Protein AF-0000000075442597 (afdb_homodimer)

Foldseek 3Di:
DEEEEEVLLDLLNVLLLVVCVVVPYAYEYEEADPVSHDPVSSVRHPYYQHDNDLLPLVSLLVRLAPHQEYEYQDDLDLCCLQRSQLSNQVSNVVNPHQAYAGNAQEFDCVVDDQPLALSCNSNVNNQVVNVVPDPQAYAHEHEFAEQCCQAPVVVVVVDDHCADPVQLAGEAEADQAFKAFYAYSNQVSQVVVVQRPDPVRSVVRYAYAGLDMDTSVVLQVLLCVLVVHHHHYHYPYYLVVLVVVLVVCCVPPPSVVCVVPRVSSVNNCRRVNRRDTPPHCCVVCVVRGNRDDPNRVCNVCVND/DEEEEEVLLDLLNVLLLVVCVVVPYAYEYEEADPVSHDPVSSVRHPYYQHDNDLLDLVSLLVRLAPHQEYEYQDDLDLCCLQRSQLSNQVSNVVNPHQAYAGRAQEFDCVVDDQPLALSCNSNVNNQVVNVVPDPQAYAHEHEFAEQCCQAFVVVVVVDDHCADPVQLAGEAEADQAFKAFYAYSNQVSQVVVVQRPDVVRSVVRYAYAGLDMDTSVVLQVLLCVLVVHHHHYHYPYYLVVLVVVLVVCCVPPPSVVCVVPRVSSVNNCRRVNRRDTPPHCCVVCVVRGNRDDPNRVCNVCVND

Nearest PDB structures (foldseek):
  2vut-assembly10_B  TM=6.798E-01  e=5.646E-10  Aspergillus nidulans FGSC A4
  1k6j-assembly1_A  TM=6.515E-01  e=2.112E-10  Aspergillus nidulans
  2vus-assembly1_A  TM=6.580E-01  e=3.555E-10  Aspergillus nidulans FGSC A4
  1ti7-assembly1_A  TM=6.755E-01  e=1.795E-09  Aspergillus nidulans
  1k6x-assembly1_A  TM=6.941E-01  e=3.201E-09  Aspergillus nidulans

Radius of gyration: 26.75 Å; Cα contacts (8 Å, |Δi|>4): 1254; chains: 2; bounding box: 45×82×64 Å

Solvent-accessible surface area (backbone atoms only — not comparable to full-atom values): 31755 Å² total; per-residue (Å²): 107,36,33,30,30,33,25,24,54,38,78,65,18,42,46,37,48,50,54,39,46,73,72,65,39,42,36,31,36,29,33,61,54,75,84,61,40,57,66,80,54,60,75,65,40,74,44,75,40,68,34,87,44,63,50,34,41,71,49,43,46,60,57,27,57,83,27,43,31,38,37,34,40,55,68,94,41,37,54,42,42,33,25,16,46,45,49,42,50,52,37,26,48,73,47,60,36,76,43,39,35,46,62,39,75,26,51,57,56,86,80,54,55,85,82,66,34,78,74,50,32,18,53,54,32,22,53,54,40,40,42,43,58,36,87,71,66,51,28,36,39,27,25,13,48,44,46,57,42,44,49,52,51,30,54,79,71,74,39,82,42,64,56,38,75,89,78,32,28,33,73,46,62,49,88,52,73,54,44,36,19,26,20,40,61,68,50,51,31,53,50,49,61,52,41,79,71,31,68,66,37,56,70,67,25,50,49,30,38,57,29,39,69,44,22,64,56,52,48,34,52,50,51,16,62,77,71,71,46,82,44,45,77,42,72,80,40,41,63,68,56,48,50,52,51,40,52,52,44,58,75,74,40,57,60,51,54,37,82,81,51,43,65,47,38,51,48,50,40,32,72,68,59,47,24,40,68,75,69,70,46,51,74,80,42,50,91,80,48,78,60,56,45,64,65,59,51,50,70,76,36,77,83,80,106,38,32,30,28,33,24,23,55,39,79,64,17,42,46,36,48,52,54,40,46,73,74,66,38,42,37,32,36,29,32,59,53,75,82,61,41,56,66,81,52,59,76,64,42,74,45,75,40,69,34,87,45,65,51,33,41,70,48,42,45,62,58,27,59,82,25,42,30,38,38,34,40,54,66,95,39,36,56,43,41,31,25,15,45,46,49,42,50,52,36,26,48,75,46,60,35,77,43,40,36,45,62,38,75,27,52,57,55,86,80,55,56,84,82,66,34,78,74,50,32,18,52,54,33,21,53,53,38,40,43,43,58,34,86,72,65,52,29,36,38,27,24,13,48,42,47,57,42,43,48,53,49,29,54,79,72,76,39,83,43,64,55,38,74,88,77,33,29,32,73,47,62,49,87,52,73,53,44,36,19,26,22,38,62,68,51,51,33,53,52,49,61,52,42,80,69,31,68,66,37,56,70,67,24,52,49,30,38,57,29,38,68,44,24,64,56,53,49,34,51,51,51,15,63,77,73,72,46,83,43,46,77,42,73,79,38,41,64,67,56,46,51,51,51,40,53,52,42,57,74,74,40,57,59,52,54,37,82,80,51,44,66,47,37,51,47,51,39,32,71,70,60,47,25,41,68,73,70,71,47,49,74,83,42,49,93,80,47,76,60,54,45,65,65,60,52,49,68,76,36,76,84,81

pLDDT: mean 96.58, std 3.1, range [77.56, 98.94]

Sequence (608 aa):
MLILIAGITGMVGQTLARYALEEGYQVRGLSRNPDKLNADIASKLESFVACPDFLDKSYLARAVKGVDVVIAALPPVPSIIGAGQLALLLEAKKAGVKVFHAASWNFDWTKLELGDHETYDAYIAFKRLAELSCSLKPIYGFTGAILDYSLIHIKDAGRPSLINTETRSVAYFGTGEEKMSFTTLDDLAKYTLAAINDQDIIKRGVYYVESSHCTMPELADIYGKVRGYEIKKQCFGGKAELQAMLQQARENIGAFEANKYIDLAYGMVFLNGKAVIDPIDNERWASKVTPTGLEQWLKEHPEAMLILIAGITGMVGQTLARYALEEGYQVRGLSRNPDKLNADIASKLESFVACPDFLDKSYLARAVKGVDVVIAALPPVPSIIGAGQLALLLEAKKAGVKVFHAASWNFDWTKLELGDHETYDAYIAFKRLAELSCSLKPIYGFTGAILDYSLIHIKDAGRPSLINTETRSVAYFGTGEEKMSFTTLDDLAKYTLAAINDQDIIKRGVYYVESSHCTMPELADIYGKVRGYEIKKQCFGGKAELQAMLQQARENIGAFEANKYIDLAYGMVFLNGKAVIDPIDNERWASKVTPTGLEQWLKEHPEA

Secondary structure (DSSP, 8-state):
-EEEEETTTSHHHHHHHHHHHHTT-EEEEEES-GGGS-HHHHTT-SEEEE-S-TTBHHHHHHHTTT-SEEEE---S-HHIIIIIHHHHHHHHHHTT--EEE-S--BS-GGGS-TTS-HHHHHHHHHHHHHHHH-SSPPBEEE--EEHHHHHTGGGGGT---SEETTTTEEEE-SSS--EEEEE-HHHHHHHHHHHTT-HHHHHH-EEE--SEEEEHHHHHHHHHHHHTSPPEEEE---HHHHHHHHHHHHHHS-GGGGGGTHHHHHHHHHHTT-SS--S--GGGGTTT--PPPHHHHHHH-TT-/-EEEEETTTSHHHHHHHHHHHHTT-EEEEEES-GGGS-HHHHTT-SEEEE-S-TTBHHHHHHHTTT-SEEEE---S-HHIIIIIHHHHHHHHHHTT--EEE-S--BS-GGGS-TTS-HHHHHHHHHHHHHHHH-SSPPBEEE--EEHHHHHTGGGGGT---SEETTTTEEEE-SSS--EEEEE-HHHHHHHHHHHTT-HHHHHH-EEE--SEEEEHHHHHHHHHHHHTSPPEEEE---HHHHHHHHHHHHHHS-GGGGGGTHHHHHHHHHHTT-SS--S--GGGGTTT--PPPHHHHHHH-TT-

InterPro domains:
  IPR008030 NmrA-like domain [PF05368] (2-283)
  IPR036291 NAD(P)-binding domain superfamily [SSF51735] (1-300)
  IPR051609 NmrA-type/Isoflavone reductase-like domain-containing protein [PTHR47706] (3-301)

Organism: Fusarium oxysporum f. sp. cubense (strain race 4) (NCBI:txid2502994)

Structure (mmCIF, N/CA/C/O backbone):
data_AF-0000000075442597-model_v1
#
loop_
_entity.id
_entity.type
_entity.pdbx_description
1 polymer 'Isoflavone reductase like protein'
#
loop_
_atom_site.group_PDB
_atom_site.id
_atom_site.type_symbol
_atom_site.label_atom_id
_atom_site.label_alt_id
_atom_site.label_comp_id
_atom_site.label_asym_id
_atom_site.label_entity_id
_atom_site.label_seq_id
_atom_site.pdbx_PDB_ins_code
_atom_site.Cartn_x
_atom_site.Cartn_y
_atom_site.Cartn_z
_atom_site.occupancy
_atom_site.B_iso_or_equiv
_atom_site.auth_seq_id
_atom_site.auth_comp_id
_atom_site.auth_asym_id
_atom_site.auth_atom_id
_atom_site.pdbx_PDB_model_num
ATOM 1 N N . MET A 1 1 ? -17.359 11.055 24.469 1 95.75 1 MET A N 1
ATOM 2 C CA . MET A 1 1 ? -16.766 10.453 23.281 1 95.75 1 MET A CA 1
ATOM 3 C C . MET A 1 1 ? -15.266 10.273 23.453 1 95.75 1 MET A C 1
ATOM 5 O O . MET A 1 1 ? -14.586 11.172 23.938 1 95.75 1 MET A O 1
ATOM 9 N N . LEU A 1 2 ? -14.742 9.055 23.297 1 98.69 2 LEU A N 1
ATOM 10 C CA . LEU A 1 2 ? -13.32 8.766 23.453 1 98.69 2 LEU A CA 1
ATOM 11 C C . LEU A 1 2 ? -12.617 8.766 22.094 1 98.69 2 LEU A C 1
ATOM 13 O O . LEU A 1 2 ? -13 8.008 21.203 1 98.69 2 LEU A O 1
ATOM 17 N N . ILE A 1 3 ? -11.609 9.609 21.969 1 98.88 3 ILE A N 1
ATOM 18 C CA . ILE A 1 3 ? -10.82 9.727 20.734 1 98.88 3 ILE A CA 1
ATOM 19 C C . ILE A 1 3 ? -9.438 9.125 20.953 1 98.88 3 ILE A C 1
ATOM 21 O O . ILE A 1 3 ? -8.75 9.469 21.938 1 98.88 3 ILE A O 1
ATOM 25 N N . LEU A 1 4 ? -9.062 8.188 20.156 1 98.94 4 LEU A N 1
ATOM 26 C CA . LEU A 1 4 ? -7.672 7.758 20.094 1 98.94 4 LEU A CA 1
ATOM 27 C C . LEU A 1 4 ? -6.879 8.617 19.109 1 98.94 4 LEU A C 1
ATOM 29 O O . LEU A 1 4 ? -7.258 8.758 17.953 1 98.94 4 LEU A O 1
ATOM 33 N N . ILE A 1 5 ? -5.855 9.234 19.562 1 98.94 5 ILE A N 1
ATOM 34 C CA . ILE A 1 5 ? -4.934 9.945 18.688 1 98.94 5 ILE A CA 1
ATOM 35 C C . ILE A 1 5 ? -3.639 9.148 18.547 1 98.94 5 ILE A C 1
ATOM 37 O O . ILE A 1 5 ? -2.832 9.094 19.484 1 98.94 5 ILE A O 1
ATOM 41 N N . ALA A 1 6 ? -3.471 8.453 17.422 1 98.88 6 ALA A N 1
ATOM 42 C CA . ALA A 1 6 ? -2.227 7.766 17.094 1 98.88 6 ALA A CA 1
ATOM 43 C C . ALA A 1 6 ? -1.165 8.742 16.594 1 98.88 6 ALA A C 1
ATOM 45 O O . ALA A 1 6 ? -1.405 9.508 15.664 1 98.88 6 ALA A O 1
ATOM 46 N N . GLY A 1 7 ? -0.011 8.695 17.156 1 98.44 7 GLY A N 1
ATOM 47 C CA . GLY A 1 7 ? 0.979 9.734 16.922 1 98.44 7 GLY A CA 1
ATOM 48 C C . GLY A 1 7 ? 0.772 10.969 17.781 1 98.44 7 GLY A C 1
ATOM 49 O O . GLY A 1 7 ? 1.05 12.086 17.344 1 98.44 7 GLY A O 1
ATOM 50 N N . ILE A 1 8 ? 0.344 10.773 18.984 1 98.69 8 ILE A N 1
ATOM 51 C CA . ILE A 1 8 ? -0.099 11.883 19.828 1 98.69 8 ILE A CA 1
ATOM 52 C C . ILE A 1 8 ? 1.103 12.734 20.234 1 98.69 8 ILE A C 1
ATOM 54 O O . ILE A 1 8 ? 0.951 13.906 20.594 1 98.69 8 ILE A O 1
ATOM 58 N N . THR A 1 9 ? 2.285 12.18 20.188 1 97.69 9 THR A N 1
ATOM 59 C CA . THR A 1 9 ? 3.445 12.906 20.703 1 97.69 9 THR A CA 1
ATOM 60 C C . THR A 1 9 ? 4.023 13.812 19.625 1 97.69 9 THR A C 1
ATOM 62 O O . THR A 1 9 ? 4.922 14.617 19.891 1 97.69 9 THR A O 1
ATOM 65 N N . GLY A 1 10 ? 3.525 13.727 18.375 1 96.19 10 GLY A N 1
ATOM 66 C CA . GLY A 1 10 ? 3.982 14.586 17.297 1 96.19 10 GLY A CA 1
ATOM 67 C C . GLY A 1 10 ? 3.352 15.969 17.328 1 96.19 10 GLY A C 1
ATOM 68 O O . GLY A 1 10 ? 2.432 16.219 18.109 1 96.19 10 GLY A O 1
ATOM 69 N N . MET A 1 11 ? 3.822 16.859 16.469 1 94.94 11 MET A N 1
ATOM 70 C CA . MET A 1 11 ? 3.371 18.25 16.422 1 94.94 11 MET A CA 1
ATOM 71 C C . MET A 1 11 ? 1.865 18.328 16.188 1 94.94 11 MET A C 1
ATOM 73 O O . MET A 1 11 ? 1.154 19.016 16.906 1 94.94 11 MET A O 1
ATOM 77 N N . VAL A 1 12 ? 1.384 17.5 15.195 1 98.06 12 VAL A N 1
ATOM 78 C CA . VAL A 1 12 ? -0.044 17.5 14.891 1 98.06 12 VAL A CA 1
ATOM 79 C C . VAL A 1 12 ? -0.808 16.797 16.016 1 98.06 12 VAL A C 1
ATOM 81 O O . VAL A 1 12 ? -1.835 17.297 16.484 1 98.06 12 VAL A O 1
ATOM 84 N N . GLY A 1 13 ? -0.305 15.672 16.516 1 98.56 13 GLY A N 1
ATOM 85 C CA . GLY A 1 13 ? -0.957 14.883 17.547 1 98.56 13 GLY A CA 1
ATOM 86 C C . GLY A 1 13 ? -1.174 15.656 18.844 1 98.56 13 GLY A C 1
ATOM 87 O O . GLY A 1 13 ? -2.268 15.625 19.406 1 98.56 13 GLY A O 1
ATOM 88 N N . GLN A 1 14 ? -0.177 16.359 19.281 1 98 14 GLN A N 1
ATOM 89 C CA . GLN A 1 14 ? -0.276 17.109 20.531 1 98 14 GLN A CA 1
ATOM 90 C C . GLN A 1 14 ? -1.269 18.266 20.422 1 98 14 GLN A C 1
ATOM 92 O O . GLN A 1 14 ? -2.012 18.547 21.359 1 98 14 GLN A O 1
ATOM 97 N N . THR A 1 15 ? -1.188 18.922 19.25 1 98.44 15 THR A N 1
ATOM 98 C CA . THR A 1 15 ? -2.107 20.031 19.031 1 98.44 15 THR A CA 1
ATOM 99 C C . THR A 1 15 ? -3.551 19.547 19 1 98.44 15 THR A C 1
ATOM 101 O O . THR A 1 15 ? -4.438 20.156 19.609 1 98.44 15 THR A O 1
ATOM 104 N N . LEU A 1 16 ? -3.803 18.391 18.328 1 98.81 16 LEU A N 1
ATOM 105 C CA . LEU A 1 16 ? -5.129 17.781 18.281 1 98.81 16 LEU A CA 1
ATOM 106 C C . LEU A 1 16 ? -5.602 17.422 19.688 1 98.81 16 LEU A C 1
ATOM 108 O O . LEU A 1 16 ? -6.758 17.656 20.031 1 98.81 16 LEU A O 1
ATOM 112 N N . ALA A 1 17 ? -4.711 16.844 20.469 1 98.81 17 ALA A N 1
ATOM 113 C CA . ALA A 1 17 ? -5.051 16.438 21.828 1 98.81 17 ALA A CA 1
ATOM 114 C C . ALA A 1 17 ? -5.473 17.641 22.672 1 98.81 17 ALA A C 1
ATOM 116 O O . ALA A 1 17 ? -6.457 17.578 23.406 1 98.81 17 ALA A O 1
ATOM 117 N N . ARG A 1 18 ? -4.719 18.734 22.578 1 98.38 18 ARG A N 1
ATOM 118 C CA . ARG A 1 18 ? -5.027 19.938 23.344 1 98.38 18 ARG A CA 1
ATOM 119 C C . ARG A 1 18 ? -6.438 20.438 23.031 1 98.38 18 ARG A C 1
ATOM 121 O O . ARG A 1 18 ? -7.242 20.641 23.953 1 98.38 18 ARG A O 1
ATOM 128 N N . TYR A 1 19 ? -6.738 20.594 21.75 1 98.56 19 TYR A N 1
ATOM 129 C CA . TYR A 1 19 ? -8.039 21.141 21.359 1 98.56 19 TYR A CA 1
ATOM 130 C C . TYR A 1 19 ? -9.156 20.156 21.688 1 98.56 19 TYR A C 1
ATOM 132 O O . TYR A 1 19 ? -10.25 20.562 22.078 1 98.56 19 TYR A O 1
ATOM 140 N N . ALA A 1 20 ? -8.922 18.828 21.5 1 98.81 20 ALA A N 1
ATOM 141 C CA . ALA A 1 20 ? -9.93 17.828 21.828 1 98.81 20 ALA A CA 1
ATOM 142 C C . ALA A 1 20 ? -10.289 17.859 23.312 1 98.81 20 ALA A C 1
ATOM 144 O O . ALA A 1 20 ? -11.469 17.859 23.672 1 98.81 20 ALA A O 1
ATOM 145 N N . LEU A 1 21 ? -9.258 17.922 24.172 1 98.62 21 LEU A N 1
ATOM 146 C CA . LEU A 1 21 ? -9.469 18 25.609 1 98.62 21 LEU A CA 1
ATOM 147 C C . LEU A 1 21 ? -10.234 19.266 25.984 1 98.62 21 LEU A C 1
ATOM 149 O O . LEU A 1 21 ? -11.141 19.219 26.828 1 98.62 21 LEU A O 1
ATOM 153 N N . GLU A 1 22 ? -9.844 20.375 25.359 1 97.81 22 GLU A N 1
ATOM 154 C CA . GLU A 1 22 ? -10.508 21.641 25.609 1 97.81 22 GLU A CA 1
ATOM 155 C C . GLU A 1 22 ? -11.984 21.578 25.234 1 97.81 22 GLU A C 1
ATOM 157 O O . GLU A 1 22 ? -12.82 22.234 25.875 1 97.81 22 GLU A O 1
ATOM 162 N N . GLU A 1 23 ? -12.297 20.828 24.234 1 97.56 23 GLU A N 1
ATOM 163 C CA . GLU A 1 23 ? -13.68 20.703 23.781 1 97.56 23 GLU A CA 1
ATOM 164 C C . GLU A 1 23 ? -14.445 19.672 24.594 1 97.56 23 GLU A C 1
ATOM 166 O O . GLU A 1 23 ? -15.633 19.438 24.344 1 97.56 23 GLU A O 1
ATOM 171 N N . GLY A 1 24 ? -13.781 18.953 25.484 1 97.56 24 GLY A N 1
ATOM 172 C CA . GLY A 1 24 ? -14.469 18.078 26.438 1 97.56 24 GLY A CA 1
ATOM 173 C C . GLY A 1 24 ? -14.398 16.609 26.031 1 97.56 24 GLY A C 1
ATOM 174 O O . GLY A 1 24 ? -15.031 15.766 26.672 1 97.56 24 GLY A O 1
ATOM 175 N N . TYR A 1 25 ? -13.641 16.297 25.047 1 98.56 25 TYR A N 1
ATOM 176 C CA . TYR A 1 25 ? -13.453 14.898 24.672 1 98.56 25 TYR A CA 1
ATOM 177 C C . TYR A 1 25 ? -12.547 14.188 25.672 1 98.56 25 TYR A C 1
ATOM 179 O O . TYR A 1 25 ? -11.688 14.82 26.297 1 98.56 25 TYR A O 1
ATOM 187 N N . GLN A 1 26 ? -12.773 12.906 25.828 1 98.75 26 GLN A N 1
ATOM 188 C CA . GLN A 1 26 ? -11.727 12.055 26.375 1 98.75 26 GLN A CA 1
ATOM 189 C C . GLN A 1 26 ? -10.711 11.68 25.297 1 98.75 26 GLN A C 1
ATOM 191 O O . GLN A 1 26 ? -11.078 11.453 24.141 1 98.75 26 GLN A O 1
ATOM 196 N N . VAL A 1 27 ? -9.453 11.672 25.719 1 98.88 27 VAL A N 1
ATOM 197 C CA . VAL A 1 27 ? -8.414 11.406 24.719 1 98.88 27 VAL A CA 1
ATOM 198 C C . VAL A 1 27 ? -7.512 10.273 25.219 1 98.88 27 VAL A C 1
ATOM 200 O O . VAL A 1 27 ? -7.07 10.273 26.359 1 98.88 27 VAL A O 1
ATOM 203 N N . ARG A 1 28 ? -7.293 9.281 24.453 1 98.81 28 ARG A N 1
ATOM 204 C CA . ARG A 1 28 ? -6.273 8.25 24.609 1 98.81 28 ARG A CA 1
ATOM 205 C C . ARG A 1 28 ? -5.145 8.445 23.594 1 98.81 28 ARG A C 1
ATOM 207 O O . ARG A 1 28 ? -5.395 8.734 22.422 1 98.81 28 ARG A O 1
ATOM 214 N N . GLY A 1 29 ? -3.914 8.312 24.078 1 98.81 29 GLY A N 1
ATOM 215 C CA . GLY A 1 29 ? -2.773 8.477 23.188 1 98.81 29 GLY A CA 1
ATOM 216 C C . GLY A 1 29 ? -2.145 7.152 22.781 1 98.81 29 GLY A C 1
ATOM 217 O O . GLY A 1 29 ? -2.125 6.199 23.562 1 98.81 29 GLY A O 1
ATOM 218 N N . LEU A 1 30 ? -1.625 7.102 21.578 1 98.69 30 LEU A N 1
ATOM 219 C CA . LEU A 1 30 ? -0.842 5.992 21.047 1 98.69 30 LEU A CA 1
ATOM 220 C C . LEU A 1 30 ? 0.433 6.496 20.375 1 98.69 30 LEU A C 1
ATOM 222 O O . LEU A 1 30 ? 0.374 7.281 19.438 1 98.69 30 LEU A O 1
ATOM 226 N N . SER A 1 31 ? 1.492 6.223 20.859 1 97.81 31 SER A N 1
ATOM 227 C CA . SER A 1 31 ? 2.791 6.582 20.312 1 97.81 31 SER A CA 1
ATOM 228 C C . SER A 1 31 ? 3.91 5.762 20.938 1 97.81 31 SER A C 1
ATOM 230 O O . SER A 1 31 ? 3.66 4.922 21.797 1 97.81 31 SER A O 1
ATOM 232 N N . ARG A 1 32 ? 5.172 5.965 20.547 1 95.12 32 ARG A N 1
ATOM 233 C CA . ARG A 1 32 ? 6.32 5.188 21 1 95.12 32 ARG A CA 1
ATOM 234 C C . ARG A 1 32 ? 6.719 5.594 22.422 1 95.12 32 ARG A C 1
ATOM 236 O O . ARG A 1 32 ? 6.992 4.734 23.266 1 95.12 32 ARG A O 1
ATOM 243 N N . ASN A 1 33 ? 6.707 6.891 22.625 1 94.06 33 ASN A N 1
ATOM 244 C CA . ASN A 1 33 ? 7.297 7.383 23.875 1 94.06 33 ASN A CA 1
ATOM 245 C C . ASN A 1 33 ? 6.402 8.422 24.547 1 94.06 33 ASN A C 1
ATOM 247 O O . ASN A 1 33 ? 6.375 9.578 24.141 1 94.06 33 ASN A O 1
ATOM 251 N N . PRO A 1 34 ? 5.84 8.086 25.625 1 93.5 34 PRO A N 1
ATOM 252 C CA . PRO A 1 34 ? 4.941 9.016 26.328 1 93.5 34 PRO A CA 1
ATOM 253 C C . PRO A 1 34 ? 5.668 10.227 26.891 1 93.5 34 PRO A C 1
ATOM 255 O O . PRO A 1 34 ? 5.051 11.273 27.109 1 93.5 34 PRO A O 1
ATOM 258 N N . ASP A 1 35 ? 6.984 10.125 27.062 1 94.69 35 ASP A N 1
ATOM 259 C CA . ASP A 1 35 ? 7.742 11.188 27.719 1 94.69 35 ASP A CA 1
ATOM 260 C C . ASP A 1 35 ? 7.816 12.43 26.828 1 94.69 35 ASP A C 1
ATOM 262 O O . ASP A 1 35 ? 8.156 13.516 27.312 1 94.69 35 ASP A O 1
ATOM 266 N N . LYS A 1 36 ? 7.457 12.305 25.625 1 94.94 36 LYS A N 1
ATOM 267 C CA . LYS A 1 36 ? 7.539 13.414 24.688 1 94.94 36 LYS A CA 1
ATOM 268 C C . LYS A 1 36 ? 6.262 14.25 24.703 1 94.94 36 LYS A C 1
ATOM 270 O O . LYS A 1 36 ? 6.184 15.289 24.047 1 94.94 36 LYS A O 1
ATOM 275 N N . LEU A 1 37 ? 5.324 13.859 25.5 1 96.12 37 LEU A N 1
ATOM 276 C CA . LEU A 1 37 ? 4.078 14.609 25.609 1 96.12 37 LEU A CA 1
ATOM 277 C C . LEU A 1 37 ? 4.234 15.781 26.562 1 96.12 37 LEU A C 1
ATOM 279 O O . LEU A 1 37 ? 4.859 15.648 27.625 1 96.12 37 LEU A O 1
ATOM 283 N N . ASN A 1 38 ? 3.674 16.875 26.141 1 95.62 38 ASN A N 1
ATOM 284 C CA . ASN A 1 38 ? 3.557 17.953 27.109 1 95.62 38 ASN A CA 1
ATOM 285 C C . ASN A 1 38 ? 2.854 17.5 28.375 1 95.62 38 ASN A C 1
ATOM 287 O O . ASN A 1 38 ? 1.842 16.797 28.328 1 95.62 38 ASN A O 1
ATOM 291 N N . ALA A 1 39 ? 3.287 17.953 29.531 1 95.88 39 ALA A N 1
ATOM 292 C CA . ALA A 1 39 ? 2.775 17.531 30.828 1 95.88 39 ALA A CA 1
ATOM 293 C C . ALA A 1 39 ? 1.303 17.906 30.984 1 95.88 39 ALA A C 1
ATOM 295 O O . ALA A 1 39 ? 0.531 17.156 31.594 1 95.88 39 ALA A O 1
ATOM 296 N N . ASP A 1 40 ? 0.96 19.031 30.484 1 95.88 40 ASP A N 1
ATOM 297 C CA . ASP A 1 40 ? -0.41 19.531 30.609 1 95.88 40 ASP A CA 1
ATOM 298 C C . ASP A 1 40 ? -1.384 18.625 29.844 1 95.88 40 ASP A C 1
ATOM 300 O O . ASP A 1 40 ? -2.549 18.5 30.234 1 95.88 40 ASP A O 1
ATOM 304 N N . ILE A 1 41 ? -0.908 18.016 28.797 1 97.56 41 ILE A N 1
ATOM 305 C CA . ILE A 1 41 ? -1.721 17.078 28.016 1 97.56 41 ILE A CA 1
ATOM 306 C C . ILE A 1 41 ? -1.717 15.711 28.688 1 97.56 41 ILE A C 1
ATOM 308 O O . ILE A 1 41 ? -2.771 15.109 28.891 1 97.56 41 ILE A O 1
ATOM 312 N N . ALA A 1 42 ? -0.552 15.289 29.078 1 97.38 42 ALA A N 1
ATOM 313 C CA . ALA A 1 42 ? -0.355 13.953 29.641 1 97.38 42 ALA A CA 1
ATOM 314 C C . ALA A 1 42 ? -1.242 13.742 30.875 1 97.38 42 ALA A C 1
ATOM 316 O O . ALA A 1 42 ? -1.815 12.664 31.047 1 97.38 42 ALA A O 1
ATOM 317 N N . SER A 1 43 ? -1.411 14.781 31.672 1 97 43 SER A N 1
ATOM 318 C CA . SER A 1 43 ? -2.133 14.672 32.938 1 97 43 SER A CA 1
ATOM 319 C C . SER A 1 43 ? -3.637 14.57 32.719 1 97 43 SER A C 1
ATOM 321 O O . SER A 1 43 ? -4.383 14.188 33.625 1 97 43 SER A O 1
ATOM 323 N N . LYS A 1 44 ? -4.074 14.867 31.516 1 98 44 LYS A N 1
ATOM 324 C CA . LYS A 1 44 ? -5.508 14.938 31.266 1 98 44 LYS A CA 1
ATOM 325 C C . LYS A 1 44 ? -5.969 13.766 30.391 1 98 44 LYS A C 1
ATOM 327 O O . LYS A 1 44 ? -7.168 13.609 30.141 1 98 44 LYS A O 1
ATOM 332 N N . LEU A 1 45 ? -5.07 12.961 29.938 1 98.38 45 LEU A N 1
ATOM 333 C CA . LEU A 1 45 ? -5.406 11.844 29.062 1 98.38 45 LEU A CA 1
ATOM 334 C C . LEU A 1 45 ? -6.219 10.789 29.812 1 98.38 45 LEU A C 1
ATOM 336 O O . LEU A 1 45 ? -6.016 10.578 31.016 1 98.38 45 LEU A O 1
ATOM 340 N N . GLU A 1 46 ? -7.125 10.164 29.078 1 98.5 46 GLU A N 1
ATOM 341 C CA . GLU A 1 46 ? -7.773 8.969 29.594 1 98.5 46 GLU A CA 1
ATOM 342 C C . GLU A 1 46 ? -6.762 7.852 29.844 1 98.5 46 GLU A C 1
ATOM 344 O O . GLU A 1 46 ? -6.805 7.18 30.875 1 98.5 46 GLU A O 1
ATOM 349 N N . SER A 1 47 ? -5.875 7.641 28.844 1 98.31 47 SER A N 1
ATOM 350 C CA . SER A 1 47 ? -4.781 6.68 28.953 1 98.31 47 SER A CA 1
ATOM 351 C C . SER A 1 47 ? -3.783 6.852 27.812 1 98.31 47 SER A C 1
ATOM 353 O O . SER A 1 47 ? -4.004 7.66 26.906 1 98.31 47 SER A O 1
ATOM 355 N N . PHE A 1 48 ? -2.668 6.25 27.984 1 98.25 48 PHE A N 1
ATOM 356 C CA . PHE A 1 48 ? -1.612 6.219 26.984 1 98.25 48 PHE A CA 1
ATOM 357 C C . PHE A 1 48 ? -1.174 4.785 26.703 1 98.25 48 PHE A C 1
ATOM 359 O O . PHE A 1 48 ? -0.905 4.023 27.641 1 98.25 48 PHE A O 1
ATOM 366 N N . VAL A 1 49 ? -1.183 4.426 25.438 1 98.31 49 VAL A N 1
ATOM 367 C CA . VAL A 1 49 ? -0.663 3.129 25.016 1 98.31 49 VAL A CA 1
ATOM 368 C C . VAL A 1 49 ? 0.67 3.316 24.297 1 98.31 49 VAL A C 1
ATOM 370 O O . VAL A 1 49 ? 0.726 3.936 23.234 1 98.31 49 VAL A O 1
ATOM 373 N N . ALA A 1 50 ? 1.694 2.832 24.875 1 97.44 50 ALA A N 1
ATOM 374 C CA . ALA A 1 50 ? 3.004 2.865 24.234 1 97.44 50 ALA A CA 1
ATOM 375 C C . ALA A 1 50 ? 3.109 1.794 23.156 1 97.44 50 ALA A C 1
ATOM 377 O O . ALA A 1 50 ? 2.801 0.625 23.391 1 97.44 50 ALA A O 1
ATOM 378 N N . CYS A 1 51 ? 3.477 2.209 21.938 1 96 51 CYS A N 1
ATOM 379 C CA . CYS A 1 51 ? 3.621 1.311 20.812 1 96 51 CYS A CA 1
ATOM 380 C C . CYS A 1 51 ? 4.973 1.507 20.125 1 96 51 CYS A C 1
ATOM 382 O O . CYS A 1 51 ? 5.141 2.428 19.328 1 96 51 CYS A O 1
ATOM 384 N N . PRO A 1 52 ? 5.938 0.649 20.391 1 93.12 52 PRO A N 1
ATOM 385 C CA . PRO A 1 52 ? 7.273 0.799 19.812 1 93.12 52 PRO A CA 1
ATOM 386 C C . PRO A 1 52 ? 7.273 0.647 18.297 1 93.12 52 PRO A C 1
ATOM 388 O O . PRO A 1 52 ? 8.164 1.175 17.625 1 93.12 52 PRO A O 1
ATOM 391 N N . ASP A 1 53 ? 6.344 -0.116 17.781 1 93.44 53 ASP A N 1
ATOM 392 C CA . ASP A 1 53 ? 6.277 -0.397 16.344 1 93.44 53 ASP A CA 1
ATOM 393 C C . ASP A 1 53 ? 4.832 -0.51 15.875 1 93.44 53 ASP A C 1
ATOM 395 O O . ASP A 1 53 ? 4.086 -1.377 16.344 1 93.44 53 ASP A O 1
ATOM 399 N N . PHE A 1 54 ? 4.477 0.329 14.93 1 93.38 54 PHE A N 1
ATOM 400 C CA . PHE A 1 54 ? 3.098 0.398 14.461 1 93.38 54 PHE A CA 1
ATOM 401 C C . PHE A 1 54 ? 2.742 -0.842 13.648 1 93.38 54 PHE A C 1
ATOM 403 O O . PHE A 1 54 ? 1.579 -1.041 13.289 1 93.38 54 PHE A O 1
ATOM 410 N N . LEU A 1 55 ? 3.707 -1.73 13.406 1 92.25 55 LEU A N 1
ATOM 411 C CA . LEU A 1 55 ? 3.432 -2.982 12.711 1 92.25 55 LEU A CA 1
ATOM 412 C C . LEU A 1 55 ? 3.164 -4.109 13.703 1 92.25 55 LEU A C 1
ATOM 414 O O . LEU A 1 55 ? 2.951 -5.254 13.305 1 92.25 55 LEU A O 1
ATOM 418 N N . ASP A 1 56 ? 3.193 -3.73 14.984 1 91.56 56 ASP A N 1
ATOM 419 C CA . ASP A 1 56 ? 2.818 -4.691 16.016 1 91.56 56 ASP A CA 1
ATOM 420 C C . ASP A 1 56 ? 1.335 -4.574 16.359 1 91.56 56 ASP A C 1
ATOM 422 O O . ASP A 1 56 ? 0.942 -3.725 17.156 1 91.56 56 ASP A O 1
ATOM 426 N N . LYS A 1 57 ? 0.604 -5.449 15.898 1 92.38 57 LYS A N 1
ATOM 427 C CA . LYS A 1 57 ? -0.854 -5.387 15.945 1 92.38 57 LYS A CA 1
ATOM 428 C C . LYS A 1 57 ? -1.36 -5.445 17.375 1 92.38 57 LYS A C 1
ATOM 430 O O . LYS A 1 57 ? -2.43 -4.914 17.688 1 92.38 57 LYS A O 1
ATOM 435 N N . SER A 1 58 ? -0.656 -6.094 18.266 1 93.5 58 SER A N 1
ATOM 436 C CA . SER A 1 58 ? -1.12 -6.27 19.641 1 93.5 58 SER A CA 1
ATOM 437 C C . SER A 1 58 ? -1.27 -4.926 20.344 1 93.5 58 SER A C 1
ATOM 439 O O . SER A 1 58 ? -2.217 -4.723 21.109 1 93.5 58 SER A O 1
ATOM 441 N N . TYR A 1 59 ? -0.375 -4.004 20.094 1 95.69 59 TYR A N 1
ATOM 442 C CA . TYR A 1 59 ? -0.454 -2.668 20.672 1 95.69 59 TYR A CA 1
ATOM 443 C C . TYR A 1 59 ? -1.622 -1.885 20.094 1 95.69 59 TYR A C 1
ATOM 445 O O . TYR A 1 59 ? -2.314 -1.159 20.812 1 95.69 59 TYR A O 1
ATOM 453 N N . LEU A 1 60 ? -1.834 -2.08 18.812 1 98.12 60 LEU A N 1
ATOM 454 C CA . LEU A 1 60 ? -2.91 -1.368 18.125 1 98.12 60 LEU A CA 1
ATOM 455 C C . LEU A 1 60 ? -4.273 -1.848 18.609 1 98.12 60 LEU A C 1
ATOM 457 O O . LEU A 1 60 ? -5.164 -1.037 18.875 1 98.12 60 LEU A O 1
ATOM 461 N N . ALA A 1 61 ? -4.387 -3.195 18.75 1 97.56 61 ALA A N 1
ATOM 462 C CA . ALA A 1 61 ? -5.633 -3.793 19.219 1 97.56 61 ALA A CA 1
ATOM 463 C C . ALA A 1 61 ? -5.988 -3.287 20.609 1 97.56 61 ALA A C 1
ATOM 465 O O . ALA A 1 61 ? -7.156 -3.033 20.906 1 97.56 61 ALA A O 1
ATOM 466 N N . ARG A 1 62 ? -5.008 -3.139 21.453 1 98 62 ARG A N 1
ATOM 467 C CA . ARG A 1 62 ? -5.219 -2.611 22.797 1 98 62 ARG A CA 1
ATOM 468 C C . ARG A 1 62 ? -5.641 -1.147 22.75 1 98 62 ARG A C 1
ATOM 470 O O . ARG A 1 62 ? -6.523 -0.728 23.5 1 98 62 ARG A O 1
ATOM 477 N N . ALA A 1 63 ? -5.062 -0.409 21.891 1 98.69 63 ALA A N 1
ATOM 478 C CA . ALA A 1 63 ? -5.262 1.037 21.844 1 98.69 63 ALA A CA 1
ATOM 479 C C . ALA A 1 63 ? -6.676 1.38 21.375 1 98.69 63 ALA A C 1
ATOM 481 O O . ALA A 1 63 ? -7.25 2.385 21.797 1 98.69 63 ALA A O 1
ATOM 482 N N . VAL A 1 64 ? -7.273 0.548 20.562 1 98.75 64 VAL A N 1
ATOM 483 C CA . VAL A 1 64 ? -8.523 0.929 19.906 1 98.75 64 VAL A CA 1
ATOM 484 C C . VAL A 1 64 ? -9.703 0.437 20.734 1 98.75 64 VAL A C 1
ATOM 486 O O . VAL A 1 64 ? -10.859 0.703 20.406 1 98.75 64 VAL A O 1
ATOM 489 N N . LYS A 1 65 ? -9.461 -0.346 21.781 1 98.56 65 LYS A N 1
ATOM 490 C CA . LYS A 1 65 ? -10.547 -0.899 22.578 1 98.56 65 LYS A CA 1
ATOM 491 C C . LYS A 1 65 ? -11.406 0.209 23.172 1 98.56 65 LYS A C 1
ATOM 493 O O . LYS A 1 65 ? -10.906 1.083 23.891 1 98.56 65 LYS A O 1
ATOM 498 N N . GLY A 1 66 ? -12.688 0.193 22.875 1 98.31 66 GLY A N 1
ATOM 499 C CA . GLY A 1 66 ? -13.633 1.115 23.469 1 98.31 66 GLY A CA 1
ATOM 500 C C . GLY A 1 66 ? -13.586 2.502 22.859 1 98.31 66 GLY A C 1
ATOM 501 O O . GLY A 1 66 ? -14.234 3.43 23.359 1 98.31 66 GLY A O 1
ATOM 502 N N . VAL A 1 67 ? -12.859 2.709 21.812 1 98.5 67 VAL A N 1
ATOM 503 C CA . VAL A 1 67 ? -12.641 4.004 21.188 1 98.5 67 VAL A CA 1
ATOM 504 C C . VAL A 1 67 ? -13.773 4.297 20.203 1 98.5 67 VAL A C 1
ATOM 506 O O . VAL A 1 67 ? -14.234 3.398 19.484 1 98.5 67 VAL A O 1
ATOM 509 N N . ASP A 1 68 ? -14.242 5.578 20.203 1 98.69 68 ASP A N 1
ATOM 510 C CA . ASP A 1 68 ? -15.289 5.984 19.266 1 98.69 68 ASP A CA 1
ATOM 511 C C . ASP A 1 68 ? -14.695 6.473 17.953 1 98.69 68 ASP A C 1
ATOM 513 O O . ASP A 1 68 ? -15.219 6.164 16.875 1 98.69 68 ASP A O 1
ATOM 517 N N . VAL A 1 69 ? -13.656 7.254 18.078 1 98.88 69 VAL A N 1
ATOM 518 C CA . VAL A 1 69 ? -13.031 7.902 16.922 1 98.88 69 VAL A CA 1
ATOM 519 C C . VAL A 1 69 ? -11.516 7.695 16.984 1 98.88 69 VAL A C 1
ATOM 521 O O . VAL A 1 69 ? -10.914 7.789 18.047 1 98.88 69 VAL A O 1
ATOM 524 N N . VAL A 1 70 ? -10.93 7.344 15.883 1 98.94 70 VAL A N 1
ATOM 525 C CA . VAL A 1 70 ? -9.477 7.301 15.758 1 98.94 70 VAL A CA 1
ATOM 526 C C . VAL A 1 70 ? -9.008 8.445 14.859 1 98.94 70 VAL A C 1
ATOM 528 O O . VAL A 1 70 ? -9.539 8.641 13.766 1 98.94 70 VAL A O 1
ATOM 531 N N . ILE A 1 71 ? -8.086 9.242 15.297 1 98.94 71 ILE A N 1
ATOM 532 C CA . ILE A 1 71 ? -7.363 10.211 14.477 1 98.94 71 ILE A CA 1
ATOM 533 C C . ILE A 1 71 ? -5.902 9.781 14.344 1 98.94 71 ILE A C 1
ATOM 535 O O . ILE A 1 71 ? -5.164 9.75 15.336 1 98.94 71 ILE A O 1
ATOM 539 N N . ALA A 1 72 ? -5.484 9.461 13.156 1 98.94 72 ALA A N 1
ATOM 540 C CA . ALA A 1 72 ? -4.125 9.008 12.891 1 98.94 72 ALA A CA 1
ATOM 541 C C . ALA A 1 72 ? -3.217 10.18 12.523 1 98.94 72 ALA A C 1
ATOM 543 O O . ALA A 1 72 ? -3.158 10.586 11.359 1 98.94 72 ALA A O 1
ATOM 544 N N . ALA A 1 73 ? -2.561 10.688 13.461 1 98.62 73 ALA A N 1
ATOM 545 C CA . ALA A 1 73 ? -1.549 11.719 13.234 1 98.62 73 ALA A CA 1
ATOM 546 C C . ALA A 1 73 ? -0.156 11.102 13.133 1 98.62 73 ALA A C 1
ATOM 548 O O . ALA A 1 73 ? 0.745 11.461 13.891 1 98.62 73 ALA A O 1
ATOM 549 N N . LEU A 1 74 ? 0.002 10.25 12.148 1 98.12 74 LEU A N 1
ATOM 550 C CA . LEU A 1 74 ? 1.193 9.422 11.977 1 98.12 74 LEU A CA 1
ATOM 551 C C . LEU A 1 74 ? 2.23 10.133 11.117 1 98.12 74 LEU A C 1
ATOM 553 O O . LEU A 1 74 ? 1.876 10.938 10.25 1 98.12 74 LEU A O 1
ATOM 557 N N . PRO A 1 75 ? 3.533 9.898 11.383 1 95.62 75 PRO A N 1
ATOM 558 C CA . PRO A 1 75 ? 4.578 10.516 10.562 1 95.62 75 PRO A CA 1
ATOM 559 C C . PRO A 1 75 ? 4.594 9.984 9.125 1 95.62 75 PRO A C 1
ATOM 561 O O . PRO A 1 75 ? 4.102 8.891 8.867 1 95.62 75 PRO A O 1
ATOM 564 N N . PRO A 1 76 ? 5.145 10.781 8.195 1 95.25 76 PRO A N 1
ATOM 565 C CA . PRO A 1 76 ? 5.168 10.391 6.785 1 95.25 76 PRO A CA 1
ATOM 566 C C . PRO A 1 76 ? 6.258 9.367 6.477 1 95.25 76 PRO A C 1
ATOM 568 O O . PRO A 1 76 ? 7.09 9.594 5.594 1 95.25 76 PRO A O 1
ATOM 571 N N . VAL A 1 77 ? 6.281 8.312 7.148 1 96.81 77 VAL A N 1
ATOM 572 C CA . VAL A 1 77 ? 7.125 7.141 6.922 1 96.81 77 VAL A CA 1
ATOM 573 C C . VAL A 1 77 ? 6.348 6.086 6.133 1 96.81 77 VAL A C 1
ATOM 575 O O . VAL A 1 77 ? 5.289 5.629 6.57 1 96.81 77 VAL A O 1
ATOM 578 N N . PRO A 1 78 ? 6.895 5.695 5.008 1 98.06 78 PRO A N 1
ATOM 579 C CA . PRO A 1 78 ? 6.109 4.863 4.094 1 98.06 78 PRO A CA 1
ATOM 580 C C . PRO A 1 78 ? 5.578 3.594 4.758 1 98.06 78 PRO A C 1
ATOM 582 O O . PRO A 1 78 ? 4.41 3.242 4.582 1 98.06 78 PRO A O 1
ATOM 585 N N . SER A 1 79 ? 6.395 2.879 5.559 1 97.62 79 SER A N 1
ATOM 586 C CA . SER A 1 79 ? 5.957 1.642 6.199 1 97.62 79 SER A CA 1
ATOM 587 C C . SER A 1 79 ? 4.879 1.91 7.242 1 97.62 79 SER A C 1
ATOM 589 O O . SER A 1 79 ? 3.99 1.079 7.453 1 97.62 79 SER A O 1
ATOM 591 N N . ILE A 1 80 ? 4.922 3.076 7.863 1 98.12 80 ILE A N 1
ATOM 592 C CA . ILE A 1 80 ? 3.918 3.434 8.859 1 98.12 80 ILE A CA 1
ATOM 593 C C . ILE A 1 80 ? 2.623 3.84 8.156 1 98.12 80 ILE A C 1
ATOM 595 O O . ILE A 1 80 ? 1.543 3.355 8.508 1 98.12 80 ILE A O 1
ATOM 599 N N . ILE A 1 81 ? 2.756 4.688 7.121 1 98.5 81 ILE A N 1
ATOM 600 C CA . ILE A 1 81 ? 1.588 5.18 6.398 1 98.5 81 ILE A CA 1
ATOM 601 C C . ILE A 1 81 ? 0.93 4.031 5.637 1 98.5 81 ILE A C 1
ATOM 603 O O . ILE A 1 81 ? -0.289 3.854 5.703 1 98.5 81 ILE A O 1
ATOM 607 N N . GLY A 1 82 ? 1.722 3.227 5.023 1 97.81 82 GLY A N 1
ATOM 608 C CA . GLY A 1 82 ? 1.19 2.178 4.168 1 97.81 82 GLY A CA 1
ATOM 609 C C . GLY A 1 82 ? 0.711 0.963 4.938 1 97.81 82 GLY A C 1
ATOM 610 O O . GLY A 1 82 ? -0.399 0.477 4.715 1 97.81 82 GLY A O 1
ATOM 611 N N . ALA A 1 83 ? 1.517 0.49 5.891 1 97.31 83 ALA A N 1
ATOM 612 C CA . ALA A 1 83 ? 1.214 -0.773 6.559 1 97.31 83 ALA A CA 1
ATOM 613 C C . ALA A 1 83 ? 0.747 -0.537 7.992 1 97.31 83 ALA A C 1
ATOM 615 O O . ALA A 1 83 ? -0.238 -1.131 8.438 1 97.31 83 ALA A O 1
ATOM 616 N N . GLY A 1 84 ? 1.444 0.288 8.742 1 97.94 84 GLY A N 1
ATOM 617 C CA . GLY A 1 84 ? 1.054 0.57 10.117 1 97.94 84 GLY A CA 1
ATOM 618 C C . GLY A 1 84 ? -0.339 1.161 10.227 1 97.94 84 GLY A C 1
ATOM 619 O O . GLY A 1 84 ? -1.139 0.724 11.062 1 97.94 84 GLY A O 1
ATOM 620 N N . GLN A 1 85 ? -0.614 2.158 9.398 1 98.56 85 GLN A N 1
ATOM 621 C CA . GLN A 1 85 ? -1.918 2.814 9.398 1 98.56 85 GLN A CA 1
ATOM 622 C C . GLN A 1 85 ? -3.021 1.845 8.984 1 98.56 85 GLN A C 1
ATOM 624 O O . GLN A 1 85 ? -4.129 1.891 9.523 1 98.56 85 GLN A O 1
ATOM 629 N N . LEU A 1 86 ? -2.734 0.983 7.965 1 98.62 86 LEU A N 1
ATOM 630 C CA . LEU A 1 86 ? -3.727 -0.012 7.57 1 98.62 86 LEU A CA 1
ATOM 631 C C . LEU A 1 86 ? -4.035 -0.958 8.727 1 98.62 86 LEU A C 1
ATOM 633 O O . LEU A 1 86 ? -5.199 -1.282 8.977 1 98.62 86 LEU A O 1
ATOM 637 N N . ALA A 1 87 ? -2.971 -1.412 9.445 1 98.19 87 ALA A N 1
ATOM 638 C CA . ALA A 1 87 ? -3.172 -2.27 10.609 1 98.19 87 ALA A CA 1
ATOM 639 C C . ALA A 1 87 ? -4.047 -1.578 11.656 1 98.19 87 ALA A C 1
ATOM 641 O O . ALA A 1 87 ? -4.953 -2.193 12.219 1 98.19 87 ALA A O 1
ATOM 642 N N . LEU A 1 88 ? -3.797 -0.313 11.891 1 98.69 88 LEU A N 1
ATOM 643 C CA . LEU A 1 88 ? -4.586 0.466 12.836 1 98.69 88 LEU A CA 1
ATOM 644 C C . LEU A 1 88 ? -6.043 0.54 12.406 1 98.69 88 LEU A C 1
ATOM 646 O O . LEU A 1 88 ? -6.949 0.366 13.219 1 98.69 88 LEU A O 1
ATOM 650 N N . LEU A 1 89 ? -6.266 0.801 11.117 1 98.81 89 LEU A N 1
ATOM 651 C CA . LEU A 1 89 ? -7.609 0.884 10.562 1 98.81 89 LEU A CA 1
ATOM 652 C C . LEU A 1 89 ? -8.359 -0.428 10.758 1 98.81 89 LEU A C 1
ATOM 654 O O . LEU A 1 89 ? -9.523 -0.427 11.172 1 98.81 89 LEU A O 1
ATOM 658 N N . LEU A 1 90 ? -7.691 -1.533 10.477 1 98.38 90 LEU A N 1
ATOM 659 C CA . LEU A 1 90 ? -8.32 -2.844 10.578 1 98.38 90 LEU A CA 1
ATOM 660 C C . LEU A 1 90 ? -8.68 -3.158 12.031 1 98.38 90 LEU A C 1
ATOM 662 O O . LEU A 1 90 ? -9.766 -3.664 12.312 1 98.38 90 LEU A O 1
ATOM 666 N N . GLU A 1 91 ? -7.738 -2.869 12.961 1 98.19 91 GLU A N 1
ATOM 667 C CA . GLU A 1 91 ? -8.031 -3.084 14.375 1 98.19 91 GLU A CA 1
ATOM 668 C C . GLU A 1 91 ? -9.148 -2.158 14.852 1 98.19 91 GLU A C 1
ATOM 670 O O . GLU A 1 91 ? -9.969 -2.547 15.688 1 98.19 91 GLU A O 1
ATOM 675 N N . ALA A 1 92 ? -9.164 -0.923 14.359 1 98.75 92 ALA A N 1
ATOM 676 C CA . ALA A 1 92 ? -10.227 0.021 14.688 1 98.75 92 ALA A CA 1
ATOM 677 C C . ALA A 1 92 ? -11.586 -0.515 14.258 1 98.75 92 ALA A C 1
ATOM 679 O O . ALA A 1 92 ? -12.547 -0.483 15.023 1 98.75 92 ALA A O 1
ATOM 680 N N . LYS A 1 93 ? -11.641 -0.976 13.008 1 98.56 93 LYS A N 1
ATOM 681 C CA . LYS A 1 93 ? -12.883 -1.543 12.5 1 98.56 93 LYS A CA 1
ATOM 682 C C . LYS A 1 93 ? -13.359 -2.697 13.375 1 98.56 93 LYS A C 1
ATOM 684 O O . LYS A 1 93 ? -14.539 -2.762 13.734 1 98.56 93 LYS A O 1
ATOM 689 N N . LYS A 1 94 ? -12.484 -3.58 13.727 1 97.88 94 LYS A N 1
ATOM 690 C CA . LYS A 1 94 ? -12.805 -4.734 14.555 1 97.88 94 LYS A CA 1
ATOM 691 C C . LYS A 1 94 ? -13.359 -4.301 15.914 1 97.88 94 LYS A C 1
ATOM 693 O O . LYS A 1 94 ? -14.242 -4.957 16.469 1 97.88 94 LYS A O 1
ATOM 698 N N . ALA A 1 95 ? -12.859 -3.201 16.406 1 98.38 95 ALA A N 1
ATOM 699 C CA . ALA A 1 95 ? -13.219 -2.721 17.734 1 98.38 95 ALA A CA 1
ATOM 700 C C . ALA A 1 95 ? -14.516 -1.918 17.703 1 98.38 95 ALA A C 1
ATOM 702 O O . ALA A 1 95 ? -15.023 -1.488 18.734 1 98.38 95 ALA A O 1
ATOM 703 N N . GLY A 1 96 ? -15.039 -1.664 16.5 1 98.38 96 GLY A N 1
ATOM 704 C CA . GLY A 1 96 ? -16.312 -0.973 16.375 1 98.38 96 GLY A CA 1
ATOM 705 C C . GLY A 1 96 ? -16.156 0.535 16.281 1 98.38 96 GLY A C 1
ATOM 706 O O . GLY A 1 96 ? -17.125 1.271 16.5 1 98.38 96 GLY A O 1
ATOM 707 N N . VAL A 1 97 ? -14.984 1.038 16.031 1 98.69 97 VAL A N 1
ATOM 708 C CA . VAL A 1 97 ? -14.75 2.463 15.82 1 98.69 97 VAL A CA 1
ATOM 709 C C . VAL A 1 97 ? -15.648 2.967 14.688 1 98.69 97 VAL A C 1
ATOM 711 O O . VAL A 1 97 ? -15.82 2.287 13.672 1 98.69 97 VAL A O 1
ATOM 714 N N . LYS A 1 98 ? -16.141 4.156 14.812 1 97.69 98 LYS A N 1
ATOM 715 C CA . LYS A 1 98 ? -17.125 4.664 13.867 1 97.69 98 LYS A CA 1
ATOM 716 C C . LYS A 1 98 ? -16.469 5.613 12.859 1 97.69 98 LYS A C 1
ATOM 718 O O . LYS A 1 98 ? -16.906 5.691 11.711 1 97.69 98 LYS A O 1
ATOM 723 N N . VAL A 1 99 ? -15.578 6.367 13.344 1 98.75 99 VAL A N 1
ATOM 724 C CA . VAL A 1 99 ? -14.922 7.367 12.5 1 98.75 99 VAL A CA 1
ATOM 725 C C . VAL A 1 99 ? -13.406 7.184 12.562 1 98.75 99 VAL A C 1
ATOM 727 O O . VAL A 1 99 ? -12.836 7.031 13.641 1 98.75 99 VAL A O 1
ATOM 730 N N . PHE A 1 100 ? -12.758 7.121 11.445 1 98.94 100 PHE A N 1
ATOM 731 C CA . PHE A 1 100 ? -11.305 7.008 11.305 1 98.94 100 PHE A CA 1
ATOM 732 C C . PHE A 1 100 ? -10.758 8.133 10.438 1 98.94 100 PHE A C 1
ATOM 734 O O . PHE A 1 100 ? -11.008 8.172 9.234 1 98.94 100 PHE A O 1
ATOM 741 N N . HIS A 1 101 ? -10.102 9.078 11.039 1 98.94 101 HIS A N 1
ATOM 742 C CA . HIS A 1 101 ? -9.391 10.117 10.297 1 98.94 101 HIS A CA 1
ATOM 743 C C . HIS A 1 101 ? -7.957 9.688 9.992 1 98.94 101 HIS A C 1
ATOM 745 O O . HIS A 1 101 ? -7.121 9.617 10.891 1 98.94 101 HIS A O 1
ATOM 751 N N . ALA A 1 102 ? -7.652 9.438 8.719 1 98.88 102 ALA A N 1
ATOM 752 C CA . ALA A 1 102 ? -6.332 8.969 8.312 1 98.88 102 ALA A CA 1
ATOM 753 C C . ALA A 1 102 ? -5.328 10.117 8.289 1 98.88 102 ALA A C 1
ATOM 755 O O . ALA A 1 102 ? -5.711 11.281 8.148 1 98.88 102 ALA A O 1
ATOM 756 N N . ALA A 1 103 ? -4.078 9.805 8.469 1 98.62 103 ALA A N 1
ATOM 757 C CA . ALA A 1 103 ? -3.01 10.789 8.297 1 98.62 103 ALA A CA 1
ATOM 758 C C . ALA A 1 103 ? -3.07 11.422 6.91 1 98.62 103 ALA A C 1
ATOM 760 O O . ALA A 1 103 ? -2.912 10.742 5.895 1 98.62 103 ALA A O 1
ATOM 761 N N . SER A 1 104 ? -3.336 12.758 6.855 1 98.25 104 SER A N 1
ATOM 762 C CA . SER A 1 104 ? -3.549 13.328 5.531 1 98.25 104 SER A CA 1
ATOM 763 C C . SER A 1 104 ? -3.525 14.852 5.582 1 98.25 104 SER A C 1
ATOM 765 O O . SER A 1 104 ? -4.133 15.516 4.738 1 98.25 104 SER A O 1
ATOM 767 N N . TRP A 1 105 ? -2.945 15.594 6.461 1 98.19 105 TRP A N 1
ATOM 768 C CA . TRP A 1 105 ? -2.838 17.047 6.484 1 98.19 105 TRP A CA 1
ATOM 769 C C . TRP A 1 105 ? -1.747 17.531 5.531 1 98.19 105 TRP A C 1
ATOM 771 O O . TRP A 1 105 ? -0.713 18.047 5.969 1 98.19 105 TRP A O 1
ATOM 781 N N . ASN A 1 106 ? -2.045 17.359 4.211 1 97.19 106 ASN A N 1
ATOM 782 C CA . ASN A 1 106 ? -1.117 17.531 3.098 1 97.19 106 ASN A CA 1
ATOM 783 C C . ASN A 1 106 ? -1.766 18.266 1.933 1 97.19 106 ASN A C 1
ATOM 785 O O . ASN A 1 106 ? -2.9 18.734 2.043 1 97.19 106 ASN A O 1
ATOM 789 N N . PHE A 1 107 ? -0.927 18.469 0.85 1 97.5 107 PHE A N 1
ATOM 790 C CA . PHE A 1 107 ? -1.54 18.766 -0.441 1 97.5 107 PHE A CA 1
ATOM 791 C C . PHE A 1 107 ? -2.41 17.594 -0.901 1 97.5 107 PHE A C 1
ATOM 793 O O . PHE A 1 107 ? -2.285 16.484 -0.393 1 97.5 107 PHE A O 1
ATOM 800 N N . ASP A 1 108 ? -3.355 17.875 -1.811 1 97.94 108 ASP A N 1
ATOM 801 C CA . ASP A 1 108 ? -4.332 16.906 -2.271 1 97.94 108 ASP A CA 1
ATOM 802 C C . ASP A 1 108 ? -3.676 15.844 -3.162 1 97.94 108 ASP A C 1
ATOM 804 O O . ASP A 1 108 ? -3.725 15.945 -4.391 1 97.94 108 ASP A O 1
ATOM 808 N N . TRP A 1 109 ? -3.172 14.781 -2.6 1 98 109 TRP A N 1
ATOM 809 C CA . TRP A 1 109 ? -2.449 13.75 -3.338 1 98 109 TRP A CA 1
ATOM 810 C C . TRP A 1 109 ? -3.406 12.898 -4.164 1 98 109 TRP A C 1
ATOM 812 O O . TRP A 1 109 ? -2.975 12.078 -4.973 1 98 109 TRP A O 1
ATOM 822 N N . THR A 1 110 ? -4.734 13.047 -3.992 1 96.12 110 THR A N 1
ATOM 823 C CA . THR A 1 110 ? -5.676 12.328 -4.844 1 96.12 110 THR A CA 1
ATOM 824 C C . THR A 1 110 ? -5.609 12.844 -6.277 1 96.12 110 THR A C 1
ATOM 826 O O . THR A 1 110 ? -6.125 12.203 -7.195 1 96.12 110 THR A O 1
ATOM 829 N N . LYS A 1 111 ? -4.953 13.953 -6.445 1 96.31 111 LYS A N 1
ATOM 830 C CA . LYS A 1 111 ? -4.785 14.531 -7.773 1 96.31 111 LYS A CA 1
ATOM 831 C C . LYS A 1 111 ? -3.494 14.047 -8.43 1 96.31 111 LYS A C 1
ATOM 833 O O . LYS A 1 111 ? -3.158 14.469 -9.539 1 96.31 111 LYS A O 1
ATOM 838 N N . LEU A 1 112 ? -2.779 13.25 -7.746 1 97.38 112 LEU A N 1
ATOM 839 C CA . LEU A 1 112 ? -1.52 12.703 -8.234 1 97.38 112 LEU A CA 1
ATOM 840 C C . LEU A 1 112 ? -1.671 11.227 -8.586 1 97.38 112 LEU A C 1
ATOM 842 O O . LEU A 1 112 ? -2.664 10.594 -8.211 1 97.38 112 LEU A O 1
ATOM 846 N N . GLU A 1 113 ? -0.723 10.727 -9.336 1 96.62 113 GLU A N 1
ATOM 847 C CA . GLU A 1 113 ? -0.613 9.305 -9.641 1 96.62 113 GLU A CA 1
ATOM 848 C C . GLU A 1 113 ? 0.58 8.68 -8.922 1 96.62 113 GLU A C 1
ATOM 850 O O . GLU A 1 113 ? 1.516 9.383 -8.531 1 96.62 113 GLU A O 1
ATOM 855 N N . LEU A 1 114 ? 0.452 7.375 -8.711 1 97.19 114 LEU A N 1
ATOM 856 C CA . LEU A 1 114 ? 1.604 6.656 -8.18 1 97.19 114 LEU A CA 1
ATOM 857 C C . LEU A 1 114 ? 2.848 6.926 -9.023 1 97.19 114 LEU A C 1
ATOM 859 O O . LEU A 1 114 ? 2.805 6.828 -10.25 1 97.19 114 LEU A O 1
ATOM 863 N N . GLY A 1 115 ? 3.961 7.324 -8.398 1 96.25 115 GLY A N 1
ATOM 864 C CA . GLY A 1 115 ? 5.188 7.637 -9.117 1 96.25 115 GLY A CA 1
ATOM 865 C C . GLY A 1 115 ? 5.453 9.125 -9.219 1 96.25 115 GLY A C 1
ATOM 866 O O . GLY A 1 115 ? 6.582 9.547 -9.484 1 96.25 115 GLY A O 1
ATOM 867 N N . ASP A 1 116 ? 4.43 9.977 -9.008 1 97.56 116 ASP A N 1
ATOM 868 C CA . ASP A 1 116 ? 4.594 11.422 -9.109 1 97.56 116 ASP A CA 1
ATOM 869 C C . ASP A 1 116 ? 5.422 11.969 -7.949 1 97.56 116 ASP A C 1
ATOM 871 O O . ASP A 1 116 ? 6.227 12.883 -8.133 1 97.56 116 ASP A O 1
ATOM 875 N N . HIS A 1 117 ? 5.207 11.484 -6.812 1 98.31 117 HIS A N 1
ATOM 876 C CA . HIS A 1 117 ? 5.816 12.008 -5.59 1 98.31 117 HIS A CA 1
ATOM 877 C C . HIS A 1 117 ? 5.977 10.906 -4.543 1 98.31 117 HIS A C 1
ATOM 879 O O . HIS A 1 117 ? 4.984 10.391 -4.023 1 98.31 117 HIS A O 1
ATOM 885 N N . GLU A 1 118 ? 7.191 10.609 -4.098 1 98.31 118 GLU A N 1
ATOM 886 C CA . GLU A 1 118 ? 7.523 9.438 -3.291 1 98.31 118 GLU A CA 1
ATOM 887 C C . GLU A 1 118 ? 6.812 9.477 -1.941 1 98.31 118 GLU A C 1
ATOM 889 O O . GLU A 1 118 ? 6.246 8.477 -1.504 1 98.31 118 GLU A O 1
ATOM 894 N N . THR A 1 119 ? 6.73 10.625 -1.284 1 97.44 119 THR A N 1
ATOM 895 C CA . THR A 1 119 ? 6.027 10.734 -0.012 1 97.44 119 THR A CA 1
ATOM 896 C C . THR A 1 119 ? 4.543 10.422 -0.186 1 97.44 119 THR A C 1
ATOM 898 O O . THR A 1 119 ? 3.979 9.625 0.571 1 97.44 119 THR A O 1
ATOM 901 N N . TYR A 1 120 ? 3.943 10.984 -1.163 1 98.44 120 TYR A N 1
ATOM 902 C CA . TYR A 1 120 ? 2.504 10.859 -1.37 1 98.44 120 TYR A CA 1
ATOM 903 C C . TYR A 1 120 ? 2.156 9.484 -1.928 1 98.44 120 TYR A C 1
ATOM 905 O O . TYR A 1 120 ? 1.017 9.023 -1.804 1 98.44 120 TYR A O 1
ATOM 913 N N . ASP A 1 121 ? 3.143 8.805 -2.562 1 98.69 121 ASP A N 1
ATOM 914 C CA . ASP A 1 121 ? 2.92 7.438 -3.02 1 98.69 121 ASP A CA 1
ATOM 915 C C . ASP A 1 121 ? 2.469 6.543 -1.869 1 98.69 121 ASP A C 1
ATOM 917 O O . ASP A 1 121 ? 1.635 5.652 -2.057 1 98.69 121 ASP A O 1
ATOM 921 N N . ALA A 1 122 ? 3.02 6.762 -0.688 1 98.69 122 ALA A N 1
ATOM 922 C CA . ALA A 1 122 ? 2.635 5.961 0.47 1 98.69 122 ALA A CA 1
ATOM 923 C C . ALA A 1 122 ? 1.175 6.199 0.843 1 98.69 122 ALA A C 1
ATOM 925 O O . ALA A 1 122 ? 0.455 5.258 1.188 1 98.69 122 ALA A O 1
ATOM 926 N N . TYR A 1 123 ? 0.719 7.426 0.738 1 98.81 123 TYR A N 1
ATOM 927 C CA . TYR A 1 123 ? -0.665 7.766 1.052 1 98.81 123 TYR A CA 1
ATOM 928 C C . TYR A 1 123 ? -1.616 7.188 0.009 1 98.81 123 TYR A C 1
ATOM 930 O O . TYR A 1 123 ? -2.682 6.668 0.351 1 98.81 123 TYR A O 1
ATOM 938 N N . ILE A 1 124 ? -1.179 7.328 -1.235 1 98.75 124 ILE A N 1
ATOM 939 C CA . ILE A 1 124 ? -1.982 6.789 -2.328 1 98.75 124 ILE A CA 1
ATOM 940 C C . ILE A 1 124 ? -2.117 5.273 -2.17 1 98.75 124 ILE A C 1
ATOM 942 O O . ILE A 1 124 ? -3.215 4.727 -2.299 1 98.75 124 ILE A O 1
ATOM 946 N N . ALA A 1 125 ? -1.023 4.594 -1.87 1 98.81 125 ALA A N 1
ATOM 947 C CA . ALA A 1 125 ? -1.041 3.152 -1.646 1 98.81 125 ALA A CA 1
ATOM 948 C C . ALA A 1 125 ? -1.946 2.791 -0.472 1 98.81 125 ALA A C 1
ATOM 950 O O . ALA A 1 125 ? -2.756 1.865 -0.566 1 98.81 125 ALA A O 1
ATOM 951 N N . PHE A 1 126 ? -1.831 3.502 0.653 1 98.81 126 PHE A N 1
ATOM 952 C CA . PHE A 1 126 ? -2.68 3.252 1.812 1 98.81 126 PHE A CA 1
ATOM 953 C C . PHE A 1 126 ? -4.152 3.375 1.442 1 98.81 126 PHE A C 1
ATOM 955 O O . PHE A 1 126 ? -4.961 2.512 1.791 1 98.81 126 PHE A O 1
ATOM 962 N N . LYS A 1 127 ? -4.504 4.441 0.79 1 98.75 127 LYS A N 1
ATOM 963 C CA . LYS A 1 127 ? -5.902 4.676 0.452 1 98.75 127 LYS A CA 1
ATOM 964 C C . LYS A 1 127 ? -6.492 3.488 -0.304 1 98.75 127 LYS A C 1
ATOM 966 O O . LYS A 1 127 ? -7.578 3.01 0.031 1 98.75 127 LYS A O 1
ATOM 971 N N . ARG A 1 128 ? -5.77 3.061 -1.302 1 98.69 128 ARG A N 1
ATOM 972 C CA . ARG A 1 128 ? -6.289 1.962 -2.109 1 98.69 128 ARG A CA 1
ATOM 973 C C . ARG A 1 128 ? -6.367 0.674 -1.298 1 98.69 128 ARG A C 1
ATOM 975 O O . ARG A 1 128 ? -7.371 -0.044 -1.358 1 98.69 128 ARG A O 1
ATOM 982 N N . LEU A 1 129 ? -5.324 0.367 -0.532 1 98.75 129 LEU A N 1
ATOM 983 C CA . LEU A 1 129 ? -5.336 -0.823 0.312 1 98.75 129 LEU A CA 1
ATOM 984 C C . LEU A 1 129 ? -6.488 -0.769 1.312 1 98.75 129 LEU A C 1
ATOM 986 O O . LEU A 1 129 ? -7.121 -1.789 1.591 1 98.75 129 LEU A O 1
ATOM 990 N N . ALA A 1 130 ? -6.719 0.405 1.883 1 98.81 130 ALA A N 1
ATOM 991 C CA . ALA A 1 130 ? -7.824 0.575 2.822 1 98.81 130 ALA A CA 1
ATOM 992 C C . ALA A 1 130 ? -9.164 0.266 2.156 1 98.81 130 ALA A C 1
ATOM 994 O O . ALA A 1 130 ? -9.992 -0.453 2.719 1 98.81 130 ALA A O 1
ATOM 995 N N . GLU A 1 131 ? -9.375 0.762 0.942 1 98.38 131 GLU A N 1
ATOM 996 C CA . GLU A 1 131 ? -10.609 0.541 0.198 1 98.38 131 GLU A CA 1
ATOM 997 C C . GLU A 1 131 ? -10.852 -0.947 -0.047 1 98.38 131 GLU A C 1
ATOM 999 O O . GLU A 1 131 ? -11.992 -1.406 -0.047 1 98.38 131 GLU A O 1
ATOM 1004 N N . LEU A 1 132 ? -9.766 -1.636 -0.217 1 98.56 132 LEU A N 1
ATOM 1005 C CA . LEU A 1 132 ? -9.844 -3.043 -0.594 1 98.56 132 LEU A CA 1
ATOM 1006 C C . LEU A 1 132 ? -9.961 -3.93 0.641 1 98.56 132 LEU A C 1
ATOM 1008 O O . LEU A 1 132 ? -10.336 -5.102 0.537 1 98.56 132 LEU A O 1
ATOM 1012 N N . SER A 1 133 ? -9.656 -3.41 1.837 1 98.44 133 SER A N 1
ATOM 1013 C CA . SER A 1 133 ? -9.438 -4.289 2.98 1 98.44 133 SER A CA 1
ATOM 1014 C C . SER A 1 133 ? -10.453 -4.02 4.09 1 98.44 133 SER A C 1
ATOM 1016 O O . SER A 1 133 ? -10.594 -4.82 5.016 1 98.44 133 SER A O 1
ATOM 1018 N N . CYS A 1 134 ? -11.133 -2.906 3.986 1 98 134 CYS A N 1
ATOM 1019 C CA . CYS A 1 134 ? -11.898 -2.49 5.156 1 98 134 CYS A CA 1
ATOM 1020 C C . CYS A 1 134 ? -13.188 -1.791 4.746 1 98 134 CYS A C 1
ATOM 1022 O O . CYS A 1 134 ? -13.195 -0.997 3.803 1 98 134 CYS A O 1
ATOM 1024 N N . SER A 1 135 ? -14.273 -2.066 5.41 1 97.25 135 SER A N 1
ATOM 1025 C CA . SER A 1 135 ? -15.547 -1.414 5.141 1 97.25 135 SER A CA 1
ATOM 1026 C C . SER A 1 135 ? -15.625 -0.044 5.809 1 97.25 135 SER A C 1
ATOM 1028 O O . SER A 1 135 ? -16.406 0.814 5.387 1 97.25 135 SER A O 1
ATOM 1030 N N . LEU A 1 136 ? -14.82 0.129 6.914 1 98 136 LEU A N 1
ATOM 1031 C CA . LEU A 1 136 ? -14.719 1.452 7.52 1 98 136 LEU A CA 1
ATOM 1032 C C . LEU A 1 136 ? -13.906 2.395 6.641 1 98 136 LEU A C 1
ATOM 1034 O O . LEU A 1 136 ? -12.688 2.246 6.527 1 98 136 LEU A O 1
ATOM 1038 N N . LYS A 1 137 ? -14.555 3.383 6.078 1 96.94 137 LYS A N 1
ATOM 1039 C CA . LYS A 1 137 ? -13.914 4.312 5.156 1 96.94 137 LYS A CA 1
ATOM 1040 C C . LYS A 1 137 ? -13.227 5.445 5.91 1 96.94 137 LYS A C 1
ATOM 1042 O O . LYS A 1 137 ? -13.852 6.129 6.727 1 96.94 137 LYS A O 1
ATOM 1047 N N . PRO A 1 138 ? -11.969 5.676 5.664 1 98.5 138 PRO A N 1
ATOM 1048 C CA . PRO A 1 138 ? -11.281 6.785 6.32 1 98.5 138 PRO A CA 1
ATOM 1049 C C . PRO A 1 138 ? -11.727 8.148 5.805 1 98.5 138 PRO A C 1
ATOM 1051 O O . PRO A 1 138 ? -12.234 8.25 4.68 1 98.5 138 PRO A O 1
ATOM 1054 N N . ILE A 1 139 ? -11.508 9.141 6.68 1 98.62 139 ILE A N 1
ATOM 1055 C CA . ILE A 1 139 ? -11.586 10.547 6.297 1 98.62 139 ILE A CA 1
ATOM 1056 C C . ILE A 1 139 ? -10.188 11.094 6.035 1 98.62 139 ILE A C 1
ATOM 1058 O O . ILE A 1 139 ? -9.25 10.797 6.781 1 98.62 139 ILE A O 1
ATOM 1062 N N . TYR A 1 140 ? -10.062 11.82 4.969 1 98.81 140 TYR A N 1
ATOM 1063 C CA . TYR A 1 140 ? -8.812 12.492 4.648 1 98.81 140 TYR A CA 1
ATOM 1064 C C . TYR A 1 140 ? -9 14.008 4.648 1 98.81 140 TYR A C 1
ATOM 1066 O O . TYR A 1 140 ? -9.992 14.523 4.133 1 98.81 140 TYR A O 1
ATOM 1074 N N . GLY A 1 141 ? -8.062 14.734 5.27 1 98.69 141 GLY A N 1
ATOM 1075 C CA . GLY A 1 141 ? -8.062 16.188 5.258 1 98.69 141 GLY A CA 1
ATOM 1076 C C . GLY A 1 141 ? -6.902 16.781 4.488 1 98.69 141 GLY A C 1
ATOM 1077 O O . GLY A 1 141 ? -5.742 16.531 4.816 1 98.69 141 GLY A O 1
ATOM 1078 N N . PHE A 1 142 ? -7.219 17.516 3.473 1 98.81 142 PHE A N 1
ATOM 1079 C CA . PHE A 1 142 ? -6.199 18.234 2.717 1 98.81 142 PHE A CA 1
ATOM 1080 C C . PHE A 1 142 ? -6.145 19.703 3.143 1 98.81 142 PHE A C 1
ATOM 1082 O O . PHE A 1 142 ? -7.137 20.422 3.023 1 98.81 142 PHE A O 1
ATOM 1089 N N . THR A 1 143 ? -4.934 20.125 3.646 1 98.44 143 THR A N 1
ATOM 1090 C CA . THR A 1 143 ? -4.852 21.375 4.391 1 98.44 143 THR A CA 1
ATOM 1091 C C . THR A 1 143 ? -3.75 22.266 3.828 1 98.44 143 THR A C 1
ATOM 1093 O O . THR A 1 143 ? -3.482 23.344 4.363 1 98.44 143 THR A O 1
ATOM 1096 N N . GLY A 1 144 ? -3.053 21.812 2.77 1 97.75 144 GLY A N 1
ATOM 1097 C CA . GLY A 1 144 ? -1.876 22.531 2.301 1 97.75 144 GLY A CA 1
ATOM 1098 C C . GLY A 1 144 ? -0.674 22.359 3.213 1 97.75 144 GLY A C 1
ATOM 1099 O O . GLY A 1 144 ? -0.624 21.422 4.016 1 97.75 144 GLY A O 1
ATOM 1100 N N . ALA A 1 145 ? 0.313 23.203 3.002 1 97.25 145 ALA A N 1
ATOM 1101 C CA . ALA A 1 145 ? 1.528 23.141 3.809 1 97.25 145 ALA A CA 1
ATOM 1102 C C . ALA A 1 145 ? 1.279 23.672 5.219 1 97.25 145 ALA A C 1
ATOM 1104 O O . ALA A 1 145 ? 0.588 24.672 5.398 1 97.25 145 ALA A O 1
ATOM 1105 N N . ILE A 1 146 ? 1.757 23 6.207 1 97.94 146 ILE A N 1
ATOM 1106 C CA . ILE A 1 146 ? 1.66 23.438 7.594 1 97.94 146 ILE A CA 1
ATOM 1107 C C . ILE A 1 146 ? 2.754 24.469 7.891 1 97.94 146 ILE A C 1
ATOM 1109 O O . ILE A 1 146 ? 3.941 24.125 7.883 1 97.94 146 ILE A O 1
ATOM 1113 N N . LEU A 1 147 ? 2.426 25.656 8.234 1 97.31 147 LEU A N 1
ATOM 1114 C CA . LEU A 1 147 ? 3.369 26.734 8.445 1 97.31 147 LEU A CA 1
ATOM 1115 C C . LEU A 1 147 ? 4.336 26.406 9.586 1 97.31 147 LEU A C 1
ATOM 1117 O O . LEU A 1 147 ? 5.543 26.609 9.453 1 97.31 147 LEU A O 1
ATOM 1121 N N . ASP A 1 148 ? 3.758 25.859 10.664 1 97.31 148 ASP A N 1
ATOM 1122 C CA . ASP A 1 148 ? 4.559 25.484 11.828 1 97.31 148 ASP A CA 1
ATOM 1123 C C . ASP A 1 148 ? 5.688 24.531 11.445 1 97.31 148 ASP A C 1
ATOM 1125 O O . ASP A 1 148 ? 6.809 24.656 11.945 1 97.31 148 ASP A O 1
ATOM 1129 N N . TYR A 1 149 ? 5.395 23.641 10.602 1 96 149 TYR A N 1
ATOM 1130 C CA . TYR A 1 149 ? 6.406 22.703 10.141 1 96 149 TYR A CA 1
ATOM 1131 C C . TYR A 1 149 ? 7.367 23.359 9.164 1 96 149 TYR A C 1
ATOM 1133 O O . TYR A 1 149 ? 8.586 23.312 9.344 1 96 149 TYR A O 1
ATOM 1141 N N . SER A 1 150 ? 6.883 24.062 8.18 1 94.88 150 SER A N 1
ATOM 1142 C CA . SER A 1 150 ? 7.637 24.562 7.031 1 94.88 150 SER A CA 1
ATOM 1143 C C . SER A 1 150 ? 8.594 25.672 7.438 1 94.88 150 SER A C 1
ATOM 1145 O O . SER A 1 150 ? 9.641 25.859 6.809 1 94.88 150 SER A O 1
ATOM 1147 N N . LEU A 1 151 ? 8.219 26.375 8.547 1 95 151 LEU A N 1
ATOM 1148 C CA . LEU A 1 151 ? 9.016 27.547 8.875 1 95 151 LEU A CA 1
ATOM 1149 C C . LEU A 1 151 ? 9.711 27.359 10.227 1 95 151 LEU A C 1
ATOM 1151 O O . LEU A 1 151 ? 10.609 28.125 10.57 1 95 151 LEU A O 1
ATOM 1155 N N . ILE A 1 152 ? 9.336 26.328 10.977 1 93.44 152 ILE A N 1
ATOM 1156 C CA . ILE A 1 152 ? 9.914 26.188 12.312 1 93.44 152 ILE A CA 1
ATOM 1157 C C . ILE A 1 152 ? 10.531 24.797 12.469 1 93.44 152 ILE A C 1
ATOM 1159 O O . ILE A 1 152 ? 11.75 24.672 12.648 1 93.44 152 ILE A O 1
ATOM 1163 N N . HIS A 1 153 ? 9.75 23.734 12.211 1 92.25 153 HIS A N 1
ATOM 1164 C CA . HIS A 1 153 ? 10.133 22.406 12.664 1 92.25 153 HIS A CA 1
ATOM 1165 C C . HIS A 1 153 ? 10.891 21.641 11.578 1 92.25 153 HIS A C 1
ATOM 1167 O O . HIS A 1 153 ? 11.516 20.625 11.852 1 92.25 153 HIS A O 1
ATOM 1173 N N . ILE A 1 154 ? 10.898 22.125 10.398 1 89.06 154 ILE A N 1
ATOM 1174 C CA . ILE A 1 154 ? 11.445 21.406 9.258 1 89.06 154 ILE A CA 1
ATOM 1175 C C . ILE A 1 154 ? 12.953 21.234 9.43 1 89.06 154 ILE A C 1
ATOM 1177 O O . ILE A 1 154 ? 13.539 20.281 8.922 1 89.06 154 ILE A O 1
ATOM 1181 N N . LYS A 1 155 ? 13.602 22.125 10.141 1 83.81 155 LYS A N 1
ATOM 1182 C CA . LYS A 1 155 ? 15.039 22.062 10.398 1 83.81 155 LYS A CA 1
ATOM 1183 C C . LYS A 1 155 ? 15.398 20.812 11.211 1 83.81 155 LYS A C 1
ATOM 1185 O O . LYS A 1 155 ? 16.5 20.266 11.07 1 83.81 155 LYS A O 1
ATOM 1190 N N . ASP A 1 156 ? 14.414 20.422 12 1 82.06 156 ASP A N 1
ATOM 1191 C CA . ASP A 1 156 ? 14.617 19.203 12.789 1 82.06 156 ASP A CA 1
ATOM 1192 C C . ASP A 1 156 ? 14.695 17.969 11.891 1 82.06 156 ASP A C 1
ATOM 1194 O O . ASP A 1 156 ? 15.25 16.938 12.281 1 82.06 156 ASP A O 1
ATOM 1198 N N . ALA A 1 157 ? 14.234 18.094 10.719 1 78.5 157 ALA A N 1
ATOM 1199 C CA . ALA A 1 157 ? 14.266 16.984 9.758 1 78.5 157 ALA A CA 1
ATOM 1200 C C . ALA A 1 157 ? 15.469 17.109 8.828 1 78.5 157 ALA A C 1
ATOM 1202 O O . ALA A 1 157 ? 15.602 16.359 7.863 1 78.5 157 ALA A O 1
ATOM 1203 N N . GLY A 1 158 ? 16.297 18.094 9.055 1 79.69 158 GLY A N 1
ATOM 1204 C CA . GLY A 1 158 ? 17.469 18.297 8.227 1 79.69 158 GLY A CA 1
ATOM 1205 C C . GLY A 1 158 ? 17.156 18.906 6.871 1 79.69 158 GLY A C 1
ATOM 1206 O O . GLY A 1 158 ? 17.938 18.781 5.93 1 79.69 158 GLY A O 1
ATOM 1207 N N . ARG A 1 159 ? 16.031 19.438 6.719 1 83.19 159 ARG A N 1
ATOM 1208 C CA . ARG A 1 159 ? 15.602 20.047 5.465 1 83.19 159 ARG A CA 1
ATOM 1209 C C . ARG A 1 159 ? 15.602 21.578 5.57 1 83.19 159 ARG A C 1
ATOM 1211 O O . ARG A 1 159 ? 15.445 22.125 6.66 1 83.19 159 ARG A O 1
ATOM 1218 N N . PRO A 1 160 ? 15.758 22.125 4.41 1 81.69 160 PRO A N 1
ATOM 1219 C CA . PRO A 1 160 ? 15.75 23.594 4.441 1 81.69 160 PRO A CA 1
ATOM 1220 C C . PRO A 1 160 ? 14.352 24.156 4.672 1 81.69 160 PRO A C 1
ATOM 1222 O O . PRO A 1 160 ? 13.367 23.625 4.164 1 81.69 160 PRO A O 1
ATOM 1225 N N . SER A 1 161 ? 14.336 25.266 5.422 1 86.88 161 SER A N 1
ATOM 1226 C CA . SER A 1 161 ? 13.094 26 5.605 1 86.88 161 SER A CA 1
ATOM 1227 C C . SER A 1 161 ? 12.648 26.656 4.305 1 86.88 161 SER A C 1
ATOM 1229 O O . SER A 1 161 ? 13.453 26.859 3.395 1 86.88 161 SER A O 1
ATOM 1231 N N . LEU A 1 162 ? 11.383 26.922 4.25 1 89.62 162 LEU A N 1
ATOM 1232 C CA . LEU A 1 162 ? 10.836 27.594 3.086 1 89.62 162 LEU A CA 1
ATOM 1233 C C . LEU A 1 162 ? 11.508 28.953 2.883 1 89.62 162 LEU A C 1
ATOM 1235 O O . LEU A 1 162 ? 11.703 29.391 1.746 1 89.62 162 LEU A O 1
ATOM 1239 N N . ILE A 1 163 ? 11.797 29.562 3.992 1 92.38 163 ILE A N 1
ATOM 1240 C CA . ILE A 1 163 ? 12.547 30.812 3.992 1 92.38 163 ILE A CA 1
ATOM 1241 C C . ILE A 1 163 ? 13.914 30.594 4.625 1 92.38 163 ILE A C 1
ATOM 1243 O O . ILE A 1 163 ? 14.016 30.062 5.734 1 92.38 163 ILE A O 1
ATOM 1247 N N . ASN A 1 164 ? 14.914 30.969 3.908 1 91.94 164 ASN A N 1
ATOM 1248 C CA . ASN A 1 164 ? 16.25 30.984 4.48 1 91.94 164 ASN A CA 1
ATOM 1249 C C . ASN A 1 164 ? 16.516 32.25 5.273 1 91.94 164 ASN A C 1
ATOM 1251 O O . ASN A 1 164 ? 16.734 33.312 4.688 1 91.94 164 ASN A O 1
ATOM 1255 N N . THR A 1 165 ? 16.547 32.125 6.531 1 90 165 THR A N 1
ATOM 1256 C CA . THR A 1 165 ? 16.688 33.312 7.379 1 90 165 THR A CA 1
ATOM 1257 C C . THR A 1 165 ? 18.141 33.781 7.414 1 90 165 THR A C 1
ATOM 1259 O O . THR A 1 165 ? 18.406 34.969 7.691 1 90 165 THR A O 1
ATOM 1262 N N . GLU A 1 166 ? 19.031 32.875 7.195 1 90.12 166 GLU A N 1
ATOM 1263 C CA . GLU A 1 166 ? 20.438 33.25 7.195 1 90.12 166 GLU A CA 1
ATOM 1264 C C . GLU A 1 166 ? 20.766 34.188 6.016 1 90.12 166 GLU A C 1
ATOM 1266 O O . GLU A 1 166 ? 21.406 35.219 6.191 1 90.12 166 GLU A O 1
ATOM 1271 N N . THR A 1 167 ? 20.297 33.844 4.91 1 92.5 167 THR A N 1
ATOM 1272 C CA . THR A 1 167 ? 20.578 34.625 3.713 1 92.5 167 THR A CA 1
ATOM 1273 C C . THR A 1 167 ? 19.438 35.594 3.408 1 92.5 167 THR A C 1
ATOM 1275 O O . THR A 1 167 ? 19.5 36.344 2.443 1 92.5 167 THR A O 1
ATOM 1278 N N . ARG A 1 168 ? 18.375 35.531 4.18 1 94.06 168 ARG A N 1
ATOM 1279 C CA . ARG A 1 168 ? 17.172 36.312 3.984 1 94.06 168 ARG A CA 1
ATOM 1280 C C . ARG A 1 168 ? 16.656 36.219 2.551 1 94.06 168 ARG A C 1
ATOM 1282 O O . ARG A 1 168 ? 16.516 37.219 1.854 1 94.06 168 ARG A O 1
ATOM 1289 N N . SER A 1 169 ? 16.375 34.938 2.219 1 95.06 169 SER A N 1
ATOM 1290 C CA . SER A 1 169 ? 15.984 34.688 0.834 1 95.06 169 SER A CA 1
ATOM 1291 C C . SER A 1 169 ? 14.961 33.562 0.74 1 95.06 169 SER A C 1
ATOM 1293 O O . SER A 1 169 ? 14.828 32.75 1.666 1 95.06 169 SER A O 1
ATOM 1295 N N . VAL A 1 170 ? 14.234 33.594 -0.272 1 94.12 170 VAL A N 1
ATOM 1296 C CA . VAL A 1 170 ? 13.352 32.469 -0.645 1 94.12 170 VAL A CA 1
ATOM 1297 C C . VAL A 1 170 ? 13.719 31.969 -2.035 1 94.12 170 VAL A C 1
ATOM 1299 O O . VAL A 1 170 ? 14.023 32.75 -2.932 1 94.12 170 VAL A O 1
ATOM 1302 N N . ALA A 1 171 ? 13.867 30.703 -2.146 1 89.38 171 ALA A N 1
ATOM 1303 C CA . ALA A 1 171 ? 14.125 30.062 -3.432 1 89.38 171 ALA A CA 1
ATOM 1304 C C . ALA A 1 171 ? 12.852 29.469 -4.008 1 89.38 171 ALA A C 1
ATOM 1306 O O . ALA A 1 171 ? 12.047 28.875 -3.277 1 89.38 171 ALA A O 1
ATOM 1307 N N . TYR A 1 172 ? 12.609 29.719 -5.27 1 90.75 172 TYR A N 1
ATOM 1308 C CA . TYR A 1 172 ? 11.461 29.078 -5.906 1 90.75 172 TYR A CA 1
ATOM 1309 C C . TYR A 1 172 ? 11.75 28.766 -7.367 1 90.75 172 TYR A C 1
ATOM 1311 O O . TYR A 1 172 ? 12.766 29.203 -7.914 1 90.75 172 TYR A O 1
ATOM 1319 N N . PHE A 1 173 ? 10.945 27.953 -7.938 1 91.56 173 PHE A N 1
ATOM 1320 C CA . PHE A 1 173 ? 10.945 27.625 -9.359 1 91.56 173 PHE A CA 1
ATOM 1321 C C . PHE A 1 173 ? 9.672 28.125 -10.031 1 91.56 173 PHE A C 1
ATOM 1323 O O . PHE A 1 173 ? 8.664 28.375 -9.352 1 91.56 173 PHE A O 1
ATOM 1330 N N . GLY A 1 174 ? 9.766 28.234 -11.367 1 94.5 174 GLY A N 1
ATOM 1331 C CA . GLY A 1 174 ? 8.586 28.609 -12.125 1 94.5 174 GLY A CA 1
ATOM 1332 C C . GLY A 1 174 ? 8.5 30.109 -12.383 1 94.5 174 GLY A C 1
ATOM 1333 O O . GLY A 1 174 ? 9.531 30.781 -12.547 1 94.5 174 GLY A O 1
ATOM 1334 N N . THR A 1 175 ? 7.285 30.672 -12.539 1 94.62 175 THR A N 1
ATOM 1335 C CA . THR A 1 175 ? 7.082 32.062 -12.922 1 94.62 175 THR A CA 1
ATOM 1336 C C . THR A 1 175 ? 6.914 32.938 -11.688 1 94.62 175 THR A C 1
ATOM 1338 O O . THR A 1 175 ? 6.996 34.188 -11.781 1 94.62 175 THR A O 1
ATOM 1341 N N . GLY A 1 176 ? 6.695 32.344 -10.602 1 93.94 176 GLY A N 1
ATOM 1342 C CA . GLY A 1 176 ? 6.398 33.094 -9.398 1 93.94 176 GLY A CA 1
ATOM 1343 C C . GLY A 1 176 ? 4.918 33.375 -9.227 1 93.94 176 GLY A C 1
ATOM 1344 O O . GLY A 1 176 ? 4.508 34 -8.234 1 93.94 176 GLY A O 1
ATOM 1345 N N . GLU A 1 177 ? 4.152 32.844 -10.102 1 95.25 177 GLU A N 1
ATOM 1346 C CA . GLU A 1 177 ? 2.713 33.094 -10.047 1 95.25 177 GLU A CA 1
ATOM 1347 C C . GLU A 1 177 ? 1.971 31.906 -9.445 1 95.25 177 GLU A C 1
ATOM 1349 O O . GLU A 1 177 ? 0.787 32 -9.117 1 95.25 177 GLU A O 1
ATOM 1354 N N . GLU A 1 178 ? 2.658 30.781 -9.297 1 95.56 178 GLU A N 1
ATOM 1355 C CA . GLU A 1 178 ? 2.039 29.594 -8.719 1 95.56 178 GLU A CA 1
ATOM 1356 C C . GLU A 1 178 ? 1.693 29.812 -7.25 1 95.56 178 GLU A C 1
ATOM 1358 O O . GLU A 1 178 ? 2.482 30.391 -6.5 1 95.56 178 GLU A O 1
ATOM 1363 N N . LYS A 1 179 ? 0.53 29.375 -6.863 1 96.69 179 LYS A N 1
ATOM 1364 C CA . LYS A 1 179 ? 0.071 29.562 -5.488 1 96.69 179 LYS A CA 1
ATOM 1365 C C . LYS A 1 179 ? 0.236 28.281 -4.676 1 96.69 179 LYS A C 1
ATOM 1367 O O . LYS A 1 179 ? 0.187 27.188 -5.227 1 96.69 179 LYS A O 1
ATOM 1372 N N . MET A 1 180 ? 0.424 28.469 -3.424 1 97 180 MET A N 1
ATOM 1373 C CA . MET A 1 180 ? 0.47 27.375 -2.451 1 97 180 MET A CA 1
ATOM 1374 C C . MET A 1 180 ? -0.435 27.672 -1.261 1 97 180 MET A C 1
ATOM 1376 O O . MET A 1 180 ? -0.488 28.812 -0.781 1 97 180 MET A O 1
ATOM 1380 N N . SER A 1 181 ? -1.206 26.688 -0.884 1 98.38 181 SER A N 1
ATOM 1381 C CA . SER A 1 181 ? -2.055 26.812 0.295 1 98.38 181 SER A CA 1
ATOM 1382 C C . SER A 1 181 ? -1.29 26.469 1.568 1 98.38 181 SER A C 1
ATOM 1384 O O . SER A 1 181 ? -0.461 25.562 1.572 1 98.38 181 SER A O 1
ATOM 1386 N N . PHE A 1 182 ? -1.611 27.203 2.641 1 98.31 182 PHE A N 1
ATOM 1387 C CA . PHE A 1 182 ? -0.997 27 3.947 1 98.31 182 PHE A CA 1
ATOM 1388 C C . PHE A 1 182 ? -2.059 26.812 5.023 1 98.31 182 PHE A C 1
ATOM 1390 O O . PHE A 1 182 ? -3.191 27.281 4.871 1 98.31 182 PHE A O 1
ATOM 1397 N N . THR A 1 183 ? -1.712 26.125 6.023 1 98.62 183 THR A N 1
ATOM 1398 C CA . THR A 1 183 ? -2.508 25.984 7.242 1 98.62 183 THR A CA 1
ATOM 1399 C C . THR A 1 183 ? -1.629 26.125 8.477 1 98.62 183 THR A C 1
ATOM 1401 O O . THR A 1 183 ? -0.406 26.234 8.367 1 98.62 183 THR A O 1
ATOM 1404 N N . THR A 1 184 ? -2.232 26.344 9.633 1 98.5 184 THR A N 1
ATOM 1405 C CA . THR A 1 184 ? -1.533 26.359 10.914 1 98.5 184 THR A CA 1
ATOM 1406 C C . THR A 1 184 ? -1.906 25.141 11.75 1 98.5 184 THR A C 1
ATOM 1408 O O . THR A 1 184 ? -2.945 24.516 11.516 1 98.5 184 THR A O 1
ATOM 1411 N N . LEU A 1 185 ? -1.098 24.766 12.68 1 98.25 185 LEU A N 1
ATOM 1412 C CA . LEU A 1 185 ? -1.403 23.656 13.57 1 98.25 185 LEU A CA 1
ATOM 1413 C C . LEU A 1 185 ? -2.736 23.875 14.273 1 98.25 185 LEU A C 1
ATOM 1415 O O . LEU A 1 185 ? -3.553 22.953 14.375 1 98.25 185 LEU A O 1
ATOM 1419 N N . ASP A 1 186 ? -2.943 25.094 14.727 1 98.25 186 ASP A N 1
ATOM 1420 C CA . ASP A 1 186 ? -4.172 25.422 15.453 1 98.25 186 ASP A CA 1
ATOM 1421 C C . ASP A 1 186 ? -5.395 25.266 14.547 1 98.25 186 ASP A C 1
ATOM 1423 O O . ASP A 1 186 ? -6.379 24.625 14.938 1 98.25 186 ASP A O 1
ATOM 1427 N N . ASP A 1 187 ? -5.285 25.859 13.375 1 98.69 187 ASP A N 1
ATOM 1428 C CA . ASP A 1 187 ? -6.422 25.812 12.461 1 98.69 187 ASP A CA 1
ATOM 1429 C C . ASP A 1 187 ? -6.699 24.375 12.023 1 98.69 187 ASP A C 1
ATOM 1431 O O . ASP A 1 187 ? -7.855 23.938 11.984 1 98.69 187 ASP A O 1
ATOM 1435 N N . LEU A 1 188 ? -5.637 23.641 11.641 1 98.56 188 LEU A N 1
ATOM 1436 C CA . LEU A 1 188 ? -5.855 22.281 11.156 1 98.56 188 LEU A CA 1
ATOM 1437 C C . LEU A 1 188 ? -6.492 21.422 12.242 1 98.56 188 LEU A C 1
ATOM 1439 O O . LEU A 1 188 ? -7.312 20.547 11.938 1 98.56 188 LEU A O 1
ATOM 1443 N N . ALA A 1 189 ? -6.113 21.609 13.516 1 98.75 189 ALA A N 1
ATOM 1444 C CA . ALA A 1 189 ? -6.707 20.844 14.609 1 98.75 189 ALA A CA 1
ATOM 1445 C C . ALA A 1 189 ? -8.195 21.141 14.742 1 98.75 189 ALA A C 1
ATOM 1447 O O . ALA A 1 189 ? -9.008 20.219 14.875 1 98.75 189 ALA A O 1
ATOM 1448 N N . LYS A 1 190 ? -8.539 22.438 14.703 1 98.75 190 LYS A N 1
ATOM 1449 C CA . LYS A 1 190 ? -9.938 22.844 14.797 1 98.75 190 LYS A CA 1
ATOM 1450 C C . LYS A 1 190 ? -10.758 22.25 13.648 1 98.75 190 LYS A C 1
ATOM 1452 O O . LYS A 1 190 ? -11.852 21.734 13.859 1 98.75 190 LYS A O 1
ATOM 1457 N N . TYR A 1 191 ? -10.219 22.344 12.445 1 98.81 191 TYR A N 1
ATOM 1458 C CA . TYR A 1 191 ? -10.914 21.797 11.289 1 98.81 191 TYR A CA 1
ATOM 1459 C C . TYR A 1 191 ? -11.07 20.281 11.406 1 98.81 191 TYR A C 1
ATOM 1461 O O . TYR A 1 191 ? -12.102 19.734 11.016 1 98.81 191 TYR A O 1
ATOM 1469 N N . THR A 1 192 ? -10.047 19.578 11.891 1 98.88 192 THR A N 1
ATOM 1470 C CA . THR A 1 192 ? -10.094 18.141 12.047 1 98.88 192 THR A CA 1
ATOM 1471 C C . THR A 1 192 ? -11.219 17.734 13.008 1 98.88 192 THR A C 1
ATOM 1473 O O . THR A 1 192 ? -12.008 16.844 12.703 1 98.88 192 THR A O 1
ATOM 1476 N N . LEU A 1 193 ? -11.305 18.422 14.148 1 98.69 193 LEU A N 1
ATOM 1477 C CA . LEU A 1 193 ? -12.328 18.109 15.133 1 98.69 193 LEU A CA 1
ATOM 1478 C C . LEU A 1 193 ? -13.719 18.422 14.586 1 98.69 193 LEU A C 1
ATOM 1480 O O . LEU A 1 193 ? -14.688 17.734 14.906 1 98.69 193 LEU A O 1
ATOM 1484 N N . ALA A 1 194 ? -13.805 19.516 13.781 1 98.69 194 ALA A N 1
ATOM 1485 C CA . ALA A 1 194 ? -15.078 19.812 13.125 1 98.69 194 ALA A CA 1
ATOM 1486 C C . ALA A 1 194 ? -15.453 18.719 12.133 1 98.69 194 ALA A C 1
ATOM 1488 O O . ALA A 1 194 ? -16.609 18.281 12.086 1 98.69 194 ALA A O 1
ATOM 1489 N N . ALA A 1 195 ? -14.516 18.219 11.367 1 98.69 195 ALA A N 1
ATOM 1490 C CA . ALA A 1 195 ? -14.734 17.25 10.297 1 98.69 195 ALA A CA 1
ATOM 1491 C C . ALA A 1 195 ? -15.195 15.898 10.859 1 98.69 195 ALA A C 1
ATOM 1493 O O . ALA A 1 195 ? -16.109 15.273 10.32 1 98.69 195 ALA A O 1
ATOM 1494 N N . ILE A 1 196 ? -14.648 15.445 11.984 1 98.44 196 ILE A N 1
ATOM 1495 C CA . ILE A 1 196 ? -14.945 14.109 12.5 1 98.44 196 ILE A CA 1
ATOM 1496 C C . ILE A 1 196 ? -16.328 14.094 13.133 1 98.44 196 ILE A C 1
ATOM 1498 O O . ILE A 1 196 ? -16.859 13.031 13.445 1 98.44 196 ILE A O 1
ATOM 1502 N N . ASN A 1 197 ? -16.953 15.266 13.281 1 97.75 197 ASN A N 1
ATOM 1503 C CA . ASN A 1 197 ? -18.297 15.359 13.812 1 97.75 197 ASN A CA 1
ATOM 1504 C C . ASN A 1 197 ? -19.312 15.734 12.727 1 97.75 197 ASN A C 1
ATOM 1506 O O . ASN A 1 197 ? -20.484 15.969 13.016 1 97.75 197 ASN A O 1
ATOM 1510 N N . ASP A 1 198 ? -18.906 15.883 11.508 1 98.31 198 ASP A N 1
ATOM 1511 C CA . ASP A 1 198 ? -19.734 16.281 10.391 1 98.31 198 ASP A CA 1
ATOM 1512 C C . ASP A 1 198 ? -20.141 15.078 9.547 1 98.31 198 ASP A C 1
ATOM 1514 O O . ASP A 1 198 ? -19.344 14.547 8.781 1 98.31 198 ASP A O 1
ATOM 1518 N N . GLN A 1 199 ? -21.422 14.695 9.594 1 98.12 199 GLN A N 1
ATOM 1519 C CA . GLN A 1 199 ? -21.906 13.477 8.969 1 98.12 199 GLN A CA 1
ATOM 1520 C C . GLN A 1 199 ? -21.734 13.531 7.453 1 98.12 199 GLN A C 1
ATOM 1522 O O . GLN A 1 199 ? -21.469 12.5 6.816 1 98.12 199 GLN A O 1
ATOM 1527 N N . ASP A 1 200 ? -21.828 14.719 6.922 1 98.25 200 ASP A N 1
ATOM 1528 C CA . ASP A 1 200 ? -21.641 14.859 5.48 1 98.25 200 ASP A CA 1
ATOM 1529 C C . ASP A 1 200 ? -20.188 14.586 5.09 1 98.25 200 ASP A C 1
ATOM 1531 O O . ASP A 1 200 ? -19.922 13.953 4.066 1 98.25 200 ASP A O 1
ATOM 1535 N N . ILE A 1 201 ? -19.266 15.078 5.887 1 98.38 201 ILE A N 1
ATOM 1536 C CA . ILE A 1 201 ? -17.844 14.859 5.633 1 98.38 201 ILE A CA 1
ATOM 1537 C C . ILE A 1 201 ? -17.5 13.383 5.852 1 98.38 201 ILE A C 1
ATOM 1539 O O . ILE A 1 201 ? -16.734 12.797 5.078 1 98.38 201 ILE A O 1
ATOM 1543 N N . ILE A 1 202 ? -18.047 12.789 6.934 1 98.19 202 ILE A N 1
ATOM 1544 C CA . ILE A 1 202 ? -17.812 11.383 7.227 1 98.19 202 ILE A CA 1
ATOM 1545 C C . ILE A 1 202 ? -18.281 10.523 6.055 1 98.19 202 ILE A C 1
ATOM 1547 O O . ILE A 1 202 ? -17.594 9.594 5.641 1 98.19 202 ILE A O 1
ATOM 1551 N N . LYS A 1 203 ? -19.391 10.898 5.43 1 97.06 203 LYS A N 1
ATOM 1552 C CA . LYS A 1 203 ? -19.922 10.172 4.277 1 97.06 203 LYS A CA 1
ATOM 1553 C C . LYS A 1 203 ? -19.078 10.43 3.033 1 97.06 203 LYS A C 1
ATOM 1555 O O . LYS A 1 203 ? -18.781 9.5 2.275 1 97.06 203 LYS A O 1
ATOM 1560 N N . ARG A 1 204 ? -18.688 11.68 2.863 1 97.25 204 ARG A N 1
ATOM 1561 C CA . ARG A 1 204 ? -17.906 12.078 1.695 1 97.25 204 ARG A CA 1
ATOM 1562 C C . ARG A 1 204 ? -16.5 11.477 1.74 1 97.25 204 ARG A C 1
ATOM 1564 O O . ARG A 1 204 ? -15.938 11.125 0.703 1 97.25 204 ARG A O 1
ATOM 1571 N N . GLY A 1 205 ? -15.867 11.453 2.93 1 98.19 205 GLY A N 1
ATOM 1572 C CA . GLY A 1 205 ? -14.57 10.828 3.146 1 98.19 205 GLY A CA 1
ATOM 1573 C C . GLY A 1 205 ? -13.406 11.781 2.975 1 98.19 205 GLY A C 1
ATOM 1574 O O . GLY A 1 205 ? -12.242 11.391 3.113 1 98.19 205 GLY A O 1
ATOM 1575 N N . VAL A 1 206 ? -13.68 13.055 2.633 1 98.56 206 VAL A N 1
ATOM 1576 C CA . VAL A 1 206 ? -12.602 14.008 2.406 1 98.56 206 VAL A CA 1
ATOM 1577 C C . VAL A 1 206 ? -13.078 15.422 2.74 1 98.56 206 VAL A C 1
ATOM 1579 O O . VAL A 1 206 ? -14.266 15.727 2.641 1 98.56 206 VAL A O 1
ATOM 1582 N N . TYR A 1 207 ? -12.195 16.234 3.211 1 98.75 207 TYR A N 1
ATOM 1583 C CA . TYR A 1 207 ? -12.445 17.672 3.344 1 98.75 207 TYR A CA 1
ATOM 1584 C C . TYR A 1 207 ? -11.219 18.484 2.939 1 98.75 207 TYR A C 1
ATOM 1586 O O . TYR A 1 207 ? -10.094 17.969 2.986 1 98.75 207 TYR A O 1
ATOM 1594 N N . TYR A 1 208 ? -11.461 19.688 2.494 1 98.75 208 TYR A N 1
ATOM 1595 C CA . TYR A 1 208 ? -10.453 20.609 1.965 1 98.75 208 TYR A CA 1
ATOM 1596 C C . TYR A 1 208 ? -10.477 21.938 2.711 1 98.75 208 TYR A C 1
ATOM 1598 O O . TYR A 1 208 ? -11.484 22.656 2.693 1 98.75 208 TYR A O 1
ATOM 1606 N N . VAL A 1 209 ? -9.328 22.266 3.34 1 98.75 209 VAL A N 1
ATOM 1607 C CA . VAL A 1 209 ? -9.312 23.516 4.09 1 98.75 209 VAL A CA 1
ATOM 1608 C C . VAL A 1 209 ? -7.941 24.172 3.965 1 98.75 209 VAL A C 1
ATOM 1610 O O . VAL A 1 209 ? -6.957 23.516 3.631 1 98.75 209 VAL A O 1
ATOM 1613 N N . GLU A 1 210 ? -7.844 25.438 4.176 1 98.62 210 GLU 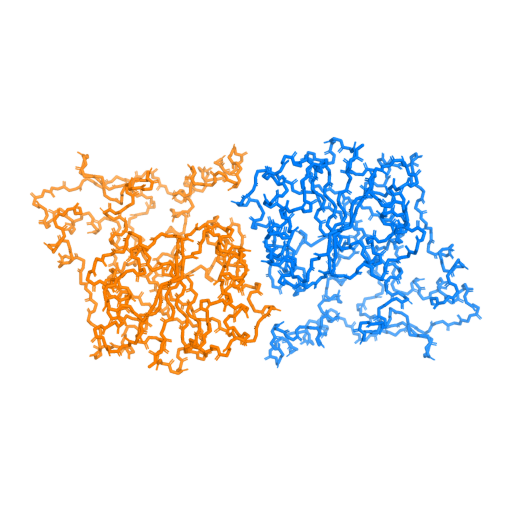A N 1
ATOM 1614 C CA . GLU A 1 210 ? -6.605 26.203 4.258 1 98.62 210 GLU A CA 1
ATOM 1615 C C . GLU A 1 210 ? -6.762 27.406 5.191 1 98.62 210 GLU A C 1
ATOM 1617 O O . GLU A 1 210 ? -7.883 27.812 5.488 1 98.62 210 GLU A O 1
ATOM 1622 N N . SER A 1 211 ? -5.68 27.906 5.715 1 98.5 211 SER A N 1
ATOM 1623 C CA . SER A 1 211 ? -5.676 29.141 6.48 1 98.5 211 SER A CA 1
ATOM 1624 C C . SER A 1 211 ? -5.418 30.344 5.582 1 98.5 211 SER A C 1
ATOM 1626 O O . SER A 1 211 ? -5.973 31.422 5.805 1 98.5 211 SER A O 1
ATOM 1628 N N . SER A 1 212 ? -4.527 30.141 4.652 1 97.5 212 SER A N 1
ATOM 1629 C CA . SER A 1 212 ? -4.141 31.172 3.697 1 97.5 212 SER A CA 1
ATOM 1630 C C . SER A 1 212 ? -3.498 30.562 2.453 1 97.5 212 SER A C 1
ATOM 1632 O O . SER A 1 212 ? -3.27 29.359 2.395 1 97.5 212 SER A O 1
ATOM 1634 N N . HIS A 1 213 ? -3.385 31.312 1.424 1 97.44 213 HIS A N 1
ATOM 1635 C CA . HIS A 1 213 ? -2.617 30.922 0.245 1 97.44 213 HIS A CA 1
ATOM 1636 C C . HIS A 1 213 ? -1.882 32.125 -0.35 1 97.44 213 HIS A C 1
ATOM 1638 O O . HIS A 1 213 ? -2.295 33.281 -0.158 1 97.44 213 HIS A O 1
ATOM 1644 N N . CYS A 1 214 ? -0.764 31.906 -0.935 1 96.94 214 CYS A N 1
ATOM 1645 C CA . CYS A 1 214 ? -0 32.969 -1.607 1 96.94 214 CYS A CA 1
ATOM 1646 C C . CYS A 1 214 ? 1.035 32.344 -2.549 1 96.94 214 CYS A C 1
ATOM 1648 O O . CYS A 1 214 ? 1.181 31.141 -2.619 1 96.94 214 CYS A O 1
ATOM 1650 N N . THR A 1 215 ? 1.635 33.188 -3.324 1 96.69 215 THR A N 1
ATOM 1651 C CA . THR A 1 215 ? 2.785 32.812 -4.129 1 96.69 215 THR A CA 1
ATOM 1652 C C . THR A 1 215 ? 4.07 32.875 -3.314 1 96.69 215 THR A C 1
ATOM 1654 O O . THR A 1 215 ? 4.09 33.5 -2.24 1 96.69 215 THR A O 1
ATOM 1657 N N . MET A 1 216 ? 5.113 32.312 -3.875 1 95.19 216 MET A N 1
ATOM 1658 C CA . MET A 1 216 ? 6.387 32.375 -3.158 1 95.19 216 MET A CA 1
ATOM 1659 C C . MET A 1 216 ? 6.895 33.812 -3.041 1 95.19 216 MET A C 1
ATOM 1661 O O . MET A 1 216 ? 7.348 34.219 -1.975 1 95.19 216 MET A O 1
ATOM 1665 N N . PRO A 1 217 ? 6.773 34.594 -4.117 1 96.06 217 PRO A N 1
ATOM 1666 C CA . PRO A 1 217 ? 7.156 36 -3.982 1 96.06 217 PRO A CA 1
ATOM 1667 C C . PRO A 1 217 ? 6.301 36.719 -2.961 1 96.06 217 PRO A C 1
ATOM 1669 O O . PRO A 1 217 ? 6.82 37.562 -2.199 1 96.06 217 PRO A O 1
ATOM 1672 N N . GLU A 1 218 ? 5.066 36.469 -2.939 1 97 218 GLU A N 1
ATOM 1673 C CA . GLU A 1 218 ? 4.191 37.094 -1.955 1 97 218 GLU A CA 1
ATOM 1674 C C . GLU A 1 218 ? 4.574 36.688 -0.535 1 97 218 GLU A C 1
ATOM 1676 O O . GLU A 1 218 ? 4.523 37.5 0.385 1 97 218 GLU A O 1
ATOM 1681 N N . LEU A 1 219 ? 4.891 35.438 -0.317 1 96.56 219 LEU A N 1
ATOM 1682 C CA . LEU A 1 219 ? 5.359 34.969 0.983 1 96.56 219 LEU A CA 1
ATOM 1683 C C . LEU A 1 219 ? 6.582 35.75 1.438 1 96.56 219 LEU A C 1
ATOM 1685 O O . LEU A 1 219 ? 6.668 36.156 2.602 1 96.56 219 LEU A O 1
ATOM 1689 N N . ALA A 1 220 ? 7.484 35.969 0.514 1 96.69 220 ALA A N 1
ATOM 1690 C CA . ALA A 1 220 ? 8.68 36.75 0.8 1 96.69 220 ALA A CA 1
ATOM 1691 C C . ALA A 1 220 ? 8.32 38.156 1.239 1 96.69 220 ALA A C 1
ATOM 1693 O O . ALA A 1 220 ? 8.891 38.688 2.199 1 96.69 220 ALA A O 1
ATOM 1694 N N . ASP A 1 221 ? 7.422 38.75 0.506 1 97.5 221 ASP A N 1
ATOM 1695 C CA . ASP A 1 221 ? 7.008 40.125 0.805 1 97.5 221 ASP A CA 1
ATOM 1696 C C . ASP A 1 221 ? 6.379 40.219 2.193 1 97.5 221 ASP A C 1
ATOM 1698 O O . ASP A 1 221 ? 6.707 41.125 2.971 1 97.5 221 ASP A O 1
ATOM 1702 N N . ILE A 1 222 ? 5.492 39.312 2.49 1 97.56 222 ILE A N 1
ATOM 1703 C CA . ILE A 1 222 ? 4.781 39.312 3.766 1 97.56 222 ILE A CA 1
ATOM 1704 C C . ILE A 1 222 ? 5.766 39.062 4.902 1 97.56 222 ILE A C 1
ATOM 1706 O O . ILE A 1 222 ? 5.727 39.719 5.934 1 97.56 222 ILE A O 1
ATOM 1710 N N . TYR A 1 223 ? 6.609 38.062 4.711 1 97.38 223 TYR A N 1
ATOM 1711 C CA . TYR A 1 223 ? 7.621 37.719 5.707 1 97.38 223 TYR A CA 1
ATOM 1712 C C . TYR A 1 223 ? 8.516 38.938 5.992 1 97.38 223 TYR A C 1
ATOM 1714 O O . TYR A 1 223 ? 8.766 39.25 7.156 1 97.38 223 TYR A O 1
ATOM 1722 N N . GLY A 1 224 ? 9.023 39.562 4.953 1 96.81 224 GLY A N 1
ATOM 1723 C CA . GLY A 1 224 ? 9.875 40.75 5.102 1 96.81 224 GLY A CA 1
ATOM 1724 C C . GLY A 1 224 ? 9.195 41.906 5.816 1 96.81 224 GLY A C 1
ATOM 1725 O O . GLY A 1 224 ? 9.805 42.562 6.664 1 96.81 224 GLY A O 1
ATOM 1726 N N . LYS A 1 225 ? 8.008 42.094 5.457 1 97.25 225 LYS A N 1
ATOM 1727 C CA . LYS A 1 225 ? 7.23 43.156 6.094 1 97.25 225 LYS A CA 1
ATOM 1728 C C . LYS A 1 225 ? 7.137 42.938 7.602 1 97.25 225 LYS A C 1
ATOM 1730 O O . LYS A 1 225 ? 7.352 43.875 8.383 1 97.25 225 LYS A O 1
ATOM 1735 N N . VAL A 1 226 ? 6.82 41.75 8.047 1 97.5 226 VAL A N 1
ATOM 1736 C CA . VAL A 1 226 ? 6.617 41.406 9.453 1 97.5 226 VAL A CA 1
ATOM 1737 C C . VAL A 1 226 ? 7.953 41.469 10.195 1 97.5 226 VAL A C 1
ATOM 1739 O O . VAL A 1 226 ? 8.008 41.906 11.359 1 97.5 226 VAL A O 1
ATOM 1742 N N . ARG A 1 227 ? 9.016 41.125 9.484 1 96.81 227 ARG A N 1
ATOM 1743 C CA . ARG A 1 227 ? 10.32 41.031 10.133 1 96.81 227 ARG A CA 1
ATOM 1744 C C . ARG A 1 227 ? 11.07 42.375 10.047 1 96.81 227 ARG A C 1
ATOM 1746 O O . ARG A 1 227 ? 12.047 42.594 10.766 1 96.81 227 ARG A O 1
ATOM 1753 N N . GLY A 1 228 ? 10.688 43.188 9.156 1 95.75 228 GLY A N 1
ATOM 1754 C CA . GLY A 1 228 ? 11.289 44.5 9.055 1 95.75 228 GLY A CA 1
ATOM 1755 C C . GLY A 1 228 ? 12.516 44.531 8.164 1 95.75 228 GLY A C 1
ATOM 1756 O O . GLY A 1 228 ? 13.398 45.375 8.344 1 95.75 228 GLY A O 1
ATOM 1757 N N . TYR A 1 229 ? 12.695 43.531 7.348 1 94.44 229 TYR A N 1
ATOM 1758 C CA . TYR A 1 229 ? 13.789 43.562 6.383 1 94.44 229 TYR A CA 1
ATOM 1759 C C . TYR A 1 229 ? 13.375 42.875 5.078 1 94.44 229 TYR A C 1
ATOM 1761 O O . TYR A 1 229 ? 12.391 42.156 5.035 1 94.44 229 TYR A O 1
ATOM 1769 N N . GLU A 1 230 ? 14.109 43.188 4.016 1 94.56 230 GLU A N 1
ATOM 1770 C CA . GLU A 1 230 ? 13.773 42.688 2.693 1 94.56 230 GLU A CA 1
ATOM 1771 C C . GLU A 1 230 ? 14.219 41.25 2.535 1 94.56 230 GLU A C 1
ATOM 1773 O O . GLU A 1 230 ? 15.297 40.875 3 1 94.56 230 GLU A O 1
ATOM 1778 N N . ILE A 1 231 ? 13.367 40.406 1.945 1 96.31 231 ILE A N 1
ATOM 1779 C CA . ILE A 1 231 ? 13.68 39 1.597 1 96.31 231 ILE A CA 1
ATOM 1780 C C . ILE A 1 231 ? 14.008 38.906 0.108 1 96.31 231 ILE A C 1
ATOM 1782 O O . ILE A 1 231 ? 13.203 39.312 -0.737 1 96.31 231 ILE A O 1
ATOM 1786 N N . LYS A 1 232 ? 15.141 38.375 -0.214 1 96.56 232 LYS A N 1
ATOM 1787 C CA . LYS A 1 232 ? 15.531 38.188 -1.61 1 96.56 232 LYS A CA 1
ATOM 1788 C C . LYS A 1 232 ? 14.75 37.031 -2.254 1 96.56 232 LYS A C 1
ATOM 1790 O O . LYS A 1 232 ? 14.602 35.969 -1.657 1 96.56 232 LYS A O 1
ATOM 1795 N N . LYS A 1 233 ? 14.211 37.281 -3.389 1 96.44 233 LYS A N 1
ATOM 1796 C CA . LYS A 1 233 ? 13.484 36.281 -4.16 1 96.44 233 LYS A CA 1
ATOM 1797 C C . LYS A 1 233 ? 14.367 35.688 -5.25 1 96.44 233 LYS A C 1
ATOM 1799 O O . LYS A 1 233 ? 14.82 36.406 -6.152 1 96.44 233 LYS A O 1
ATOM 1804 N N . GLN A 1 234 ? 14.609 34.469 -5.145 1 93.75 234 GLN A N 1
ATOM 1805 C CA . GLN A 1 234 ? 15.523 33.812 -6.078 1 93.75 234 GLN A CA 1
ATOM 1806 C C . GLN A 1 234 ? 14.797 32.75 -6.906 1 93.75 234 GLN A C 1
ATOM 1808 O O . GLN A 1 234 ? 14.336 31.75 -6.363 1 93.75 234 GLN A O 1
ATOM 1813 N N . CYS A 1 235 ? 14.773 32.969 -8.172 1 92.75 235 CYS A N 1
ATOM 1814 C CA . CYS A 1 235 ? 14.195 32 -9.078 1 92.75 235 CYS A CA 1
ATOM 1815 C C . CYS A 1 235 ? 15.266 31.062 -9.625 1 92.75 235 CYS A C 1
ATOM 1817 O O . CYS A 1 235 ? 16.234 31.516 -10.234 1 92.75 235 CYS A O 1
ATOM 1819 N N . PHE A 1 236 ? 15.148 29.781 -9.477 1 89 236 PHE A N 1
ATOM 1820 C CA . PHE A 1 236 ? 16.219 28.844 -9.828 1 89 236 PHE A CA 1
ATOM 1821 C C . PHE A 1 236 ? 15.906 28.141 -11.141 1 89 236 PHE A C 1
ATOM 1823 O O . PHE A 1 236 ? 16.641 27.234 -11.547 1 89 236 PHE A O 1
ATOM 1830 N N . GLY A 1 237 ? 14.867 28.484 -11.812 1 91.12 237 GLY A N 1
ATOM 1831 C CA . GLY A 1 237 ? 14.555 27.875 -13.086 1 91.12 237 GLY A CA 1
ATOM 1832 C C . GLY A 1 237 ? 13.07 27.594 -13.273 1 91.12 237 GLY A C 1
ATOM 1833 O O . GLY A 1 237 ? 12.258 27.938 -12.414 1 91.12 237 GLY A O 1
ATOM 1834 N N . GLY A 1 238 ? 12.773 27.016 -14.469 1 94.25 238 GLY A N 1
ATOM 1835 C CA . GLY A 1 238 ? 11.391 26.719 -14.789 1 94.25 238 GLY A CA 1
ATOM 1836 C C . GLY A 1 238 ? 11.031 25.25 -14.57 1 94.25 238 GLY A C 1
ATOM 1837 O O . GLY A 1 238 ? 11.797 24.5 -13.961 1 94.25 238 GLY A O 1
ATOM 1838 N N . LYS A 1 239 ? 9.852 24.984 -14.977 1 94.81 239 LYS A N 1
ATOM 1839 C CA . LYS A 1 239 ? 9.305 23.641 -14.805 1 94.81 239 LYS A CA 1
ATOM 1840 C C . LYS A 1 239 ? 10.18 22.594 -15.508 1 94.81 239 LYS A C 1
ATOM 1842 O O . LYS A 1 239 ? 10.414 21.516 -14.961 1 94.81 239 LYS A O 1
ATOM 1847 N N . ALA A 1 240 ? 10.617 22.891 -16.703 1 96.38 240 ALA A N 1
ATOM 1848 C CA . ALA A 1 240 ? 11.422 21.953 -17.484 1 96.38 240 ALA A CA 1
ATOM 1849 C C . ALA A 1 240 ? 12.734 21.641 -16.781 1 96.38 240 ALA A C 1
ATOM 1851 O O . ALA A 1 240 ? 13.164 20.484 -16.734 1 96.38 240 ALA A O 1
ATOM 1852 N N . GLU A 1 241 ? 13.375 22.688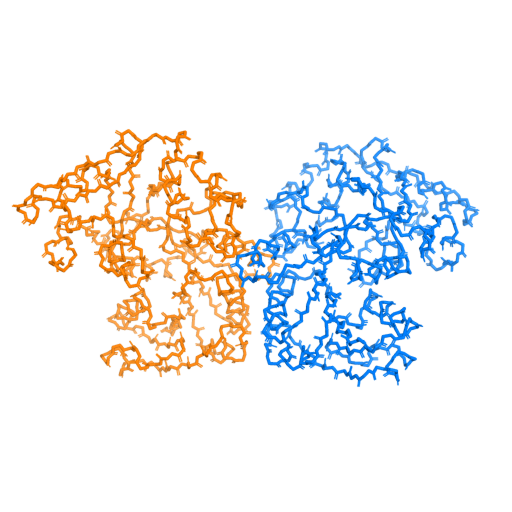 -16.297 1 96 241 GLU A N 1
ATOM 1853 C CA . GLU A 1 241 ? 14.625 22.5 -15.57 1 96 241 GLU A CA 1
ATOM 1854 C C . GLU A 1 241 ? 14.43 21.641 -14.32 1 96 241 GLU A C 1
ATOM 1856 O O . GLU A 1 241 ? 15.219 20.75 -14.047 1 96 241 GLU A O 1
ATOM 1861 N N . LEU A 1 242 ? 13.414 21.969 -13.594 1 96.94 242 LEU A N 1
ATOM 1862 C CA . LEU A 1 242 ? 13.117 21.234 -12.375 1 96.94 242 LEU A CA 1
ATOM 1863 C C . LEU A 1 242 ? 12.812 19.766 -12.695 1 96.94 242 LEU A C 1
ATOM 1865 O O . LEU A 1 242 ? 13.258 18.875 -11.977 1 96.94 242 LEU A O 1
ATOM 1869 N N . GLN A 1 243 ? 12.047 19.5 -13.734 1 97.44 243 GLN A N 1
ATOM 1870 C CA . GLN A 1 243 ? 11.711 18.156 -14.156 1 97.44 243 GLN A CA 1
ATOM 1871 C C . GLN A 1 243 ? 12.969 17.359 -14.508 1 97.44 243 GLN A C 1
ATOM 1873 O O . GLN A 1 243 ? 13.078 16.188 -14.172 1 97.44 243 GLN A O 1
ATOM 1878 N N . ALA A 1 244 ? 13.867 18 -15.188 1 97.56 244 ALA A N 1
ATOM 1879 C CA . ALA A 1 244 ? 15.117 17.344 -15.562 1 97.56 244 ALA A CA 1
ATOM 1880 C C . ALA A 1 244 ? 15.938 16.984 -14.336 1 97.56 244 ALA A C 1
ATOM 1882 O O . ALA A 1 244 ? 16.516 15.898 -14.266 1 97.56 244 ALA A O 1
ATOM 1883 N N . MET A 1 245 ? 15.984 17.922 -13.391 1 97.12 245 MET A N 1
ATOM 1884 C CA . MET A 1 245 ? 16.703 17.672 -12.148 1 97.12 245 MET A CA 1
ATOM 1885 C C . MET A 1 245 ? 16.109 16.5 -11.398 1 97.12 245 MET A C 1
ATOM 1887 O O . MET A 1 245 ? 16.828 15.641 -10.891 1 97.12 245 MET A O 1
ATOM 1891 N N . LEU A 1 246 ? 14.812 16.453 -11.305 1 98.12 246 LEU A N 1
ATOM 1892 C CA . LEU A 1 246 ? 14.125 15.375 -10.602 1 98.12 246 LEU A CA 1
ATOM 1893 C C . LEU A 1 246 ? 14.375 14.039 -11.289 1 98.12 246 LEU A C 1
ATOM 1895 O O . LEU A 1 246 ? 14.648 13.039 -10.625 1 98.12 246 LEU A O 1
ATOM 1899 N N . GLN A 1 247 ? 14.258 14.016 -12.617 1 98.19 247 GLN A N 1
ATOM 1900 C CA . GLN A 1 247 ? 14.484 12.789 -13.367 1 98.19 247 GLN A CA 1
ATOM 1901 C C . GLN A 1 247 ? 15.906 12.273 -13.156 1 98.19 247 GLN A C 1
ATOM 1903 O O . GLN A 1 247 ? 16.109 11.07 -12.984 1 98.19 247 GLN A O 1
ATOM 1908 N N . GLN A 1 248 ? 16.859 13.195 -13.195 1 98.31 248 GLN A N 1
ATOM 1909 C CA . GLN A 1 248 ? 18.25 12.812 -12.969 1 98.31 248 GLN A CA 1
ATOM 1910 C C . GLN A 1 248 ? 18.453 12.25 -11.57 1 98.31 248 GLN A C 1
ATOM 1912 O O . GLN A 1 248 ? 19.156 11.258 -11.383 1 98.31 248 GLN A O 1
ATOM 1917 N N . ALA A 1 249 ? 17.828 12.906 -10.594 1 98.25 249 ALA A N 1
ATOM 1918 C CA . ALA A 1 249 ? 17.922 12.43 -9.211 1 98.25 249 ALA A CA 1
ATOM 1919 C C . ALA A 1 249 ? 17.344 11.023 -9.078 1 98.25 249 ALA A C 1
ATOM 1921 O O . ALA A 1 249 ? 17.953 10.156 -8.453 1 98.25 249 ALA A O 1
ATOM 1922 N N . ARG A 1 250 ? 16.219 10.734 -9.719 1 98.06 250 ARG A N 1
ATOM 1923 C CA . ARG A 1 250 ? 15.531 9.445 -9.625 1 98.06 250 ARG A CA 1
ATOM 1924 C C . ARG A 1 250 ? 16.328 8.352 -10.336 1 98.06 250 ARG A C 1
ATOM 1926 O O . ARG A 1 250 ? 16.219 7.176 -9.984 1 98.06 250 ARG A O 1
ATOM 1933 N N . GLU A 1 251 ? 17.109 8.719 -11.328 1 97.19 251 GLU A N 1
ATOM 1934 C CA . GLU A 1 251 ? 17.953 7.77 -12.047 1 97.19 251 GLU A CA 1
ATOM 1935 C C . GLU A 1 251 ? 19.172 7.367 -11.203 1 97.19 251 GLU A C 1
ATOM 1937 O O . GLU A 1 251 ? 19.672 6.25 -11.328 1 97.19 251 GLU A O 1
ATOM 1942 N N . ASN A 1 252 ? 19.547 8.242 -10.289 1 97.44 252 ASN A N 1
ATOM 1943 C CA . ASN A 1 252 ? 20.812 8.047 -9.594 1 97.44 252 ASN A CA 1
ATOM 1944 C C . ASN A 1 252 ? 20.594 7.668 -8.133 1 97.44 252 ASN A C 1
ATOM 1946 O O . ASN A 1 252 ? 21.5 7.141 -7.477 1 97.44 252 ASN A O 1
ATOM 1950 N N . ILE A 1 253 ? 19.469 8.062 -7.648 1 97.5 253 ILE A N 1
ATOM 1951 C CA . ILE A 1 253 ? 19.156 7.809 -6.246 1 97.5 253 ILE A CA 1
ATOM 1952 C C . ILE A 1 253 ? 17.922 6.918 -6.141 1 97.5 253 ILE A C 1
ATOM 1954 O O . ILE A 1 253 ? 16.859 7.242 -6.688 1 97.5 253 ILE A O 1
ATOM 1958 N N . GLY A 1 254 ? 18.047 5.781 -5.48 1 95.94 254 GLY A N 1
ATOM 1959 C CA . GLY A 1 254 ? 16.938 4.859 -5.324 1 95.94 254 GLY A CA 1
ATOM 1960 C C . GLY A 1 254 ? 15.805 5.426 -4.484 1 95.94 254 GLY A C 1
ATOM 1961 O O . GLY A 1 254 ? 16.031 6.301 -3.645 1 95.94 254 GLY A O 1
ATOM 1962 N N . ALA A 1 255 ? 14.633 4.91 -4.684 1 96.81 255 ALA A N 1
ATOM 1963 C CA . ALA A 1 255 ? 13.422 5.406 -4.023 1 96.81 255 ALA A CA 1
ATOM 1964 C C . ALA A 1 255 ? 13.547 5.289 -2.506 1 96.81 255 ALA A C 1
ATOM 1966 O O . ALA A 1 255 ? 12.977 6.094 -1.769 1 96.81 255 ALA A O 1
ATOM 1967 N N . PHE A 1 256 ? 14.281 4.297 -2.062 1 96.94 256 PHE A N 1
ATOM 1968 C CA . PHE A 1 256 ? 14.484 4.105 -0.631 1 96.94 256 PHE A CA 1
ATOM 1969 C C . PHE A 1 256 ? 15.156 5.328 -0.013 1 96.94 256 PHE A C 1
ATOM 1971 O O . PHE A 1 256 ? 14.93 5.637 1.159 1 96.94 256 PHE A O 1
ATOM 1978 N N . GLU A 1 257 ? 15.922 6.102 -0.792 1 97.19 257 GLU A N 1
ATOM 1979 C CA . GLU A 1 257 ? 16.609 7.305 -0.341 1 97.19 257 GLU A CA 1
ATOM 1980 C C . GLU A 1 257 ? 15.969 8.562 -0.913 1 97.19 257 GLU A C 1
ATOM 1982 O O . GLU A 1 257 ? 16.656 9.547 -1.186 1 97.19 257 GLU A O 1
ATOM 1987 N N . ALA A 1 258 ? 14.711 8.5 -1.075 1 96.81 258 ALA A N 1
ATOM 1988 C CA . ALA A 1 258 ? 13.984 9.578 -1.743 1 96.81 258 ALA A CA 1
ATOM 1989 C C . ALA A 1 258 ? 14.102 10.891 -0.968 1 96.81 258 ALA A C 1
ATOM 1991 O O . ALA A 1 258 ? 13.969 11.969 -1.543 1 96.81 258 ALA A O 1
ATOM 1992 N N . ASN A 1 259 ? 14.367 10.836 0.327 1 93.75 259 ASN A N 1
ATOM 1993 C CA . ASN A 1 259 ? 14.508 12.039 1.138 1 93.75 259 ASN A CA 1
ATOM 1994 C C . ASN A 1 259 ? 15.602 12.953 0.593 1 93.75 259 ASN A C 1
ATOM 1996 O O . ASN A 1 259 ? 15.562 14.164 0.807 1 93.75 259 ASN A O 1
ATOM 2000 N N . LYS A 1 260 ? 16.531 12.398 -0.147 1 94.81 260 LYS A N 1
ATOM 2001 C CA . LYS A 1 260 ? 17.688 13.141 -0.664 1 94.81 260 LYS A CA 1
ATOM 2002 C C . LYS A 1 260 ? 17.266 14.047 -1.82 1 94.81 260 LYS A C 1
ATOM 2004 O O . LYS A 1 260 ? 18 14.969 -2.182 1 94.81 260 LYS A O 1
ATOM 2009 N N . TYR A 1 261 ? 16.094 13.773 -2.42 1 96.06 261 TYR A N 1
ATOM 2010 C CA . TYR A 1 261 ? 15.727 14.602 -3.566 1 96.06 261 TYR A CA 1
ATOM 2011 C C . TYR A 1 261 ? 14.25 15 -3.504 1 96.06 261 TYR A C 1
ATOM 2013 O O . TYR A 1 261 ? 13.711 15.562 -4.461 1 96.06 261 TYR A O 1
ATOM 2021 N N . ILE A 1 262 ? 13.602 14.766 -2.41 1 95.69 262 ILE A N 1
ATOM 2022 C CA . ILE A 1 262 ? 12.141 14.836 -2.32 1 95.69 262 ILE A CA 1
ATOM 2023 C C . ILE A 1 262 ? 11.688 16.281 -2.531 1 95.69 262 ILE A C 1
ATOM 2025 O O . ILE A 1 262 ? 10.57 16.516 -2.998 1 95.69 262 ILE A O 1
ATOM 2029 N N . ASP A 1 263 ? 12.492 17.25 -2.213 1 93.12 263 ASP A N 1
ATOM 2030 C CA . ASP A 1 263 ? 12.133 18.656 -2.387 1 93.12 263 ASP A CA 1
ATOM 2031 C C . ASP A 1 263 ? 11.914 18.984 -3.861 1 93.12 263 ASP A C 1
ATOM 2033 O O . ASP A 1 263 ? 11.094 19.828 -4.195 1 93.12 263 ASP A O 1
ATOM 2037 N N . LEU A 1 264 ? 12.695 18.312 -4.781 1 95.31 264 LEU A N 1
ATOM 2038 C CA . LEU A 1 264 ? 12.469 18.484 -6.211 1 95.31 264 LEU A CA 1
ATOM 2039 C C . LEU A 1 264 ? 11.062 18.031 -6.602 1 95.31 264 LEU A C 1
ATOM 2041 O O . LEU A 1 264 ? 10.391 18.688 -7.395 1 95.31 264 LEU A O 1
ATOM 2045 N N . ALA A 1 265 ? 10.648 16.938 -5.996 1 96.94 265 ALA A N 1
ATOM 2046 C CA . ALA A 1 265 ? 9.312 16.406 -6.281 1 96.94 265 ALA A CA 1
ATOM 2047 C C . ALA A 1 265 ? 8.234 17.359 -5.758 1 96.94 265 ALA A C 1
ATOM 2049 O O . ALA A 1 265 ? 7.207 17.562 -6.414 1 96.94 265 ALA A O 1
ATOM 2050 N N . TYR A 1 266 ? 8.414 17.938 -4.566 1 95.25 266 TYR A N 1
ATOM 2051 C CA . TYR A 1 266 ? 7.48 18.922 -4.051 1 95.25 266 TYR A CA 1
ATOM 2052 C C . TYR A 1 266 ? 7.41 20.141 -4.973 1 95.25 266 TYR A C 1
ATOM 2054 O O . TYR A 1 266 ? 6.336 20.703 -5.184 1 95.25 266 TYR A O 1
ATOM 2062 N N . GLY A 1 267 ? 8.594 20.516 -5.434 1 95.12 267 GLY A N 1
ATOM 2063 C CA . GLY A 1 267 ? 8.609 21.594 -6.406 1 95.12 267 GLY A CA 1
ATOM 2064 C C . GLY A 1 267 ? 7.746 21.312 -7.621 1 95.12 267 GLY A C 1
ATOM 2065 O O . GLY A 1 267 ? 7.027 22.188 -8.094 1 95.12 267 GLY A O 1
ATOM 2066 N N . MET A 1 268 ? 7.82 20.094 -8.133 1 96.81 268 MET A N 1
ATOM 2067 C 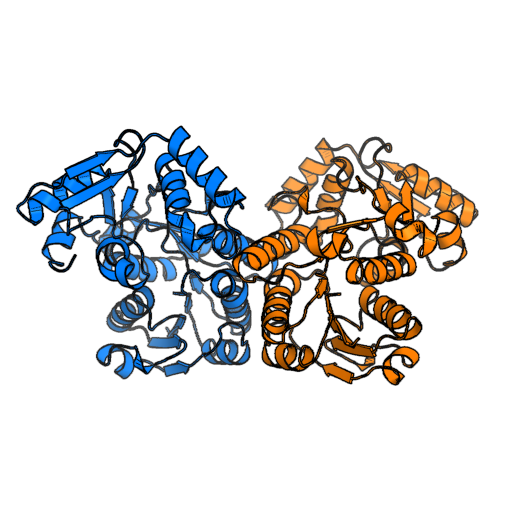CA . MET A 1 268 ? 7.027 19.719 -9.297 1 96.81 268 MET A CA 1
ATOM 2068 C C . MET A 1 268 ? 5.539 19.766 -8.984 1 96.81 268 MET A C 1
ATOM 2070 O O . MET A 1 268 ? 4.742 20.219 -9.812 1 96.81 268 MET A O 1
ATOM 2074 N N . VAL A 1 269 ? 5.188 19.344 -7.785 1 96.31 269 VAL A N 1
ATOM 2075 C CA . VAL A 1 269 ? 3.795 19.391 -7.348 1 96.31 269 VAL A CA 1
ATOM 2076 C C . VAL A 1 269 ? 3.314 20.844 -7.328 1 96.31 269 VAL A C 1
ATOM 2078 O O . VAL A 1 269 ? 2.209 21.141 -7.789 1 96.31 269 VAL A O 1
ATOM 2081 N N . PHE A 1 270 ? 4.152 21.641 -6.836 1 95 270 PHE A N 1
ATOM 2082 C CA . PHE A 1 270 ? 3.857 23.062 -6.754 1 95 270 PHE A CA 1
ATOM 2083 C C . PHE A 1 270 ? 3.682 23.656 -8.148 1 95 270 PHE A C 1
ATOM 2085 O O . PHE A 1 270 ? 2.658 24.281 -8.43 1 95 270 PHE A O 1
ATOM 2092 N N . LEU A 1 271 ? 4.586 23.375 -9.031 1 95.94 271 LEU A N 1
ATOM 2093 C CA . LEU A 1 271 ? 4.59 23.984 -10.359 1 95.94 271 LEU A CA 1
ATOM 2094 C C . LEU A 1 271 ? 3.459 23.422 -11.219 1 95.94 271 LEU A C 1
ATOM 2096 O O . LEU A 1 271 ? 2.99 24.078 -12.148 1 95.94 271 LEU A O 1
ATOM 2100 N N . ASN A 1 272 ? 2.994 22.234 -10.898 1 95.38 272 ASN A N 1
ATOM 2101 C CA . ASN A 1 272 ? 1.901 21.625 -11.648 1 95.38 272 ASN A CA 1
ATOM 2102 C C . ASN A 1 272 ? 0.541 22.062 -11.109 1 95.38 272 ASN A C 1
ATOM 2104 O O . ASN A 1 272 ? -0.492 21.531 -11.516 1 95.38 272 ASN A O 1
ATOM 2108 N N . GLY A 1 273 ? 0.545 22.984 -10.148 1 94 273 GLY A N 1
ATOM 2109 C CA . GLY A 1 273 ? -0.691 23.578 -9.656 1 94 273 GLY A CA 1
ATOM 2110 C C . GLY A 1 273 ? -1.421 22.688 -8.672 1 94 273 GLY A C 1
ATOM 2111 O O . GLY A 1 273 ? -2.629 22.828 -8.469 1 94 273 GLY A O 1
ATOM 2112 N N . LYS A 1 274 ? -0.692 21.781 -8.078 1 95 274 LYS A N 1
ATOM 2113 C CA . LYS A 1 274 ? -1.331 20.797 -7.203 1 95 274 LYS A CA 1
ATOM 2114 C C . LYS A 1 274 ? -1.09 21.141 -5.738 1 95 274 LYS A C 1
ATOM 2116 O O . LYS A 1 274 ? -1.422 20.344 -4.852 1 95 274 LYS A O 1
ATOM 2121 N N . ALA A 1 275 ? -0.468 22.328 -5.465 1 95.56 275 ALA A N 1
ATOM 2122 C CA . ALA A 1 275 ? -0.162 22.719 -4.094 1 95.56 275 ALA A CA 1
ATOM 2123 C C . ALA A 1 275 ? -1.216 23.688 -3.553 1 95.56 275 ALA A C 1
ATOM 2125 O O . ALA A 1 275 ? -1.157 24.094 -2.389 1 95.56 275 ALA A O 1
ATOM 2126 N N . VAL A 1 276 ? -2.125 24.047 -4.379 1 96 276 VAL A N 1
ATOM 2127 C CA . VAL A 1 276 ? -3.223 24.906 -3.938 1 96 276 VAL A CA 1
ATOM 2128 C C . VAL A 1 276 ? -4.461 24.047 -3.668 1 96 276 VAL A C 1
ATOM 2130 O O . VAL A 1 276 ? -4.766 23.125 -4.426 1 96 276 VAL A O 1
ATOM 2133 N N . ILE A 1 277 ? -5.062 24.391 -2.52 1 96.69 277 ILE A N 1
ATOM 2134 C CA . ILE A 1 277 ? -6.281 23.672 -2.154 1 96.69 277 ILE A CA 1
ATOM 2135 C C . ILE A 1 277 ? -7.465 24.25 -2.934 1 96.69 277 ILE A C 1
ATOM 2137 O O . ILE A 1 277 ? -7.793 25.422 -2.803 1 96.69 277 ILE A O 1
ATOM 2141 N N . ASP A 1 278 ? -7.953 23.5 -3.73 1 93.75 278 ASP A N 1
ATOM 2142 C CA . ASP A 1 278 ? -9.125 23.812 -4.535 1 93.75 278 ASP A CA 1
ATOM 2143 C C . ASP A 1 278 ? -9.914 22.562 -4.891 1 93.75 278 ASP A C 1
ATOM 2145 O O . ASP A 1 278 ? -9.398 21.672 -5.562 1 93.75 278 ASP A O 1
ATOM 2149 N N . PRO A 1 279 ? -11.164 22.438 -4.461 1 95.81 279 PRO A N 1
ATOM 2150 C CA . PRO A 1 279 ? -12.039 23.406 -3.791 1 95.81 279 PRO A CA 1
ATOM 2151 C C . PRO A 1 279 ? -11.672 23.609 -2.32 1 95.81 279 PRO A C 1
ATOM 2153 O O . PRO A 1 279 ? -10.711 23.016 -1.831 1 95.81 279 PRO A O 1
ATOM 2156 N N . ILE A 1 280 ? -12.391 24.562 -1.668 1 97.31 280 ILE A N 1
ATOM 2157 C CA . ILE A 1 280 ? -12.172 24.844 -0.253 1 97.31 280 ILE A CA 1
ATOM 2158 C C . ILE A 1 280 ? -13.492 24.703 0.506 1 97.31 280 ILE A C 1
ATOM 2160 O O . ILE A 1 280 ? -14.523 25.219 0.081 1 97.31 280 ILE A O 1
ATOM 2164 N N . ASP A 1 281 ? -13.406 24.016 1.697 1 98.12 281 ASP A N 1
ATOM 2165 C CA . ASP A 1 281 ? -14.586 23.75 2.514 1 98.12 281 ASP A CA 1
ATOM 2166 C C . ASP A 1 281 ? -14.625 24.656 3.74 1 98.12 281 ASP A C 1
ATOM 2168 O O . ASP A 1 281 ? -15.414 24.438 4.656 1 98.12 281 ASP A O 1
ATOM 2172 N N . ASN A 1 282 ? -13.859 25.688 3.832 1 98.38 282 ASN A N 1
ATOM 2173 C CA . ASN A 1 282 ? -13.719 26.531 5.02 1 98.38 282 ASN A CA 1
ATOM 2174 C C . ASN A 1 282 ? -15.07 27.047 5.5 1 98.38 282 ASN A C 1
ATOM 2176 O O . ASN A 1 282 ? -15.344 27.062 6.703 1 98.38 282 ASN A O 1
ATOM 2180 N N . GLU A 1 283 ? -15.836 27.469 4.566 1 97.94 283 GLU A N 1
ATOM 2181 C CA . GLU A 1 283 ? -17.094 28.125 4.898 1 97.94 283 GLU A CA 1
ATOM 2182 C C . GLU A 1 2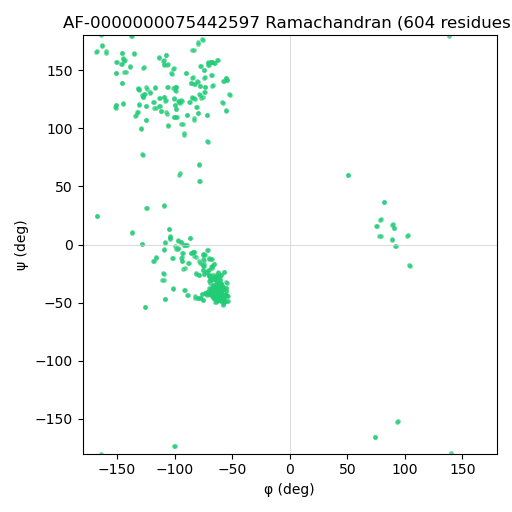83 ? -18.016 27.188 5.656 1 97.94 283 GLU A C 1
ATOM 2184 O O . GLU A 1 283 ? -18.875 27.625 6.422 1 97.94 283 GLU A O 1
ATOM 2189 N N . ARG A 1 284 ? -17.859 25.906 5.422 1 97.62 284 ARG A N 1
ATOM 2190 C CA . ARG A 1 284 ? -18.672 24.891 6.09 1 97.62 284 ARG A CA 1
ATOM 2191 C C . ARG A 1 284 ? -18.594 25.031 7.605 1 97.62 284 ARG A C 1
ATOM 2193 O O . ARG A 1 284 ? -19.562 24.734 8.312 1 97.62 284 ARG A O 1
ATOM 2200 N N . TRP A 1 285 ? -17.453 25.484 8.109 1 98.38 285 TRP A N 1
ATOM 2201 C CA . TRP A 1 285 ? -17.234 25.562 9.547 1 98.38 285 TRP A CA 1
ATOM 2202 C C . TRP A 1 285 ? -16.844 26.969 9.977 1 98.38 285 TRP A C 1
ATOM 2204 O O . TRP A 1 285 ? -16.062 27.156 10.914 1 98.38 285 TRP A O 1
ATOM 2214 N N . ALA A 1 286 ? -17.344 28 9.266 1 97.75 286 ALA A N 1
ATOM 2215 C CA . ALA A 1 286 ? -16.969 29.391 9.484 1 97.75 286 ALA A CA 1
ATOM 2216 C C . ALA A 1 286 ? -17.375 29.859 10.883 1 97.75 286 ALA A C 1
ATOM 2218 O O . ALA A 1 286 ? -16.766 30.781 11.438 1 97.75 286 ALA A O 1
ATOM 2219 N N . SER A 1 287 ? -18.406 29.234 11.469 1 97 287 SER A N 1
ATOM 2220 C CA . SER A 1 287 ? -18.859 29.609 12.805 1 97 287 SER A CA 1
ATOM 2221 C C . SER A 1 287 ? -17.922 29.062 13.875 1 97 287 SER A C 1
ATOM 2223 O O . SER A 1 287 ? -17.922 29.531 15.008 1 97 287 SER A O 1
ATOM 2225 N N . LYS A 1 288 ? -17.078 28.094 13.57 1 95.75 288 LYS A N 1
ATOM 2226 C CA . LYS A 1 288 ? -16.25 27.406 14.547 1 95.75 288 LYS A CA 1
ATOM 2227 C C . LYS A 1 288 ? -14.773 27.75 14.352 1 95.75 288 LYS A C 1
ATOM 2229 O O . LYS A 1 288 ? -13.992 27.734 15.312 1 95.75 288 LYS A O 1
ATOM 2234 N N . VAL A 1 289 ? -14.391 28.016 13.109 1 97.88 289 VAL A N 1
ATOM 2235 C CA . VAL A 1 289 ? -12.977 28.203 12.812 1 97.88 289 VAL A CA 1
ATOM 2236 C C . VAL A 1 289 ? -12.805 29.484 12 1 97.88 289 VAL A C 1
ATOM 2238 O O . VAL A 1 289 ? -13.406 29.641 10.938 1 97.88 289 VAL A O 1
ATOM 2241 N N . THR A 1 290 ? -12.07 30.406 12.5 1 97.88 290 THR A N 1
ATOM 2242 C CA . THR A 1 290 ? -11.57 31.547 11.742 1 97.88 290 THR A CA 1
ATOM 2243 C C . THR A 1 290 ? -10.133 31.297 11.281 1 97.88 290 THR A C 1
ATOM 2245 O O . THR A 1 290 ? -9.219 31.25 12.102 1 97.88 290 THR A O 1
ATOM 2248 N N . PRO A 1 291 ? -9.945 31.109 10 1 98.06 291 PRO A N 1
ATOM 2249 C CA . PRO A 1 291 ? -8.594 30.812 9.516 1 98.06 291 PRO A CA 1
ATOM 2250 C C . PRO A 1 291 ? -7.586 31.891 9.883 1 98.06 291 PRO A C 1
ATOM 2252 O O . PRO A 1 291 ? -7.91 33.094 9.836 1 98.06 291 PRO A O 1
ATOM 2255 N N . THR A 1 292 ? -6.43 31.484 10.234 1 98.25 292 THR A N 1
ATOM 2256 C CA . THR A 1 292 ? -5.367 32.406 10.633 1 98.25 292 THR A CA 1
ATOM 2257 C C . THR A 1 292 ? -4.648 32.969 9.406 1 98.25 292 THR A C 1
ATOM 2259 O O . THR A 1 292 ? -4.156 32.188 8.57 1 98.25 292 THR A O 1
ATOM 2262 N N . GLY A 1 293 ? -4.594 34.25 9.336 1 97.81 293 GLY A N 1
ATOM 2263 C CA . GLY A 1 293 ? -3.842 34.875 8.25 1 97.81 293 GLY A CA 1
ATOM 2264 C C . GLY A 1 293 ? -2.342 34.719 8.398 1 97.81 293 GLY A C 1
ATOM 2265 O O . GLY A 1 293 ? -1.829 34.625 9.516 1 97.81 293 GLY A O 1
ATOM 2266 N N . LEU A 1 294 ? -1.682 34.781 7.27 1 97.75 294 LEU A N 1
ATOM 2267 C CA . LEU A 1 294 ? -0.24 34.562 7.262 1 97.75 294 LEU A CA 1
ATOM 2268 C C . LEU A 1 294 ? 0.48 35.625 8.078 1 97.75 294 LEU A C 1
ATOM 2270 O O . LEU A 1 294 ? 1.349 35.312 8.891 1 97.75 294 LEU A O 1
ATOM 2274 N N . GLU A 1 295 ? 0.151 36.844 7.898 1 97.62 295 GLU A N 1
ATOM 2275 C CA . GLU A 1 295 ? 0.792 37.938 8.617 1 97.62 295 GLU A CA 1
ATOM 2276 C C . GLU A 1 295 ? 0.586 37.812 10.125 1 97.62 295 GLU A C 1
ATOM 2278 O O . GLU A 1 295 ? 1.525 38 10.898 1 97.62 295 GLU A O 1
ATOM 2283 N N . GLN A 1 296 ? -0.615 37.562 10.484 1 97.88 296 GLN A N 1
ATOM 2284 C CA . GLN A 1 296 ? -0.935 37.375 11.898 1 97.88 296 GLN A CA 1
ATOM 2285 C C . GLN A 1 296 ? -0.121 36.25 12.5 1 97.88 296 GLN A C 1
ATOM 2287 O O . GLN A 1 296 ? 0.432 36.375 13.594 1 97.88 296 GLN A O 1
ATOM 2292 N N . TRP A 1 297 ? -0.079 35.094 11.836 1 98.31 297 TRP A N 1
ATOM 2293 C CA . TRP A 1 297 ? 0.658 33.938 12.328 1 98.31 297 TRP A CA 1
ATOM 2294 C C . TRP A 1 297 ? 2.135 34.281 12.516 1 98.31 297 TRP A C 1
ATOM 2296 O O . TRP A 1 297 ? 2.738 33.906 13.523 1 98.31 297 TRP A O 1
ATOM 2306 N N . LEU A 1 298 ? 2.762 34.969 11.539 1 97.69 298 LEU A N 1
ATOM 2307 C CA . LEU A 1 298 ? 4.172 35.344 11.602 1 97.69 298 LEU A CA 1
ATOM 2308 C C . LEU A 1 298 ? 4.445 36.25 12.797 1 97.69 298 LEU A C 1
ATOM 2310 O O . LEU A 1 298 ? 5.484 36.125 13.445 1 97.69 298 LEU A O 1
ATOM 2314 N N . LYS A 1 299 ? 3.508 37.156 13.094 1 97.94 299 LYS A N 1
ATOM 2315 C CA . LYS A 1 299 ? 3.656 38.031 14.234 1 97.94 299 LYS A CA 1
ATOM 2316 C C . LYS A 1 299 ? 3.625 37.25 15.547 1 97.94 299 LYS A C 1
ATOM 2318 O O . LYS A 1 299 ? 4.34 37.594 16.5 1 97.94 299 LYS A O 1
ATOM 2323 N N . GLU A 1 300 ? 2.838 36.219 15.555 1 97.5 300 GLU A N 1
ATOM 2324 C CA . GLU A 1 300 ? 2.664 35.438 16.766 1 97.5 300 GLU A CA 1
ATOM 2325 C C . GLU A 1 300 ? 3.799 34.406 16.922 1 97.5 300 GLU A C 1
ATOM 2327 O O . GLU A 1 300 ? 3.947 33.812 17.984 1 97.5 300 GLU A O 1
ATOM 2332 N N . HIS A 1 301 ? 4.617 34.219 15.898 1 96.75 301 HIS A N 1
ATOM 2333 C CA . HIS A 1 301 ? 5.711 33.25 15.922 1 96.75 301 HIS A CA 1
ATOM 2334 C C . HIS A 1 301 ? 7.027 33.906 15.523 1 96.75 301 HIS A C 1
ATOM 2336 O O . HIS A 1 301 ? 7.57 33.625 14.453 1 96.75 301 HIS A O 1
ATOM 2342 N N . PRO A 1 302 ? 7.609 34.625 16.391 1 94.69 302 PRO A N 1
ATOM 2343 C CA . PRO A 1 302 ? 8.859 35.312 16.062 1 94.69 302 PRO A CA 1
ATOM 2344 C C . PRO A 1 302 ? 10.008 34.344 15.789 1 94.69 302 PRO A C 1
ATOM 2346 O O . PRO A 1 302 ? 11.008 34.75 15.18 1 94.69 302 PRO A O 1
ATOM 2349 N N . GLU A 1 303 ? 9.867 33.031 16.203 1 91.81 303 GLU A N 1
ATOM 2350 C CA . GLU A 1 303 ? 10.914 32.062 16.016 1 91.81 303 GLU A CA 1
ATOM 2351 C C . GLU A 1 303 ? 10.953 31.531 14.578 1 91.81 303 GLU A C 1
ATOM 2353 O O . GLU A 1 303 ? 11.906 30.875 14.172 1 91.81 303 GLU A O 1
ATOM 2358 N N . ALA A 1 304 ? 9.891 31.812 13.891 1 92.06 304 ALA A N 1
ATOM 2359 C CA . ALA A 1 304 ? 9.805 31.344 12.508 1 92.06 304 ALA A CA 1
ATOM 2360 C C . ALA A 1 304 ? 10.758 32.125 11.609 1 92.06 304 ALA A C 1
ATOM 2362 O O . ALA A 1 304 ? 11.016 33.312 11.844 1 92.06 304 ALA A O 1
ATOM 2363 N N . MET B 1 1 ? 21.5 -24.031 2.791 1 95.75 1 MET B N 1
ATOM 2364 C CA . MET B 1 1 ? 20.719 -22.812 2.637 1 95.75 1 MET B CA 1
ATOM 2365 C C . MET B 1 1 ? 19.328 -22.984 3.211 1 95.75 1 MET B C 1
ATOM 2367 O O . MET B 1 1 ? 18.672 -24 2.971 1 95.75 1 MET B O 1
ATOM 2371 N N . LEU B 1 2 ? 18.922 -22.141 4.156 1 98.69 2 LEU B N 1
ATOM 2372 C CA . LEU B 1 2 ? 17.594 -22.203 4.781 1 98.69 2 LEU B CA 1
ATOM 2373 C C . LEU B 1 2 ? 16.625 -21.25 4.102 1 98.69 2 LEU B C 1
ATOM 2375 O O . LEU B 1 2 ? 16.875 -20.047 4.043 1 98.69 2 LEU B O 1
ATOM 2379 N N . ILE B 1 3 ? 15.531 -21.812 3.594 1 98.88 3 ILE B N 1
ATOM 2380 C CA . ILE B 1 3 ? 14.484 -21.047 2.922 1 98.88 3 ILE B CA 1
ATOM 2381 C C . ILE B 1 3 ? 13.25 -20.969 3.816 1 98.88 3 ILE B C 1
ATOM 2383 O O . ILE B 1 3 ? 12.766 -21.984 4.316 1 98.88 3 ILE B O 1
ATOM 2387 N N . LEU B 1 4 ? 12.805 -19.766 4.102 1 98.94 4 LEU B N 1
ATOM 2388 C CA . LEU B 1 4 ? 11.484 -19.594 4.699 1 98.94 4 LEU B CA 1
ATOM 2389 C C . LEU B 1 4 ? 10.414 -19.5 3.619 1 98.94 4 LEU B C 1
ATOM 2391 O O . LEU B 1 4 ? 10.508 -18.656 2.715 1 98.94 4 LEU B O 1
ATOM 2395 N N . ILE B 1 5 ? 9.461 -20.344 3.664 1 98.94 5 ILE B N 1
ATOM 2396 C CA . ILE B 1 5 ? 8.297 -20.234 2.789 1 98.94 5 ILE B CA 1
ATOM 2397 C C . ILE B 1 5 ? 7.09 -19.75 3.59 1 98.94 5 ILE B C 1
ATOM 2399 O O . ILE B 1 5 ? 6.52 -20.5 4.383 1 98.94 5 ILE B O 1
ATOM 2403 N N . ALA B 1 6 ? 6.746 -18.469 3.447 1 98.88 6 ALA B N 1
ATOM 2404 C CA . ALA B 1 6 ? 5.539 -17.906 4.043 1 98.88 6 ALA B CA 1
ATOM 2405 C C . ALA B 1 6 ? 4.301 -18.266 3.23 1 98.88 6 ALA B C 1
ATOM 2407 O O . ALA B 1 6 ? 4.25 -18.031 2.021 1 98.88 6 ALA B O 1
ATOM 2408 N N . GLY B 1 7 ? 3.316 -18.766 3.867 1 98.38 7 GLY B N 1
ATOM 2409 C CA . GLY B 1 7 ? 2.195 -19.359 3.154 1 98.38 7 GLY B CA 1
ATOM 2410 C C . GLY B 1 7 ? 2.459 -20.781 2.705 1 98.38 7 GLY B C 1
ATOM 2411 O O . GLY B 1 7 ? 1.982 -21.203 1.648 1 98.38 7 GLY B O 1
ATOM 2412 N N . ILE B 1 8 ? 3.156 -21.547 3.504 1 98.69 8 ILE B N 1
ATOM 2413 C CA . ILE B 1 8 ? 3.658 -22.844 3.082 1 98.69 8 ILE B CA 1
ATOM 2414 C C . ILE B 1 8 ? 2.5 -23.828 2.959 1 98.69 8 ILE B C 1
ATOM 2416 O O . ILE B 1 8 ? 2.605 -24.844 2.256 1 98.69 8 ILE B O 1
ATOM 2420 N N . THR B 1 9 ? 1.4 -23.562 3.617 1 97.69 9 THR B N 1
ATOM 2421 C CA . THR B 1 9 ? 0.315 -24.531 3.631 1 97.69 9 THR B CA 1
ATOM 2422 C C . THR B 1 9 ? -0.58 -24.359 2.406 1 97.69 9 THR B C 1
ATOM 2424 O O . THR B 1 9 ? -1.47 -25.188 2.162 1 97.69 9 THR B O 1
ATOM 2427 N N . GLY B 1 10 ? -0.373 -23.312 1.601 1 96.06 10 GLY B N 1
ATOM 2428 C CA . GLY B 1 10 ? -1.146 -23.094 0.387 1 96.06 10 GLY B CA 1
ATOM 2429 C C . GLY B 1 10 ? -0.672 -23.953 -0.778 1 96.06 10 GLY B C 1
ATOM 2430 O O . GLY B 1 10 ? 0.369 -24.609 -0.693 1 96.06 10 GLY B O 1
ATOM 2431 N N . MET B 1 11 ? -1.399 -23.906 -1.879 1 94.75 11 MET B N 1
ATOM 2432 C CA . MET B 1 11 ? -1.12 -24.719 -3.062 1 94.75 11 MET B CA 1
ATOM 2433 C C . MET B 1 11 ? 0.283 -24.438 -3.592 1 94.75 11 MET B C 1
ATOM 2435 O O . MET B 1 11 ? 1.057 -25.359 -3.828 1 94.75 11 MET B O 1
ATOM 2439 N N . VAL B 1 12 ? 0.62 -23.109 -3.691 1 98 12 VAL B N 1
ATOM 2440 C CA . VAL B 1 12 ? 1.938 -22.734 -4.191 1 98 12 VAL B CA 1
ATOM 2441 C C . VAL B 1 12 ? 3 -23.062 -3.143 1 98 12 VAL B C 1
ATOM 2443 O O . VAL B 1 12 ? 4.047 -23.625 -3.467 1 98 12 VAL B O 1
ATOM 2446 N N . GLY B 1 13 ? 2.742 -22.766 -1.865 1 98.56 13 GLY B N 1
ATOM 2447 C CA . GLY B 1 13 ? 3.684 -22.969 -0.777 1 98.56 13 GLY B CA 1
ATOM 2448 C C . GLY B 1 13 ? 4.098 -24.422 -0.613 1 98.56 13 GLY B C 1
ATOM 2449 O O . GLY B 1 13 ? 5.285 -24.719 -0.481 1 98.56 13 GLY B O 1
ATOM 2450 N N . GLN B 1 14 ? 3.156 -25.312 -0.664 1 97.88 14 GLN B N 1
ATOM 2451 C CA . GLN B 1 14 ? 3.451 -26.734 -0.473 1 97.88 14 GLN B CA 1
ATOM 2452 C C . GLN B 1 14 ? 4.27 -27.297 -1.636 1 97.88 14 GLN B C 1
ATOM 2454 O O . GLN B 1 14 ? 5.172 -28.109 -1.434 1 97.88 14 GLN B O 1
ATOM 2459 N N . THR B 1 15 ? 3.871 -26.844 -2.832 1 98.38 15 THR B N 1
ATOM 2460 C CA . THR B 1 15 ? 4.602 -27.312 -4.008 1 98.38 15 THR B CA 1
ATOM 2461 C C . THR B 1 15 ? 6.043 -26.812 -3.979 1 98.38 15 THR B C 1
ATOM 2463 O O . THR B 1 15 ? 6.973 -27.578 -4.262 1 98.38 15 THR B O 1
ATOM 2466 N N . LEU B 1 16 ? 6.254 -25.547 -3.582 1 98.81 16 LEU B N 1
ATOM 2467 C CA . LEU B 1 16 ? 7.594 -24.984 -3.438 1 98.81 16 LEU B CA 1
ATOM 2468 C C . LEU B 1 16 ? 8.398 -25.75 -2.398 1 98.81 16 LEU B C 1
ATOM 2470 O O . LEU B 1 16 ? 9.57 -26.047 -2.617 1 98.81 16 LEU B O 1
ATOM 2474 N N . ALA B 1 17 ? 7.77 -26.062 -1.289 1 98.81 17 ALA B N 1
ATOM 2475 C CA . ALA B 1 17 ? 8.445 -26.797 -0.217 1 98.81 17 ALA B CA 1
ATOM 2476 C C . ALA B 1 17 ? 8.906 -28.172 -0.694 1 98.81 17 ALA B C 1
ATOM 2478 O O . ALA B 1 17 ? 10.039 -28.578 -0.409 1 98.81 17 ALA B O 1
ATOM 2479 N N . ARG B 1 18 ? 8.047 -28.875 -1.415 1 98.38 18 ARG B N 1
ATOM 2480 C CA . ARG B 1 18 ? 8.391 -30.203 -1.925 1 98.38 18 ARG B CA 1
ATOM 2481 C C . ARG B 1 18 ? 9.633 -30.141 -2.799 1 98.38 18 ARG B C 1
ATOM 2483 O O . ARG B 1 18 ? 10.594 -30.891 -2.564 1 98.38 18 ARG B O 1
ATOM 2490 N N . TYR B 1 19 ? 9.633 -29.25 -3.775 1 98.56 19 TYR B N 1
ATOM 2491 C CA . TYR B 1 19 ? 10.75 -29.172 -4.711 1 98.56 19 TYR B CA 1
ATOM 2492 C C . TYR B 1 19 ? 12.008 -28.656 -4.016 1 98.56 19 TYR B C 1
ATOM 2494 O O . TYR B 1 19 ? 13.117 -29.109 -4.32 1 98.56 19 TYR B O 1
ATOM 2502 N N . ALA B 1 20 ? 11.875 -27.703 -3.074 1 98.81 20 ALA B N 1
ATOM 2503 C CA . ALA B 1 20 ? 13.031 -27.188 -2.334 1 98.81 20 ALA B CA 1
ATOM 2504 C C . ALA B 1 20 ? 13.695 -28.297 -1.53 1 98.81 20 ALA B C 1
ATOM 2506 O O . ALA B 1 20 ? 14.922 -28.453 -1.561 1 98.81 20 ALA B O 1
ATOM 2507 N N . LEU B 1 21 ? 12.883 -29.094 -0.814 1 98.62 21 LEU B N 1
ATOM 2508 C CA . LEU B 1 21 ? 13.398 -30.203 -0.023 1 98.62 21 LEU B CA 1
ATOM 2509 C C . LEU B 1 21 ? 14.094 -31.234 -0.912 1 98.62 21 LEU B C 1
ATOM 2511 O O . LEU B 1 21 ? 15.164 -31.734 -0.563 1 98.62 21 LEU B O 1
ATOM 2515 N N . GLU B 1 22 ? 13.469 -31.516 -2.066 1 97.75 22 GLU B N 1
ATOM 2516 C CA . GLU B 1 22 ? 14.039 -32.469 -3.016 1 97.75 22 GLU B CA 1
ATOM 2517 C C . GLU B 1 22 ? 15.398 -31.984 -3.523 1 97.75 22 GLU B C 1
ATOM 2519 O O . GLU B 1 22 ? 16.281 -32.812 -3.809 1 97.75 22 GLU B O 1
ATOM 2524 N N . GLU B 1 23 ? 15.555 -30.703 -3.643 1 97.5 23 GLU B N 1
ATOM 2525 C CA . GLU B 1 23 ? 16.812 -30.141 -4.137 1 97.5 23 GLU B CA 1
ATOM 2526 C C . GLU B 1 23 ? 17.844 -30.016 -3.02 1 97.5 23 GLU B C 1
ATOM 2528 O O . GLU B 1 23 ? 18.953 -29.562 -3.25 1 97.5 23 GLU B O 1
ATOM 2533 N N . GLY B 1 24 ? 17.453 -30.297 -1.764 1 97.56 24 GLY B N 1
ATOM 2534 C CA . GLY B 1 24 ? 18.406 -30.359 -0.673 1 97.56 24 GLY B CA 1
ATOM 2535 C C . GLY B 1 24 ? 18.406 -29.125 0.206 1 97.56 24 GLY B C 1
ATOM 2536 O O . GLY B 1 24 ? 19.25 -29 1.102 1 97.56 24 GLY B O 1
ATOM 2537 N N . TYR B 1 25 ? 17.484 -28.25 -0.013 1 98.56 25 TYR B N 1
ATOM 2538 C CA . TYR B 1 25 ? 17.375 -27.094 0.859 1 98.56 25 TYR B CA 1
ATOM 2539 C C . TYR B 1 25 ? 16.781 -27.469 2.207 1 98.56 25 TYR B C 1
ATOM 2541 O O . TYR B 1 25 ? 16.016 -28.438 2.303 1 98.56 25 TYR B O 1
ATOM 2549 N N . GLN B 1 26 ? 17.172 -26.75 3.229 1 98.75 26 GLN B N 1
ATOM 2550 C CA . GLN B 1 26 ? 16.359 -26.719 4.441 1 98.75 26 GLN B CA 1
ATOM 2551 C C . GLN B 1 26 ? 15.18 -25.766 4.285 1 98.75 26 GLN B C 1
ATOM 2553 O O . GLN B 1 26 ? 15.305 -24.703 3.666 1 98.75 26 GLN B O 1
ATOM 2558 N N . VAL B 1 27 ? 14.047 -26.203 4.812 1 98.88 27 VAL B N 1
ATOM 2559 C CA . VAL B 1 27 ? 12.844 -25.375 4.637 1 98.88 27 VAL B CA 1
ATOM 2560 C C . VAL B 1 27 ? 12.195 -25.109 5.992 1 98.88 27 VAL B C 1
ATOM 2562 O O . VAL B 1 27 ? 12.016 -26.031 6.793 1 98.88 27 VAL B O 1
ATOM 2565 N N . ARG B 1 28 ? 11.922 -23.922 6.328 1 98.81 28 ARG B N 1
ATOM 2566 C CA . ARG B 1 28 ? 11.07 -23.469 7.422 1 98.81 28 ARG B CA 1
ATOM 2567 C C . ARG B 1 28 ? 9.734 -22.953 6.898 1 98.81 28 ARG B C 1
ATOM 2569 O O . ARG B 1 28 ? 9.688 -22.234 5.906 1 98.81 28 ARG B O 1
ATOM 2576 N N . GLY B 1 29 ? 8.664 -23.359 7.566 1 98.81 29 GLY B N 1
ATOM 2577 C CA . GLY B 1 29 ? 7.344 -22.922 7.148 1 98.81 29 GLY B CA 1
ATOM 2578 C C . GLY B 1 29 ? 6.777 -21.812 8.031 1 98.81 29 GLY B C 1
ATOM 2579 O O . GLY B 1 29 ? 7.027 -21.797 9.234 1 98.81 29 GLY B O 1
ATOM 2580 N N . LEU B 1 30 ? 6.016 -20.922 7.449 1 98.62 30 LEU B N 1
ATOM 2581 C CA . LEU B 1 30 ? 5.25 -19.891 8.133 1 98.62 30 LEU B CA 1
ATOM 2582 C C . LEU B 1 30 ? 3.816 -19.844 7.617 1 98.62 30 LEU B C 1
ATOM 2584 O O . LEU B 1 30 ? 3.584 -19.625 6.426 1 98.62 30 LEU B O 1
ATOM 2588 N N . SER B 1 31 ? 2.916 -20.141 8.352 1 97.75 31 SER B N 1
ATOM 2589 C CA . SER B 1 31 ? 1.496 -20.094 8.023 1 97.75 31 SER B CA 1
ATOM 2590 C C . SER B 1 31 ? 0.634 -20.156 9.281 1 97.75 31 SER B C 1
ATOM 2592 O O . SER B 1 31 ? 1.156 -20.25 10.398 1 97.75 31 SER B O 1
ATOM 2594 N N . ARG B 1 32 ? -0.689 -20.125 9.156 1 95.19 32 ARG B N 1
ATOM 2595 C CA . ARG B 1 32 ? -1.618 -20.094 10.281 1 95.19 32 ARG B CA 1
ATOM 2596 C C . ARG B 1 32 ? -1.732 -21.469 10.938 1 95.19 32 ARG B C 1
ATOM 2598 O O . ARG B 1 32 ? -1.713 -21.578 12.164 1 95.19 32 ARG B O 1
ATOM 2605 N N . ASN B 1 33 ? -1.806 -22.453 10.078 1 93.94 33 ASN B N 1
ATOM 2606 C CA . ASN B 1 33 ? -2.148 -23.781 10.602 1 93.94 33 ASN B CA 1
ATOM 2607 C C . ASN B 1 33 ? -1.236 -24.859 10.039 1 93.94 33 ASN B C 1
ATOM 2609 O O . ASN B 1 33 ? -1.414 -25.297 8.898 1 93.94 33 ASN B O 1
ATOM 2613 N N . PRO B 1 34 ? -0.426 -25.406 10.844 1 93.44 34 PRO B N 1
ATOM 2614 C CA . PRO B 1 34 ? 0.507 -26.438 10.367 1 93.44 34 PRO B CA 1
ATOM 2615 C C . PRO B 1 34 ? -0.196 -27.734 9.961 1 93.44 34 PRO B C 1
ATOM 2617 O O . PRO B 1 34 ? 0.344 -28.5 9.164 1 93.44 34 PRO B O 1
ATOM 2620 N N . ASP B 1 35 ? -1.418 -27.922 10.43 1 94.44 35 ASP B N 1
ATOM 2621 C CA . ASP B 1 35 ? -2.115 -29.188 10.195 1 94.44 35 ASP B CA 1
ATOM 2622 C C . ASP B 1 35 ? -2.51 -29.328 8.727 1 94.44 35 ASP B C 1
ATOM 2624 O O . ASP B 1 35 ? -2.846 -30.422 8.273 1 94.44 35 ASP B O 1
ATOM 2628 N N . LYS B 1 36 ? -2.414 -28.312 8 1 94.81 36 LYS B N 1
ATOM 2629 C CA . LYS B 1 36 ? -2.82 -28.328 6.598 1 94.81 36 LYS B CA 1
ATOM 2630 C C . LYS B 1 36 ? -1.662 -28.734 5.695 1 94.81 36 LYS B C 1
ATOM 2632 O O . LYS B 1 36 ? -1.841 -28.922 4.488 1 94.81 36 LYS B O 1
ATOM 2637 N N . LEU B 1 37 ? -0.543 -28.984 6.273 1 96 37 LEU B N 1
ATOM 2638 C CA . LEU B 1 37 ? 0.61 -29.422 5.496 1 96 37 LEU B CA 1
ATOM 2639 C C . LEU B 1 37 ? 0.554 -30.922 5.238 1 96 37 LEU B C 1
ATOM 2641 O O . LEU B 1 37 ? 0.194 -31.703 6.129 1 96 37 LEU B O 1
ATOM 2645 N N . ASN B 1 38 ? 0.894 -31.25 4.039 1 95.44 38 ASN B N 1
ATOM 2646 C CA . ASN B 1 38 ? 1.11 -32.656 3.793 1 95.44 38 ASN B CA 1
ATOM 2647 C C . ASN B 1 38 ? 2.121 -33.25 4.77 1 95.44 38 ASN B C 1
ATOM 2649 O O . ASN B 1 38 ? 3.158 -32.656 5.039 1 95.44 38 ASN B O 1
ATOM 2653 N N . ALA B 1 39 ? 1.906 -34.469 5.219 1 95.69 39 ALA B N 1
ATOM 2654 C CA . ALA B 1 39 ? 2.736 -35.125 6.227 1 95.69 39 ALA B CA 1
ATOM 2655 C C . ALA B 1 39 ? 4.16 -35.344 5.719 1 95.69 39 ALA B C 1
ATOM 2657 O O . ALA B 1 39 ? 5.121 -35.219 6.484 1 95.69 39 ALA B O 1
ATOM 2658 N N . ASP B 1 40 ? 4.262 -35.656 4.477 1 95.75 40 ASP B N 1
ATOM 2659 C CA . ASP B 1 40 ? 5.57 -35.906 3.879 1 95.75 40 ASP B CA 1
ATOM 2660 C C . ASP B 1 40 ? 6.438 -34.656 3.877 1 95.75 40 ASP B C 1
ATOM 2662 O O . ASP B 1 40 ? 7.664 -34.75 3.947 1 95.75 40 ASP B O 1
ATOM 2666 N N . ILE B 1 41 ? 5.797 -33.5 3.795 1 97.5 41 ILE B N 1
ATOM 2667 C CA . ILE B 1 41 ? 6.512 -32.25 3.848 1 97.5 41 ILE B CA 1
ATOM 2668 C C . ILE B 1 41 ? 6.797 -31.859 5.301 1 97.5 41 ILE B C 1
ATOM 2670 O O . ILE B 1 41 ? 7.926 -31.5 5.648 1 97.5 41 ILE B O 1
ATOM 2674 N N . ALA B 1 42 ? 5.809 -32 6.121 1 97.31 42 ALA B N 1
ATOM 2675 C CA . ALA B 1 42 ? 5.879 -31.594 7.52 1 97.31 42 ALA B CA 1
ATOM 2676 C C . ALA B 1 42 ? 7.031 -32.281 8.234 1 97.31 42 ALA B C 1
ATOM 2678 O O . ALA B 1 42 ? 7.738 -31.672 9.039 1 97.31 42 ALA B O 1
ATOM 2679 N N . SER B 1 43 ? 7.27 -33.562 7.91 1 96.94 43 SER B N 1
ATOM 2680 C CA . SER B 1 43 ? 8.258 -34.344 8.609 1 96.94 43 SER B CA 1
ATOM 2681 C C . SER B 1 43 ? 9.68 -33.969 8.211 1 96.94 43 SER B C 1
ATOM 2683 O O . SER B 1 43 ? 10.641 -34.312 8.891 1 96.94 43 SER B O 1
ATOM 2685 N N . LYS B 1 44 ? 9.797 -33.219 7.16 1 98 44 LYS B N 1
ATOM 2686 C CA . LYS B 1 44 ? 11.125 -32.906 6.633 1 98 44 LYS B CA 1
ATOM 2687 C C . LYS B 1 44 ? 11.492 -31.438 6.879 1 98 44 LYS B C 1
ATOM 2689 O O . LYS B 1 44 ? 12.617 -31.031 6.586 1 98 44 LYS B O 1
ATOM 2694 N N . LEU B 1 45 ? 10.602 -30.672 7.418 1 98.38 45 LEU B N 1
ATOM 2695 C CA . LEU B 1 45 ? 10.844 -29.25 7.645 1 98.38 45 LEU B CA 1
ATOM 2696 C C . LEU B 1 45 ? 11.906 -29.062 8.727 1 98.38 45 LEU B C 1
ATOM 2698 O O . LEU B 1 45 ? 11.992 -29.844 9.672 1 98.38 45 LEU B O 1
ATOM 2702 N N . GLU B 1 46 ? 12.688 -28 8.523 1 98.5 46 GLU B N 1
ATOM 2703 C CA . GLU B 1 46 ? 13.555 -27.547 9.609 1 98.5 46 GLU B CA 1
ATOM 2704 C C . GLU B 1 46 ? 12.734 -27.109 10.828 1 98.5 46 GLU B C 1
ATOM 2706 O O . GLU B 1 46 ? 13.07 -27.453 11.961 1 98.5 46 GLU B O 1
ATOM 2711 N N . SER B 1 47 ? 11.688 -26.312 10.57 1 98.31 47 SER B N 1
ATOM 2712 C CA . SER B 1 47 ? 10.75 -25.891 11.602 1 98.31 47 SER B CA 1
ATOM 2713 C C . SER B 1 47 ? 9.508 -25.25 10.992 1 98.31 47 SER B C 1
ATOM 2715 O O . SER B 1 47 ? 9.438 -25.062 9.773 1 98.31 47 SER B O 1
ATOM 2717 N N . PHE B 1 48 ? 8.523 -25.109 11.805 1 98.25 48 PHE B N 1
ATOM 2718 C CA . PHE B 1 48 ? 7.281 -24.438 11.438 1 98.25 48 PHE B CA 1
ATOM 2719 C C . PHE B 1 48 ? 6.938 -23.359 12.453 1 98.25 48 PHE B C 1
ATOM 2721 O O . PHE B 1 48 ? 6.957 -23.594 13.656 1 98.25 48 PHE B O 1
ATOM 2728 N N . VAL B 1 49 ? 6.711 -22.156 11.953 1 98.31 49 VAL B N 1
ATOM 2729 C CA . VAL B 1 49 ? 6.246 -21.047 12.781 1 98.31 49 VAL B CA 1
ATOM 2730 C C . VAL B 1 49 ? 4.773 -20.766 12.492 1 98.31 49 VAL B C 1
ATOM 2732 O O . VAL B 1 49 ? 4.422 -20.359 11.383 1 98.31 49 VAL B O 1
ATOM 2735 N N . ALA B 1 50 ? 3.955 -21.016 13.438 1 97.38 50 ALA B N 1
ATOM 2736 C CA . ALA B 1 50 ? 2.539 -20.672 13.297 1 97.38 50 ALA B CA 1
ATOM 2737 C C . ALA B 1 50 ? 2.309 -19.172 13.461 1 97.38 50 ALA B C 1
ATOM 2739 O O . ALA B 1 50 ? 2.783 -18.562 14.422 1 97.38 50 ALA B O 1
ATOM 2740 N N . CYS B 1 51 ? 1.642 -18.578 12.477 1 96.06 51 CYS B N 1
ATOM 2741 C CA . CYS B 1 51 ? 1.343 -17.156 12.477 1 96.06 51 CYS B CA 1
ATOM 2742 C C . CYS B 1 51 ? -0.136 -16.906 12.203 1 96.06 51 CYS B C 1
ATOM 2744 O O . CYS B 1 51 ? -0.569 -16.906 11.047 1 96.06 51 CYS B O 1
ATOM 2746 N N . PRO B 1 52 ? -0.929 -16.656 13.227 1 93.06 52 PRO B N 1
ATOM 2747 C CA . PRO B 1 52 ? -2.367 -16.438 13.047 1 93.06 52 PRO B CA 1
ATOM 2748 C C . PRO B 1 52 ? -2.682 -15.188 12.234 1 93.06 52 PRO B C 1
ATOM 2750 O O . PRO B 1 52 ? -3.746 -15.094 11.625 1 93.06 52 PRO B O 1
ATOM 2753 N N . ASP B 1 53 ? -1.804 -14.203 12.289 1 93.25 53 ASP B N 1
ATOM 2754 C CA . ASP B 1 53 ? -2.027 -12.93 11.617 1 93.25 53 ASP B CA 1
ATOM 2755 C C . ASP B 1 53 ? -0.72 -12.352 11.086 1 93.25 53 ASP B C 1
ATOM 2757 O O . ASP B 1 53 ? 0.19 -12.039 11.859 1 93.25 53 ASP B O 1
ATOM 2761 N N . PHE B 1 54 ? -0.677 -12.141 9.797 1 93.25 54 PHE B N 1
ATOM 2762 C CA . PHE B 1 54 ? 0.543 -11.688 9.141 1 93.25 54 PHE B CA 1
ATOM 2763 C C . PHE B 1 54 ? 0.836 -10.234 9.484 1 93.25 54 PHE B C 1
ATOM 2765 O O . PHE B 1 54 ? 1.905 -9.719 9.156 1 93.25 54 PHE B O 1
ATOM 2772 N N . LEU B 1 55 ? -0.068 -9.57 10.211 1 92.06 55 LEU B N 1
ATOM 2773 C CA . LEU B 1 55 ? 0.168 -8.195 10.648 1 92.06 55 LEU B CA 1
ATOM 2774 C C . LEU B 1 55 ? 0.768 -8.172 12.047 1 92.06 55 LEU B C 1
ATOM 2776 O O . LEU B 1 55 ? 1.006 -7.098 12.602 1 92.06 55 LEU B O 1
ATOM 2780 N N . ASP B 1 56 ? 0.995 -9.367 12.57 1 91.38 56 ASP B N 1
ATOM 2781 C CA . ASP B 1 56 ? 1.687 -9.461 13.852 1 91.38 56 ASP B CA 1
ATOM 2782 C C . ASP B 1 56 ? 3.186 -9.672 13.656 1 91.38 56 ASP B C 1
ATOM 2784 O O . ASP B 1 56 ? 3.639 -10.805 13.445 1 91.38 56 ASP B O 1
ATOM 2788 N N . LYS B 1 57 ? 3.908 -8.688 13.836 1 92.38 57 LYS B N 1
ATOM 2789 C CA . LYS B 1 57 ? 5.324 -8.656 13.484 1 92.38 57 LYS B CA 1
ATOM 2790 C C . LYS B 1 57 ? 6.125 -9.641 14.328 1 92.38 57 LYS B C 1
ATOM 2792 O O . LYS B 1 57 ? 7.18 -10.117 13.906 1 92.38 57 LYS B O 1
ATOM 2797 N N . SER B 1 58 ? 5.684 -9.938 15.531 1 93.62 58 SER B N 1
ATOM 2798 C CA . SER B 1 58 ? 6.441 -10.812 16.422 1 93.62 58 SER B CA 1
ATOM 2799 C C . SER B 1 58 ? 6.602 -12.211 15.828 1 93.62 58 SER B C 1
ATOM 2801 O O . SER B 1 58 ? 7.664 -12.82 15.945 1 93.62 58 SER B O 1
ATOM 2803 N N . TYR B 1 59 ? 5.582 -12.703 15.156 1 95.69 59 TYR B N 1
ATOM 2804 C CA . TYR B 1 59 ? 5.652 -14.008 14.5 1 95.69 59 TYR B CA 1
ATOM 2805 C C . TYR B 1 59 ? 6.586 -13.961 13.297 1 95.69 59 TYR B C 1
ATOM 2807 O O . TYR B 1 59 ? 7.344 -14.898 13.055 1 95.69 59 TYR B O 1
ATOM 2815 N N . LEU B 1 60 ? 6.543 -12.844 12.609 1 98.19 60 LEU B N 1
ATOM 2816 C CA . LEU B 1 60 ? 7.371 -12.688 11.414 1 98.19 60 LEU B CA 1
ATOM 2817 C C . LEU B 1 60 ? 8.844 -12.609 11.781 1 98.19 60 LEU B C 1
ATOM 2819 O O . LEU B 1 60 ? 9.688 -13.234 11.141 1 98.19 60 LEU B O 1
ATOM 2823 N N . ALA B 1 61 ? 9.117 -11.82 12.852 1 97.62 61 ALA B N 1
ATOM 2824 C CA . ALA B 1 61 ? 10.492 -11.664 13.328 1 97.62 61 ALA B CA 1
ATOM 2825 C C . ALA B 1 61 ? 11.086 -13.008 13.742 1 97.62 61 ALA B C 1
ATOM 2827 O O . ALA B 1 61 ? 12.266 -13.273 13.484 1 97.62 61 ALA B O 1
ATOM 2828 N N . ARG B 1 62 ? 10.305 -13.844 14.352 1 98 62 ARG B N 1
ATOM 2829 C CA . ARG B 1 62 ? 10.75 -15.172 14.742 1 98 62 ARG B CA 1
ATOM 2830 C C . ARG B 1 62 ? 11.008 -16.047 13.516 1 98 62 ARG B C 1
ATOM 2832 O O . ARG B 1 62 ? 11.984 -16.797 13.477 1 98 62 ARG B O 1
ATOM 2839 N N . ALA B 1 63 ? 10.188 -15.938 12.555 1 98.69 63 ALA B N 1
ATOM 2840 C CA . ALA B 1 63 ? 10.227 -16.812 11.391 1 98.69 63 ALA B CA 1
ATOM 2841 C C . ALA B 1 63 ? 11.461 -16.547 10.531 1 98.69 63 ALA B C 1
ATOM 2843 O O . ALA B 1 63 ? 12.008 -17.453 9.914 1 98.69 63 ALA B O 1
ATOM 2844 N N . VAL B 1 64 ? 11.938 -15.32 10.523 1 98.75 64 VAL B N 1
ATOM 2845 C CA . VAL B 1 64 ? 12.977 -14.953 9.562 1 98.75 64 VAL B CA 1
ATOM 2846 C C . VAL B 1 64 ? 14.352 -15.141 10.188 1 98.75 64 VAL B C 1
ATOM 2848 O O . VAL B 1 64 ? 15.375 -14.945 9.523 1 98.75 64 VAL B O 1
ATOM 2851 N N . LYS B 1 65 ? 14.422 -15.438 11.477 1 98.56 65 LYS B N 1
ATOM 2852 C CA . LYS B 1 65 ? 15.703 -15.578 12.156 1 98.56 65 LYS B CA 1
ATOM 2853 C C . LYS B 1 65 ? 16.562 -16.656 11.492 1 98.56 65 LYS B C 1
ATOM 2855 O O . LYS B 1 65 ? 16.141 -17.812 11.383 1 98.56 65 LYS B O 1
ATOM 2860 N N . GLY B 1 66 ? 17.734 -16.297 11.031 1 98.31 66 GLY B N 1
ATOM 2861 C CA . GLY B 1 66 ? 18.688 -17.25 10.5 1 98.31 66 GLY B CA 1
ATOM 2862 C C . GLY B 1 66 ? 18.375 -17.688 9.086 1 98.31 66 GLY B C 1
ATOM 2863 O O . GLY B 1 66 ? 19.016 -18.594 8.547 1 98.31 66 GLY B O 1
ATOM 2864 N N . VAL B 1 67 ? 17.422 -17.094 8.438 1 98.5 67 VAL B N 1
ATOM 2865 C CA . VAL B 1 67 ? 16.938 -17.484 7.113 1 98.5 67 VAL B CA 1
ATOM 2866 C C . VAL B 1 67 ? 17.797 -16.812 6.039 1 98.5 67 VAL B C 1
ATOM 2868 O O . VAL B 1 67 ? 18.172 -15.648 6.176 1 98.5 67 VAL B O 1
ATOM 2871 N N . ASP B 1 68 ? 18.109 -17.609 4.969 1 98.69 68 ASP B N 1
ATOM 2872 C CA . ASP B 1 68 ? 18.875 -17.062 3.855 1 98.69 68 ASP B CA 1
ATOM 2873 C C . ASP B 1 68 ? 17.969 -16.438 2.805 1 98.69 68 ASP B C 1
ATOM 2875 O O . ASP B 1 68 ? 18.266 -15.375 2.258 1 98.69 68 ASP B O 1
ATOM 2879 N N . VAL B 1 69 ? 16.906 -17.125 2.518 1 98.88 69 VAL B N 1
ATOM 2880 C CA . VAL B 1 69 ? 15.977 -16.75 1.46 1 98.88 69 VAL B CA 1
ATOM 2881 C C . VAL B 1 69 ? 14.539 -16.812 1.981 1 98.88 69 VAL B C 1
ATOM 2883 O O . VAL B 1 69 ? 14.18 -17.75 2.707 1 98.88 69 VAL B O 1
ATOM 2886 N N . VAL B 1 70 ? 13.766 -15.812 1.695 1 98.94 70 VAL B N 1
ATOM 2887 C CA . VAL B 1 70 ? 12.336 -15.844 1.969 1 98.94 70 VAL B CA 1
ATOM 2888 C C . VAL B 1 70 ? 11.555 -15.945 0.657 1 98.94 70 VAL B C 1
ATOM 2890 O O . VAL B 1 70 ? 11.812 -15.195 -0.286 1 98.94 70 VAL B O 1
ATOM 2893 N N . ILE B 1 71 ? 10.68 -16.891 0.538 1 98.94 71 ILE B N 1
ATOM 2894 C CA . ILE B 1 71 ? 9.695 -16.969 -0.54 1 98.94 71 ILE B CA 1
ATOM 2895 C C . ILE B 1 71 ? 8.297 -16.75 0.019 1 98.94 71 ILE B C 1
ATOM 2897 O O . ILE B 1 71 ? 7.805 -17.547 0.818 1 98.94 71 ILE B O 1
ATOM 2901 N N . ALA B 1 72 ? 7.668 -15.688 -0.383 1 98.94 72 ALA B N 1
ATOM 2902 C CA . ALA B 1 72 ? 6.332 -15.336 0.091 1 98.94 72 ALA B CA 1
ATOM 2903 C C . ALA B 1 72 ? 5.258 -15.914 -0.824 1 98.94 72 ALA B C 1
ATOM 2905 O O . ALA B 1 72 ? 4.918 -15.312 -1.85 1 98.94 72 ALA B O 1
ATOM 2906 N N . ALA B 1 73 ? 4.762 -17 -0.478 1 98.62 73 ALA B N 1
ATOM 2907 C CA . ALA B 1 73 ? 3.629 -17.609 -1.177 1 98.62 73 ALA B CA 1
ATOM 2908 C C . ALA B 1 73 ? 2.314 -17.266 -0.474 1 98.62 73 ALA B C 1
ATOM 2910 O O . ALA B 1 73 ? 1.566 -18.172 -0.089 1 98.62 73 ALA B O 1
ATOM 2911 N N . LEU B 1 74 ? 2.035 -16 -0.391 1 98.06 74 LEU B N 1
ATOM 2912 C CA . LEU B 1 74 ? 0.925 -15.461 0.391 1 98.06 74 LEU B CA 1
ATOM 2913 C C . LEU B 1 74 ? -0.343 -15.375 -0.452 1 98.06 74 LEU B C 1
ATOM 2915 O O . LEU B 1 74 ? -0.273 -15.219 -1.673 1 98.06 74 LEU B O 1
ATOM 2919 N N . PRO B 1 75 ? -1.526 -15.555 0.176 1 95.5 75 PRO B N 1
ATOM 2920 C CA . PRO B 1 75 ? -2.783 -15.445 -0.568 1 95.5 75 PRO B CA 1
ATOM 2921 C C . PRO B 1 75 ? -3.057 -14.023 -1.051 1 95.5 75 PRO B C 1
ATOM 2923 O O . PRO B 1 75 ? -2.518 -13.062 -0.493 1 95.5 75 PRO B O 1
ATOM 2926 N N . PRO B 1 76 ? -3.881 -13.891 -2.1 1 95.19 76 PRO B N 1
ATOM 2927 C CA . PRO B 1 76 ? -4.168 -12.57 -2.67 1 95.19 76 PRO B CA 1
ATOM 2928 C C . PRO B 1 76 ? -5.191 -11.781 -1.853 1 95.19 76 PRO B C 1
ATOM 2930 O O . PRO B 1 76 ? -6.211 -11.344 -2.391 1 95.19 76 PRO B O 1
ATOM 2933 N N . VAL B 1 77 ? -4.957 -11.609 -0.633 1 96.75 77 VAL B N 1
ATOM 2934 C CA . VAL B 1 77 ? -5.703 -10.766 0.295 1 96.75 77 VAL B CA 1
ATOM 2935 C C . VAL B 1 77 ? -5.016 -9.406 0.429 1 96.75 77 VAL B C 1
ATOM 2937 O O . VAL B 1 77 ? -3.846 -9.336 0.81 1 96.75 77 VAL B O 1
ATOM 2940 N N . PRO B 1 78 ? -5.75 -8.359 0.147 1 98.06 78 PRO B N 1
ATOM 2941 C CA . PRO B 1 78 ? -5.102 -7.051 0.037 1 98.06 78 PRO B CA 1
ATOM 2942 C C . PRO B 1 78 ? -4.312 -6.676 1.291 1 98.06 78 PRO B C 1
ATOM 2944 O O . PRO B 1 78 ? -3.182 -6.199 1.192 1 98.06 78 PRO B O 1
ATOM 2947 N N . SER B 1 79 ? -4.859 -6.902 2.502 1 97.56 79 SER B N 1
ATOM 2948 C CA . SER B 1 79 ? -4.168 -6.535 3.734 1 97.56 79 SER B CA 1
ATOM 2949 C C . SER B 1 79 ? -2.92 -7.391 3.941 1 97.56 79 SER B C 1
ATOM 2951 O O . SER B 1 79 ? -1.932 -6.926 4.512 1 97.56 79 SER B O 1
ATOM 2953 N N . ILE B 1 80 ? -2.945 -8.617 3.443 1 98.06 80 ILE B N 1
ATOM 2954 C CA . ILE B 1 80 ? -1.79 -9.492 3.568 1 98.06 80 ILE B CA 1
ATOM 2955 C C . ILE B 1 80 ? -0.728 -9.102 2.545 1 98.06 80 ILE B C 1
ATOM 2957 O O . ILE B 1 80 ? 0.445 -8.938 2.889 1 98.06 80 ILE B O 1
ATOM 2961 N N . ILE B 1 81 ? -1.168 -8.891 1.298 1 98.44 81 ILE B N 1
ATOM 2962 C CA . ILE B 1 81 ? -0.244 -8.539 0.223 1 98.44 81 ILE B CA 1
ATOM 2963 C C . ILE B 1 81 ? 0.345 -7.156 0.473 1 98.44 81 ILE B C 1
ATOM 2965 O O . ILE B 1 81 ? 1.559 -6.965 0.374 1 98.44 81 ILE B O 1
ATOM 2969 N N . GLY B 1 82 ? -0.478 -6.25 0.868 1 97.75 82 GLY B N 1
ATOM 2970 C CA . GLY B 1 82 ? -0.046 -4.867 1.014 1 97.75 82 GLY B CA 1
ATOM 2971 C C . GLY B 1 82 ? 0.713 -4.613 2.303 1 97.75 82 GLY B C 1
ATOM 2972 O O . GLY B 1 82 ? 1.784 -4 2.289 1 97.75 82 GLY B O 1
ATOM 29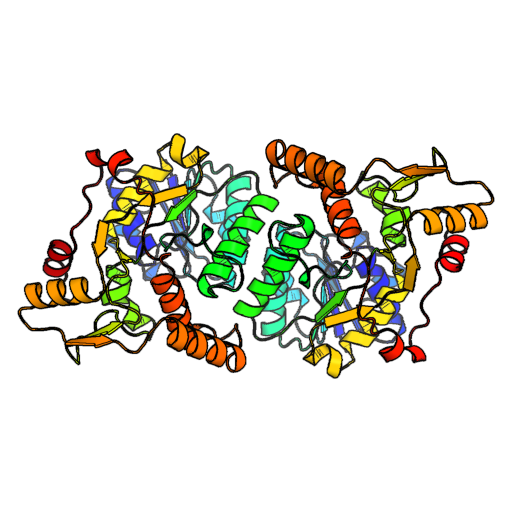73 N N . ALA B 1 83 ? 0.193 -5.117 3.424 1 97.31 83 ALA B N 1
ATOM 2974 C CA . ALA B 1 83 ? 0.761 -4.77 4.723 1 97.31 83 ALA B CA 1
ATOM 2975 C C . ALA B 1 83 ? 1.502 -5.957 5.336 1 97.31 83 ALA B C 1
ATOM 2977 O O . ALA B 1 83 ? 2.613 -5.805 5.844 1 97.31 83 ALA B O 1
ATOM 2978 N N . GLY B 1 84 ? 0.91 -7.133 5.324 1 97.94 84 GLY B N 1
ATOM 2979 C CA . GLY B 1 84 ? 1.562 -8.312 5.879 1 97.94 84 GLY B CA 1
ATOM 2980 C C . GLY B 1 84 ? 2.877 -8.641 5.199 1 97.94 84 GLY B C 1
ATOM 2981 O O . GLY B 1 84 ? 3.879 -8.898 5.867 1 97.94 84 GLY B O 1
ATOM 2982 N N . GLN B 1 85 ? 2.865 -8.625 3.875 1 98.56 85 GLN B N 1
ATOM 2983 C CA . GLN B 1 85 ? 4.062 -8.914 3.094 1 98.56 85 GLN B CA 1
ATOM 2984 C C . GLN B 1 85 ? 5.141 -7.863 3.326 1 98.56 85 GLN B C 1
ATOM 2986 O O . GLN B 1 85 ? 6.332 -8.18 3.377 1 98.56 85 GLN B O 1
ATOM 2991 N N . LEU B 1 86 ? 4.727 -6.562 3.416 1 98.62 86 LEU B N 1
ATOM 2992 C CA . LEU B 1 86 ? 5.703 -5.52 3.711 1 98.62 86 LEU B CA 1
ATOM 2993 C C . LEU B 1 86 ? 6.352 -5.746 5.07 1 98.62 86 LEU B C 1
ATOM 2995 O O . LEU B 1 86 ? 7.57 -5.605 5.215 1 98.62 86 LEU B O 1
ATOM 2999 N N . ALA B 1 87 ? 5.527 -6.109 6.09 1 98.25 87 ALA B N 1
ATOM 3000 C CA . ALA B 1 87 ? 6.066 -6.414 7.414 1 98.25 87 ALA B CA 1
ATOM 3001 C C . ALA B 1 87 ? 7.07 -7.562 7.344 1 98.25 87 ALA B C 1
ATOM 3003 O O . ALA B 1 87 ? 8.141 -7.496 7.961 1 98.25 87 ALA B O 1
ATOM 3004 N N . LEU B 1 88 ? 6.75 -8.586 6.586 1 98.69 88 LEU B N 1
ATOM 3005 C CA . LEU B 1 88 ? 7.645 -9.719 6.406 1 98.69 88 LEU B CA 1
ATOM 3006 C C . LEU B 1 88 ? 8.953 -9.289 5.762 1 98.69 88 LEU B C 1
ATOM 3008 O O . LEU B 1 88 ? 10.031 -9.703 6.199 1 98.69 88 LEU B O 1
ATOM 3012 N N . LEU B 1 89 ? 8.867 -8.461 4.727 1 98.81 89 LEU B N 1
ATOM 3013 C CA . LEU B 1 89 ? 10.039 -7.953 4.027 1 98.81 89 LEU B CA 1
ATOM 3014 C C . LEU B 1 89 ? 10.945 -7.176 4.973 1 98.81 89 LEU B C 1
ATOM 3016 O O . LEU B 1 89 ? 12.164 -7.367 4.973 1 98.81 89 LEU B O 1
ATOM 3020 N N . LEU B 1 90 ? 10.344 -6.312 5.785 1 98.44 90 LEU B N 1
ATOM 3021 C CA . LEU B 1 90 ? 11.117 -5.48 6.703 1 98.44 90 LEU B CA 1
ATOM 3022 C C . LEU B 1 90 ? 11.812 -6.336 7.758 1 98.44 90 LEU B C 1
ATOM 3024 O O . LEU B 1 90 ? 12.977 -6.109 8.07 1 98.44 90 LEU B O 1
ATOM 3028 N N . GLU B 1 91 ? 11.07 -7.328 8.312 1 98.25 91 GLU B N 1
ATOM 3029 C CA . GLU B 1 91 ? 11.695 -8.227 9.281 1 98.25 91 GLU B CA 1
ATOM 3030 C C . GLU B 1 91 ? 12.781 -9.07 8.633 1 98.25 91 GLU B C 1
ATOM 3032 O O . GLU B 1 91 ? 13.805 -9.367 9.258 1 98.25 91 GLU B O 1
ATOM 3037 N N . ALA B 1 92 ? 12.57 -9.492 7.387 1 98.75 92 ALA B N 1
ATOM 3038 C CA . ALA B 1 92 ? 13.578 -10.242 6.641 1 98.75 92 ALA B CA 1
ATOM 3039 C C . ALA B 1 92 ? 14.859 -9.43 6.48 1 98.75 92 ALA B C 1
ATOM 3041 O O . ALA B 1 92 ? 15.953 -9.938 6.719 1 98.75 92 ALA B O 1
ATOM 3042 N N . LYS B 1 93 ? 14.68 -8.188 6.059 1 98.56 93 LYS B N 1
ATOM 3043 C CA . LYS B 1 93 ? 15.828 -7.309 5.898 1 98.56 93 LYS B CA 1
ATOM 3044 C C . LYS B 1 93 ? 16.609 -7.176 7.207 1 98.56 93 LYS B C 1
ATOM 3046 O O . LYS B 1 93 ? 17.828 -7.285 7.219 1 98.56 93 LYS B O 1
ATOM 3051 N N . LYS B 1 94 ? 15.922 -6.961 8.281 1 97.88 94 LYS B N 1
ATOM 3052 C CA . LYS B 1 94 ? 16.531 -6.812 9.602 1 97.88 94 LYS B CA 1
ATOM 3053 C C . LYS B 1 94 ? 17.328 -8.055 9.984 1 97.88 94 LYS B C 1
ATOM 3055 O O . LYS B 1 94 ? 18.375 -7.965 10.625 1 97.88 94 LYS B O 1
ATOM 3060 N N . ALA B 1 95 ? 16.828 -9.195 9.555 1 98.38 95 ALA B N 1
ATOM 3061 C CA . ALA B 1 95 ? 17.422 -10.477 9.938 1 98.38 95 ALA B CA 1
ATOM 3062 C C . ALA B 1 95 ? 18.594 -10.836 9.023 1 98.38 95 ALA B C 1
ATOM 3064 O O . ALA B 1 95 ? 19.266 -11.852 9.227 1 98.38 95 ALA B O 1
ATOM 3065 N N . GLY B 1 96 ? 18.812 -10.031 7.973 1 98.38 96 GLY B N 1
ATOM 3066 C CA . GLY B 1 96 ? 19.953 -10.258 7.098 1 98.38 96 GLY B CA 1
ATOM 3067 C C . GLY B 1 96 ? 19.641 -11.18 5.934 1 98.38 96 GLY B C 1
ATOM 3068 O O . GLY B 1 96 ? 20.547 -11.727 5.305 1 98.38 96 GLY B O 1
ATOM 3069 N N . VAL B 1 97 ? 18.391 -11.438 5.66 1 98.69 97 VAL B N 1
ATOM 3070 C CA . VAL B 1 97 ? 17.969 -12.219 4.5 1 98.69 97 VAL B CA 1
ATOM 3071 C C . VAL B 1 97 ? 18.531 -11.594 3.225 1 98.69 97 VAL B C 1
ATOM 3073 O O . VAL B 1 97 ? 18.547 -10.375 3.076 1 98.69 97 VAL B O 1
ATOM 3076 N N . LYS B 1 98 ? 18.906 -12.414 2.295 1 97.75 98 LYS B N 1
ATOM 3077 C CA . LYS B 1 98 ? 19.594 -11.922 1.109 1 97.75 98 LYS B CA 1
ATOM 3078 C C . LYS B 1 98 ? 18.656 -11.836 -0.087 1 97.75 98 LYS B C 1
ATOM 3080 O O . LYS B 1 98 ? 18.812 -10.977 -0.952 1 97.75 98 LYS B O 1
ATOM 3085 N N . VAL B 1 99 ? 17.812 -12.781 -0.153 1 98.75 99 VAL B N 1
ATOM 3086 C CA . VAL B 1 99 ? 16.891 -12.859 -1.282 1 98.75 99 VAL B CA 1
ATOM 3087 C C . VAL B 1 99 ? 15.453 -12.945 -0.774 1 98.75 99 VAL B C 1
ATOM 3089 O O . VAL B 1 99 ? 15.156 -13.719 0.137 1 98.75 99 VAL B O 1
ATOM 3092 N N . PHE B 1 100 ? 14.578 -12.125 -1.281 1 98.94 100 PHE B N 1
ATOM 3093 C CA . PHE B 1 100 ? 13.156 -12.102 -0.962 1 98.94 100 PHE B CA 1
ATOM 3094 C C . PHE B 1 100 ? 12.32 -12.227 -2.227 1 98.94 100 PHE B C 1
ATOM 3096 O O . PHE B 1 100 ? 12.289 -11.32 -3.057 1 98.94 100 PHE B O 1
ATOM 3103 N N . HIS B 1 101 ? 11.719 -13.367 -2.418 1 98.94 101 HIS B N 1
ATOM 3104 C CA . HIS B 1 101 ? 10.758 -13.547 -3.504 1 98.94 101 HIS B CA 1
ATOM 3105 C C . HIS B 1 101 ? 9.344 -13.188 -3.055 1 98.94 101 HIS B C 1
ATOM 3107 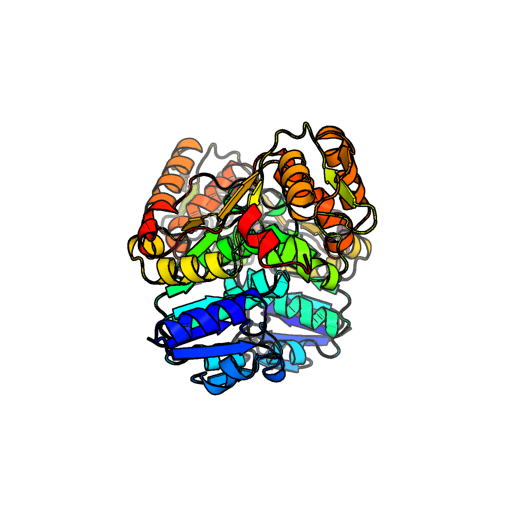O O . HIS B 1 101 ? 8.742 -13.914 -2.264 1 98.94 101 HIS B O 1
ATOM 3113 N N . ALA B 1 102 ? 8.789 -12.094 -3.578 1 98.88 102 ALA B N 1
ATOM 3114 C CA . ALA B 1 102 ? 7.465 -11.625 -3.188 1 98.88 102 ALA B CA 1
ATOM 3115 C C . ALA B 1 102 ? 6.371 -12.461 -3.848 1 98.88 102 ALA B C 1
ATOM 3117 O O . ALA B 1 102 ? 6.594 -13.07 -4.895 1 98.88 102 ALA B O 1
ATOM 3118 N N . ALA B 1 103 ? 5.23 -12.516 -3.225 1 98.62 103 ALA B N 1
ATOM 3119 C CA . ALA B 1 103 ? 4.059 -13.133 -3.838 1 98.62 103 ALA B CA 1
ATOM 3120 C C . ALA B 1 103 ? 3.742 -12.5 -5.188 1 98.62 103 ALA B C 1
ATOM 3122 O O . ALA B 1 103 ? 3.418 -11.312 -5.258 1 98.62 103 ALA B O 1
ATOM 3123 N N . SER B 1 104 ? 3.861 -13.289 -6.297 1 98.19 104 SER B N 1
ATOM 3124 C CA . SER B 1 104 ? 3.711 -12.641 -7.598 1 98.19 104 SER B CA 1
ATOM 3125 C C . SER B 1 104 ? 3.549 -13.672 -8.711 1 98.19 104 SER B C 1
ATOM 3127 O O . SER B 1 104 ? 3.889 -13.398 -9.867 1 98.19 104 SER B O 1
ATOM 3129 N N . TRP B 1 105 ? 3.105 -14.875 -8.602 1 98.19 105 TRP B N 1
ATOM 3130 C CA . TRP B 1 105 ? 2.861 -15.836 -9.664 1 98.19 105 TRP B CA 1
ATOM 3131 C C . TRP B 1 105 ? 1.546 -15.539 -10.383 1 98.19 105 TRP B C 1
ATOM 3133 O O . TRP B 1 105 ? 0.592 -16.312 -10.281 1 98.19 105 TRP B O 1
ATOM 3143 N N . ASN B 1 106 ? 1.565 -14.391 -11.117 1 97.19 106 ASN B N 1
ATOM 3144 C CA . ASN B 1 106 ? 0.403 -13.75 -11.719 1 97.19 106 ASN B CA 1
ATOM 3145 C C . ASN B 1 106 ? 0.696 -13.281 -13.141 1 97.19 106 ASN B C 1
ATOM 3147 O O . ASN B 1 106 ? 1.775 -13.547 -13.68 1 97.19 106 ASN B O 1
ATOM 3151 N N . PHE B 1 107 ? -0.374 -12.672 -13.773 1 97.56 107 PHE B N 1
ATOM 3152 C CA . PHE B 1 107 ? -0.095 -11.82 -14.93 1 97.56 107 PHE B CA 1
ATOM 3153 C C . PHE B 1 107 ? 0.76 -10.625 -14.523 1 97.56 107 PHE B C 1
ATOM 3155 O O . PHE B 1 107 ? 0.867 -10.305 -13.336 1 97.56 107 PHE B O 1
ATOM 3162 N N . ASP B 1 108 ? 1.444 -10.016 -15.508 1 97.88 108 ASP B N 1
ATOM 3163 C CA . ASP B 1 108 ? 2.387 -8.93 -15.258 1 97.88 108 ASP B CA 1
ATOM 3164 C C . ASP B 1 108 ? 1.655 -7.648 -14.867 1 97.88 108 ASP B C 1
ATOM 3166 O O . ASP B 1 108 ? 1.411 -6.781 -15.711 1 97.88 108 ASP B O 1
ATOM 3170 N N . TRP B 1 109 ? 1.404 -7.445 -13.602 1 98 109 TRP B N 1
ATOM 3171 C CA . TRP B 1 109 ? 0.642 -6.297 -13.117 1 98 109 TRP B CA 1
ATOM 3172 C C . TRP B 1 109 ? 1.471 -5.02 -13.188 1 98 109 TRP B C 1
ATOM 3174 O O . TRP B 1 109 ? 0.951 -3.922 -12.984 1 98 109 TRP B O 1
ATOM 3184 N N . THR B 1 110 ? 2.781 -5.105 -13.492 1 96.19 110 THR B N 1
ATOM 3185 C CA . THR B 1 110 ? 3.578 -3.9 -13.672 1 96.19 110 THR B CA 1
ATOM 3186 C C . THR B 1 110 ? 3.145 -3.148 -14.93 1 96.19 110 THR B C 1
ATOM 3188 O O . THR B 1 110 ? 3.508 -1.987 -15.125 1 96.19 110 THR B O 1
ATOM 3191 N N . LYS B 1 111 ? 2.363 -3.814 -15.727 1 96.25 111 LYS B N 1
ATOM 3192 C CA . LYS B 1 111 ? 1.847 -3.201 -16.953 1 96.25 111 LYS B CA 1
ATOM 3193 C C . LYS B 1 111 ? 0.5 -2.529 -16.703 1 96.25 111 LYS B C 1
ATOM 3195 O O . LYS B 1 111 ? -0.117 -1.999 -17.625 1 96.25 111 LYS B O 1
ATOM 3200 N N . LEU B 1 112 ? 0.036 -2.598 -15.508 1 97.31 112 LEU B N 1
ATOM 3201 C CA . LEU B 1 112 ? -1.238 -2.006 -15.117 1 97.31 112 LEU B CA 1
ATOM 3202 C C . LEU B 1 112 ? -1.019 -0.771 -14.25 1 97.31 112 LEU B C 1
ATOM 3204 O O . LEU B 1 112 ? 0.089 -0.538 -13.766 1 97.31 112 LEU B O 1
ATOM 3208 N N . GLU B 1 113 ? -2.051 0.023 -14.133 1 96.56 113 GLU B N 1
ATOM 3209 C CA . GLU B 1 113 ? -2.082 1.162 -13.219 1 96.56 113 GLU B CA 1
ATOM 3210 C C . GLU B 1 113 ? -3.025 0.903 -12.047 1 96.56 113 GLU B C 1
ATOM 3212 O O . GLU B 1 113 ? -3.92 0.059 -12.141 1 96.56 113 GLU B O 1
ATOM 3217 N N . LEU B 1 114 ? -2.742 1.602 -10.969 1 97.12 114 LEU B N 1
ATOM 3218 C CA . LEU B 1 114 ? -3.682 1.543 -9.852 1 97.12 114 LEU B CA 1
ATOM 3219 C C . LEU B 1 114 ? -5.098 1.864 -10.312 1 97.12 114 LEU B C 1
ATOM 3221 O O . LEU B 1 114 ? -5.316 2.852 -11.023 1 97.12 114 LEU B O 1
ATOM 3225 N N . GLY B 1 115 ? -6.062 1.022 -9.977 1 96.31 115 GLY B N 1
ATOM 3226 C CA . GLY B 1 115 ? -7.441 1.228 -10.391 1 96.31 115 GLY B CA 1
ATOM 3227 C C . GLY B 1 115 ? -7.867 0.316 -11.531 1 96.31 115 GLY B C 1
ATOM 3228 O O . GLY B 1 115 ? -9.062 0.12 -11.766 1 96.31 115 GLY B O 1
ATOM 3229 N N . ASP B 1 116 ? -6.914 -0.284 -12.258 1 97.56 116 ASP B N 1
ATOM 3230 C CA . ASP B 1 116 ? -7.238 -1.16 -13.383 1 97.56 116 ASP B CA 1
ATOM 3231 C C . ASP B 1 116 ? -7.832 -2.479 -12.891 1 97.56 116 ASP B C 1
ATOM 3233 O O . ASP B 1 116 ? -8.75 -3.021 -13.516 1 97.56 116 ASP B O 1
ATOM 3237 N N . HIS B 1 117 ? -7.316 -3.004 -11.875 1 98.31 117 HIS B N 1
ATOM 3238 C CA . HIS B 1 117 ? -7.684 -4.324 -11.375 1 98.31 117 HIS B CA 1
ATOM 3239 C C . HIS B 1 117 ? -7.492 -4.418 -9.867 1 98.31 117 HIS B C 1
ATOM 3241 O O . HIS B 1 117 ? -6.359 -4.375 -9.375 1 98.31 117 HIS B O 1
ATOM 3247 N N . GLU B 1 118 ? -8.539 -4.684 -9.094 1 98.31 118 GLU B N 1
ATOM 3248 C CA . GLU B 1 118 ? -8.562 -4.57 -7.637 1 98.31 118 GLU B CA 1
ATOM 3249 C C . GLU B 1 118 ? -7.574 -5.539 -6.992 1 98.31 118 GLU B C 1
ATOM 3251 O O . GLU B 1 118 ? -6.812 -5.156 -6.102 1 98.31 118 GLU B O 1
ATOM 3256 N N . THR B 1 119 ? -7.48 -6.77 -7.469 1 97.44 119 THR B N 1
ATOM 3257 C CA . THR B 1 119 ? -6.527 -7.727 -6.922 1 97.44 119 THR B CA 1
ATOM 3258 C C . THR B 1 119 ? -5.094 -7.242 -7.125 1 97.44 119 THR B C 1
ATOM 3260 O O . THR B 1 119 ? -4.297 -7.242 -6.188 1 97.44 119 THR B O 1
ATOM 3263 N N . TYR B 1 120 ? -4.785 -6.816 -8.289 1 98.44 120 TYR B N 1
ATOM 3264 C CA . TYR B 1 120 ? -3.424 -6.43 -8.641 1 98.44 120 TYR B CA 1
ATOM 3265 C C . TYR B 1 120 ? -3.066 -5.078 -8.031 1 98.44 120 TYR B C 1
ATOM 3267 O O . TYR B 1 120 ? -1.888 -4.758 -7.867 1 98.44 120 TYR B O 1
ATOM 3275 N N . ASP B 1 121 ? -4.102 -4.262 -7.691 1 98.69 121 ASP B N 1
ATOM 3276 C CA . ASP B 1 121 ? -3.846 -3.01 -6.984 1 98.69 121 ASP B CA 1
ATOM 3277 C C . ASP B 1 121 ? -3.062 -3.254 -5.699 1 98.69 121 ASP B C 1
ATOM 3279 O O . ASP B 1 121 ? -2.205 -2.451 -5.328 1 98.69 121 ASP B O 1
ATOM 3283 N N . ALA B 1 122 ? -3.355 -4.348 -5.02 1 98.69 122 ALA B N 1
ATOM 3284 C CA . ALA B 1 122 ? -2.646 -4.664 -3.781 1 98.69 122 ALA B CA 1
ATOM 3285 C C . ALA B 1 122 ? -1.173 -4.953 -4.055 1 98.69 122 ALA B C 1
ATOM 3287 O O . ALA B 1 122 ? -0.3 -4.531 -3.291 1 98.69 122 ALA B O 1
ATOM 3288 N N . TYR B 1 123 ? -0.882 -5.617 -5.141 1 98.81 123 TYR B N 1
ATOM 3289 C CA . TYR B 1 123 ? 0.494 -5.93 -5.508 1 98.81 123 TYR B CA 1
ATOM 3290 C C . TYR B 1 123 ? 1.248 -4.672 -5.922 1 98.81 123 TYR B C 1
ATOM 3292 O O . TYR B 1 123 ? 2.41 -4.488 -5.555 1 98.81 123 TYR B O 1
ATOM 3300 N N . ILE B 1 124 ? 0.544 -3.869 -6.695 1 98.75 124 ILE B N 1
ATOM 3301 C CA . ILE B 1 124 ? 1.139 -2.611 -7.133 1 98.75 124 ILE B CA 1
ATOM 3302 C C . ILE B 1 124 ? 1.46 -1.739 -5.922 1 98.75 124 ILE B C 1
ATOM 3304 O O . ILE B 1 124 ? 2.553 -1.174 -5.828 1 98.75 124 ILE B O 1
ATOM 3308 N N . ALA B 1 125 ? 0.528 -1.636 -4.988 1 98.81 125 ALA B N 1
ATOM 3309 C CA . ALA B 1 125 ? 0.742 -0.873 -3.762 1 98.81 125 ALA B CA 1
ATOM 3310 C C . ALA B 1 125 ? 1.915 -1.434 -2.963 1 98.81 125 ALA B C 1
ATOM 3312 O O . ALA B 1 125 ? 2.773 -0.681 -2.498 1 98.81 125 ALA B O 1
ATOM 3313 N N . PHE B 1 126 ? 1.978 -2.752 -2.787 1 98.81 126 PHE B N 1
ATOM 3314 C CA . PHE B 1 126 ? 3.082 -3.383 -2.072 1 98.81 126 PHE B CA 1
ATOM 3315 C C . PHE B 1 126 ? 4.418 -3.029 -2.719 1 98.81 126 PHE B C 1
ATOM 3317 O O . PHE B 1 126 ? 5.363 -2.65 -2.029 1 98.81 126 PHE B O 1
ATOM 3324 N N . LYS B 1 127 ? 4.512 -3.189 -4.004 1 98.75 127 LYS B N 1
ATOM 3325 C CA . LYS B 1 127 ? 5.77 -2.939 -4.699 1 98.75 127 LYS B CA 1
ATOM 3326 C C . LYS B 1 127 ? 6.297 -1.541 -4.395 1 98.75 127 LYS B C 1
ATOM 3328 O O . LYS B 1 127 ? 7.473 -1.372 -4.062 1 98.75 127 LYS B O 1
ATOM 3333 N N . ARG B 1 128 ? 5.422 -0.587 -4.527 1 98.69 128 ARG B N 1
ATOM 3334 C CA . ARG B 1 128 ? 5.859 0.788 -4.309 1 98.69 128 ARG B CA 1
ATOM 3335 C C . ARG B 1 128 ? 6.246 1.017 -2.854 1 98.69 128 ARG B C 1
ATOM 3337 O O . ARG B 1 128 ? 7.277 1.63 -2.566 1 98.69 128 ARG B O 1
ATOM 3344 N N . LEU B 1 129 ? 5.434 0.522 -1.922 1 98.75 129 LEU B N 1
ATOM 3345 C CA . LEU B 1 129 ? 5.75 0.656 -0.504 1 98.75 129 LEU B CA 1
ATOM 3346 C C . LEU B 1 129 ? 7.082 -0.017 -0.18 1 98.75 129 LEU B C 1
ATOM 3348 O O . LEU B 1 129 ? 7.859 0.496 0.626 1 98.75 129 LEU B O 1
ATOM 3352 N N . ALA B 1 130 ? 7.309 -1.173 -0.767 1 98.81 130 ALA B N 1
ATOM 3353 C CA . ALA B 1 130 ? 8.57 -1.88 -0.56 1 98.81 130 ALA B CA 1
ATOM 3354 C C . ALA B 1 130 ? 9.758 -1.04 -1.032 1 98.81 130 ALA B C 1
ATOM 3356 O O . ALA B 1 130 ? 10.758 -0.914 -0.324 1 98.81 130 ALA B O 1
ATOM 3357 N N . GLU B 1 131 ? 9.648 -0.425 -2.205 1 98.38 131 GLU B N 1
ATOM 3358 C CA . GLU B 1 131 ? 10.703 0.408 -2.77 1 98.38 131 GLU B CA 1
ATOM 3359 C C . GLU B 1 131 ? 11.031 1.58 -1.85 1 98.38 131 GLU B C 1
ATOM 3361 O O . GLU B 1 131 ? 12.188 1.993 -1.752 1 98.38 131 GLU B O 1
ATOM 3366 N N . LEU B 1 132 ? 10.016 2.037 -1.189 1 98.62 132 LEU B N 1
ATOM 3367 C CA . LEU B 1 132 ? 10.156 3.24 -0.376 1 98.62 132 LEU B CA 1
ATOM 3368 C C . LEU B 1 132 ? 10.625 2.893 1.032 1 98.62 132 LEU B C 1
ATOM 3370 O O . LEU B 1 132 ? 11.078 3.768 1.772 1 98.62 132 LEU B O 1
ATOM 3374 N N . SER B 1 133 ? 10.539 1.631 1.439 1 98.44 133 SER B N 1
ATOM 3375 C CA . SER B 1 133 ? 10.672 1.312 2.857 1 98.44 133 SER B CA 1
ATOM 3376 C C . SER B 1 133 ? 11.875 0.41 3.115 1 98.44 133 SER B C 1
ATOM 3378 O O . SER B 1 133 ? 12.289 0.24 4.262 1 98.44 133 SER B O 1
ATOM 3380 N N . CYS B 1 134 ? 12.398 -0.167 2.051 1 98 134 CYS B N 1
ATOM 3381 C CA . CYS B 1 134 ? 13.359 -1.241 2.295 1 98 134 CYS B CA 1
ATOM 3382 C C . CYS B 1 134 ? 14.445 -1.253 1.23 1 98 134 CYS B C 1
ATOM 3384 O O . CYS B 1 134 ? 14.164 -1.056 0.047 1 98 134 CYS B O 1
ATOM 3386 N N . SER B 1 135 ? 15.672 -1.474 1.618 1 97.31 135 SER B N 1
ATOM 3387 C CA . SER B 1 135 ? 16.781 -1.564 0.68 1 97.31 135 SER B CA 1
ATOM 3388 C C . SER B 1 135 ? 16.859 -2.949 0.044 1 97.31 135 SER B C 1
ATOM 3390 O O . SER B 1 135 ? 17.438 -3.111 -1.034 1 97.31 135 SER B O 1
ATOM 3392 N N . LEU B 1 136 ? 16.312 -3.984 0.772 1 98 136 LEU B N 1
ATOM 3393 C CA . LEU B 1 136 ? 16.203 -5.309 0.168 1 98 136 LEU B CA 1
ATOM 3394 C C . LEU B 1 136 ? 15.117 -5.332 -0.904 1 98 136 LEU B C 1
ATOM 3396 O O . LEU B 1 136 ? 13.93 -5.273 -0.59 1 98 136 LEU B O 1
ATOM 3400 N N . LYS B 1 137 ? 15.523 -5.48 -2.143 1 96.88 137 LYS B N 1
ATOM 3401 C CA . LYS B 1 137 ? 14.602 -5.449 -3.27 1 96.88 137 LYS B CA 1
ATOM 3402 C C . LYS B 1 137 ? 13.984 -6.82 -3.516 1 96.88 137 LYS B C 1
ATOM 3404 O O . LYS B 1 137 ? 14.703 -7.812 -3.676 1 96.88 137 LYS B O 1
ATOM 3409 N N . PRO B 1 138 ? 12.688 -6.91 -3.568 1 98.56 138 PRO B N 1
ATOM 3410 C CA . PRO B 1 138 ? 12.047 -8.195 -3.852 1 98.56 138 PRO B CA 1
ATOM 3411 C C . PRO B 1 138 ? 12.227 -8.641 -5.301 1 98.56 138 PRO B C 1
ATOM 3413 O O . PRO B 1 138 ? 12.453 -7.805 -6.184 1 98.56 138 PRO B O 1
ATOM 3416 N N . ILE B 1 139 ? 12.109 -9.969 -5.461 1 98.56 139 ILE B N 1
ATOM 3417 C CA . ILE B 1 139 ? 11.961 -10.578 -6.777 1 98.56 139 ILE B CA 1
ATOM 3418 C C . ILE B 1 139 ? 10.484 -10.875 -7.043 1 98.56 139 ILE B C 1
ATOM 3420 O O . ILE B 1 139 ? 9.766 -11.344 -6.156 1 98.56 139 ILE B O 1
ATOM 3424 N N . TYR B 1 140 ? 10.062 -10.555 -8.227 1 98.81 140 TYR B N 1
ATOM 3425 C CA . TYR B 1 140 ? 8.711 -10.875 -8.664 1 98.81 140 TYR B CA 1
ATOM 3426 C C . TYR B 1 140 ? 8.727 -11.836 -9.844 1 98.81 140 TYR B C 1
ATOM 3428 O O . TYR B 1 140 ? 9.531 -11.68 -10.766 1 98.81 140 TYR B O 1
ATOM 3436 N N . GLY B 1 141 ? 7.871 -12.859 -9.805 1 98.69 141 GLY B N 1
ATOM 3437 C CA . GLY B 1 141 ? 7.727 -13.797 -10.906 1 98.69 141 GLY B CA 1
ATOM 3438 C C . GLY B 1 141 ? 6.371 -13.719 -11.578 1 98.69 141 GLY B C 1
ATOM 3439 O O . GLY B 1 141 ? 5.34 -13.922 -10.938 1 98.69 141 GLY B O 1
ATOM 3440 N N . PHE B 1 142 ? 6.387 -13.398 -12.828 1 98.81 142 PHE B N 1
ATOM 3441 C CA . PHE B 1 142 ? 5.16 -13.398 -13.617 1 98.81 142 PHE B CA 1
ATOM 3442 C C . PHE B 1 142 ? 5.055 -14.672 -14.453 1 98.81 142 PHE B C 1
ATOM 3444 O O . PHE B 1 142 ? 5.918 -14.945 -15.289 1 98.81 142 PHE B O 1
ATOM 3451 N N . THR B 1 143 ? 3.941 -15.445 -14.188 1 98.5 143 THR B N 1
ATOM 3452 C CA . THR B 1 143 ? 3.893 -16.828 -14.656 1 98.5 143 THR B CA 1
ATOM 3453 C C . THR B 1 143 ? 2.605 -17.094 -15.438 1 98.5 143 THR B C 1
ATOM 3455 O O . THR B 1 143 ? 2.34 -18.219 -15.844 1 98.5 143 THR B O 1
ATOM 3458 N N . GLY B 1 144 ? 1.745 -16.062 -15.594 1 97.75 144 GLY B N 1
ATOM 3459 C CA . GLY B 1 144 ? 0.427 -16.297 -16.172 1 97.75 144 GLY B CA 1
ATOM 3460 C C . GLY B 1 144 ? -0.52 -17 -15.211 1 97.75 144 GLY B C 1
ATOM 3461 O O . GLY B 1 144 ? -0.302 -17 -14 1 97.75 144 GLY B O 1
ATOM 3462 N N . ALA B 1 145 ? -1.602 -17.5 -15.773 1 97.25 145 ALA B N 1
ATOM 3463 C CA . ALA B 1 145 ? -2.596 -18.203 -14.961 1 97.25 145 ALA B CA 1
ATOM 3464 C C . ALA B 1 145 ? -2.094 -19.578 -14.539 1 97.25 145 ALA B C 1
ATOM 3466 O O . ALA B 1 145 ? -1.477 -20.297 -15.336 1 97.25 145 ALA B O 1
ATOM 3467 N N . ILE B 1 146 ? -2.271 -19.938 -13.32 1 97.88 146 ILE B N 1
ATOM 3468 C CA . ILE B 1 146 ? -1.918 -21.266 -12.82 1 97.88 146 ILE B CA 1
ATOM 3469 C C . ILE B 1 146 ? -3.021 -22.266 -13.172 1 97.88 146 ILE B C 1
ATOM 3471 O O . ILE B 1 146 ? -4.141 -22.156 -12.664 1 97.88 146 ILE B O 1
ATOM 3475 N N . LEU B 1 147 ? -2.756 -23.25 -13.922 1 97.25 147 LEU B N 1
ATOM 3476 C CA . LEU B 1 147 ? -3.736 -24.219 -14.406 1 97.25 147 LEU B CA 1
ATOM 3477 C C . LEU B 1 147 ? -4.391 -24.953 -13.25 1 97.25 147 LEU B C 1
ATOM 3479 O O . LEU B 1 147 ? -5.613 -25.109 -13.219 1 97.25 147 LEU B O 1
ATOM 3483 N N . ASP B 1 148 ? -3.535 -25.359 -12.289 1 97.12 148 ASP B N 1
ATOM 3484 C CA . ASP B 1 148 ? -4.023 -26.078 -11.117 1 97.12 148 ASP B CA 1
ATOM 3485 C C . ASP B 1 148 ? -5.105 -25.281 -10.391 1 97.12 148 ASP B C 1
ATOM 3487 O O . ASP B 1 148 ? -6.098 -25.844 -9.93 1 97.12 148 ASP B O 1
ATOM 3491 N N . TYR B 1 149 ? -4.914 -24.031 -10.305 1 95.75 149 TYR B N 1
ATOM 3492 C CA . TYR B 1 149 ? -5.895 -23.172 -9.656 1 95.75 149 TYR B CA 1
ATOM 3493 C C . TYR B 1 149 ? -7.109 -22.953 -10.555 1 95.75 149 TYR B C 1
ATOM 3495 O O . TYR B 1 149 ? -8.25 -23.188 -10.133 1 95.75 149 TYR B O 1
ATOM 3503 N N . SER B 1 150 ? -6.93 -22.625 -11.789 1 94.75 150 SER B N 1
ATOM 3504 C CA . SER B 1 150 ? -7.961 -22.156 -12.711 1 94.75 150 SER B CA 1
ATOM 3505 C C . SER B 1 150 ? -8.914 -23.281 -13.086 1 94.75 150 SER B C 1
ATOM 3507 O O . SER B 1 150 ? -10.086 -23.031 -13.406 1 94.75 150 SER B O 1
ATOM 3509 N N . LEU B 1 151 ? -8.383 -24.531 -13.016 1 94.81 151 LEU B N 1
ATOM 3510 C CA . LEU B 1 151 ? -9.203 -25.625 -13.516 1 94.81 151 LEU B CA 1
ATOM 3511 C C . LEU B 1 151 ? -9.562 -26.594 -12.391 1 94.81 151 LEU B C 1
ATOM 3513 O O . LEU B 1 151 ? -10.461 -27.422 -12.547 1 94.81 151 LEU B O 1
ATOM 3517 N N . ILE B 1 152 ? -8.922 -26.469 -11.234 1 93.06 152 ILE B N 1
ATOM 3518 C CA . ILE B 1 152 ? -9.188 -27.453 -10.18 1 93.06 152 ILE B CA 1
ATOM 3519 C C . ILE B 1 152 ? -9.609 -26.719 -8.898 1 93.06 152 ILE B C 1
ATOM 3521 O O . ILE B 1 152 ? -10.734 -26.891 -8.43 1 93.06 152 ILE B O 1
ATOM 3525 N N . HIS B 1 153 ? -8.797 -25.75 -8.422 1 91.75 153 HIS B N 1
ATOM 3526 C CA . HIS B 1 153 ? -8.93 -25.266 -7.059 1 91.75 153 HIS B CA 1
ATOM 3527 C C . HIS B 1 153 ? -9.828 -24.031 -6.996 1 91.75 153 HIS B C 1
ATOM 3529 O O . HIS B 1 153 ? -10.273 -23.641 -5.918 1 91.75 153 HIS B O 1
ATOM 3535 N N . ILE B 1 154 ? -10.141 -23.484 -8.094 1 88.69 154 ILE B N 1
ATOM 3536 C CA . ILE B 1 154 ? -10.852 -22.203 -8.133 1 88.69 154 ILE B CA 1
ATOM 3537 C C . ILE B 1 154 ? -12.266 -22.391 -7.578 1 88.69 154 ILE B C 1
ATOM 3539 O O . ILE B 1 154 ? -12.852 -21.438 -7.043 1 88.69 154 ILE B O 1
ATOM 3543 N N . LYS B 1 155 ? -12.828 -23.547 -7.645 1 83.31 155 LYS B N 1
ATOM 3544 C CA . LYS B 1 155 ? -14.156 -23.859 -7.125 1 83.31 155 LYS B CA 1
ATOM 3545 C C . LYS B 1 155 ? -14.211 -23.703 -5.609 1 83.31 155 LYS B C 1
ATOM 3547 O O . LYS B 1 155 ? -15.25 -23.359 -5.051 1 83.31 155 LYS B O 1
ATOM 3552 N N . ASP B 1 156 ? -13.031 -23.938 -5.035 1 80.94 156 ASP B N 1
ATOM 3553 C CA . ASP B 1 156 ? -12.93 -23.766 -3.59 1 80.94 156 ASP B CA 1
ATOM 3554 C C . ASP B 1 156 ? -13.086 -22.297 -3.197 1 80.94 156 ASP B C 1
ATOM 3556 O O . ASP B 1 156 ? -13.422 -21.984 -2.053 1 80.94 156 ASP B O 1
ATOM 3560 N N . ALA B 1 157 ? -12.906 -21.469 -4.113 1 77.56 157 ALA B N 1
ATOM 3561 C CA . ALA B 1 157 ? -13.031 -20.031 -3.871 1 77.56 157 ALA B CA 1
ATOM 3562 C C . ALA B 1 157 ? -14.414 -19.531 -4.281 1 77.56 157 ALA B C 1
ATOM 3564 O O . ALA B 1 157 ? -14.672 -18.312 -4.262 1 77.56 157 ALA B O 1
ATOM 3565 N N . GLY B 1 158 ? -15.25 -20.406 -4.695 1 78.75 158 GLY B N 1
ATOM 3566 C CA . GLY B 1 158 ? -16.594 -20.031 -5.109 1 78.75 158 GLY B CA 1
ATOM 3567 C C . GLY B 1 158 ? -16.641 -19.359 -6.469 1 78.75 158 GLY B C 1
ATOM 3568 O O . GLY B 1 158 ? -17.594 -18.641 -6.781 1 78.75 158 GLY B O 1
ATOM 3569 N N . ARG B 1 159 ? -15.641 -19.469 -7.215 1 82.62 159 ARG B N 1
ATOM 3570 C CA . ARG B 1 159 ? -15.562 -18.875 -8.547 1 82.62 159 ARG B CA 1
ATOM 3571 C C . ARG B 1 159 ? -15.695 -19.938 -9.633 1 82.62 159 ARG B C 1
ATOM 3573 O O . ARG B 1 159 ? -15.359 -21.094 -9.414 1 82.62 159 ARG B O 1
ATOM 3580 N N . PRO B 1 160 ? -16.141 -19.422 -10.727 1 81.12 160 PRO B N 1
ATOM 3581 C CA . PRO B 1 160 ? -16.281 -20.391 -11.812 1 81.12 160 PRO B CA 1
ATOM 3582 C C . PRO B 1 160 ? -14.93 -20.781 -12.414 1 81.12 160 PRO B C 1
ATOM 3584 O O . PRO B 1 160 ? -14.031 -19.953 -12.523 1 81.12 160 PRO B O 1
ATOM 3587 N N . SER B 1 161 ? -14.875 -22.062 -12.773 1 86.31 161 SER B N 1
ATOM 3588 C CA . SER B 1 161 ? -13.695 -22.562 -13.492 1 86.31 161 SER B CA 1
ATOM 3589 C C . SER B 1 161 ? -13.617 -21.969 -14.891 1 86.31 161 SER B C 1
ATOM 3591 O O . SER B 1 161 ? -14.625 -21.5 -15.43 1 86.31 161 SER B O 1
ATOM 3593 N N . LEU B 1 162 ? -12.422 -21.969 -15.391 1 89.62 162 LEU B N 1
ATOM 3594 C CA . LEU B 1 162 ? -12.219 -21.484 -16.75 1 89.62 162 LEU B CA 1
ATOM 3595 C C . LEU B 1 162 ? -13.062 -22.281 -17.75 1 89.62 162 LEU B C 1
ATOM 3597 O O . LEU B 1 162 ? -13.555 -21.719 -18.734 1 89.62 162 LEU B O 1
ATOM 3601 N N . ILE B 1 163 ? -13.164 -23.531 -17.453 1 92.38 163 ILE B N 1
ATOM 3602 C CA . ILE B 1 163 ? -14.031 -24.422 -18.219 1 92.38 163 ILE B CA 1
ATOM 3603 C C . ILE B 1 163 ? -15.188 -24.906 -17.359 1 92.38 163 ILE B C 1
ATOM 3605 O O . ILE B 1 163 ? -14.977 -25.406 -16.25 1 92.38 163 ILE B O 1
ATOM 3609 N N . ASN B 1 164 ? -16.359 -24.703 -17.859 1 91.94 164 ASN B N 1
ATOM 3610 C CA . ASN B 1 164 ? -17.516 -25.281 -17.203 1 91.94 164 ASN B CA 1
ATOM 3611 C C . ASN B 1 164 ? -17.734 -26.734 -17.609 1 91.94 164 ASN B C 1
ATOM 3613 O O . ASN B 1 164 ? -18.203 -27 -18.719 1 91.94 164 ASN B O 1
ATOM 3617 N N . THR B 1 165 ? -17.484 -27.594 -16.734 1 89.81 165 THR B N 1
ATOM 3618 C CA . THR B 1 165 ? -17.547 -29.016 -17.078 1 89.81 165 THR B CA 1
ATOM 3619 C C . THR B 1 165 ? -19 -29.5 -17.094 1 89.81 165 THR B C 1
ATOM 3621 O O . THR B 1 165 ? -19.312 -30.5 -17.734 1 89.81 165 THR B O 1
ATOM 3624 N N . GLU B 1 166 ? -19.812 -28.844 -16.344 1 89.88 166 GLU B N 1
ATOM 3625 C CA . GLU B 1 166 ? -21.219 -29.234 -16.312 1 89.88 166 GLU B CA 1
ATOM 3626 C C . GLU B 1 166 ? -21.891 -28.969 -17.656 1 89.88 166 GLU B C 1
ATOM 3628 O O . GLU B 1 166 ? -22.594 -29.828 -18.188 1 89.88 166 GLU B O 1
ATOM 3633 N N . THR B 1 167 ? -21.641 -27.844 -18.188 1 92.38 167 THR B N 1
ATOM 3634 C CA . THR B 1 167 ? -22.266 -27.484 -19.453 1 92.38 167 THR B CA 1
ATOM 3635 C C . THR B 1 167 ? -21.328 -27.766 -20.625 1 92.38 167 THR B C 1
ATOM 3637 O O . THR B 1 167 ? -21.688 -27.531 -21.781 1 92.38 167 THR B O 1
ATOM 3640 N N . ARG B 1 168 ? -20.125 -28.203 -20.344 1 93.94 168 ARG B N 1
ATOM 3641 C CA . ARG B 1 168 ? -19.078 -28.438 -21.328 1 93.94 168 ARG B CA 1
ATOM 3642 C C . ARG B 1 168 ? -18.891 -27.234 -22.25 1 93.94 168 ARG B C 1
ATOM 3644 O O . ARG B 1 168 ? -19.016 -27.344 -23.469 1 93.94 168 ARG B O 1
ATOM 3651 N N . SER B 1 169 ? -18.547 -26.125 -21.562 1 95 169 SER B N 1
ATOM 3652 C CA . SER B 1 169 ? -18.453 -24.875 -22.312 1 95 169 SER B CA 1
ATOM 3653 C C . SER B 1 169 ? -17.359 -23.969 -21.75 1 95 169 SER B C 1
ATOM 3655 O O . SER B 1 169 ? -16.953 -24.141 -20.594 1 95 169 SER B O 1
ATOM 3657 N N . VAL B 1 170 ? -16.891 -23.156 -22.547 1 94.12 170 VAL B N 1
ATOM 3658 C CA . VAL B 1 170 ? -16 -22.078 -22.141 1 94.12 170 VAL B CA 1
ATOM 3659 C C . VAL B 1 170 ? -16.609 -20.734 -22.531 1 94.12 170 VAL B C 1
ATOM 3661 O O . VAL B 1 170 ? -17.188 -20.594 -23.609 1 94.12 170 VAL B O 1
ATOM 3664 N N . ALA B 1 171 ? -16.656 -19.859 -21.625 1 89.31 171 ALA B N 1
ATOM 3665 C CA . ALA B 1 171 ? -17.125 -18.484 -21.859 1 89.31 171 ALA B CA 1
ATOM 3666 C C . ALA B 1 171 ? -15.953 -17.531 -22.047 1 89.31 171 ALA B C 1
ATOM 3668 O O . ALA B 1 171 ? -14.953 -17.625 -21.328 1 89.31 171 ALA B O 1
ATOM 3669 N N . TYR B 1 172 ? -16.016 -16.719 -23.062 1 90.88 172 TYR B N 1
ATOM 3670 C CA . TYR B 1 172 ? -14.977 -15.711 -23.234 1 90.88 172 TYR B CA 1
ATOM 3671 C C . TYR B 1 172 ? -15.539 -14.438 -23.828 1 90.88 172 TYR B C 1
ATOM 3673 O O . TYR B 1 172 ? -16.688 -14.406 -24.281 1 90.88 172 TYR B O 1
ATOM 3681 N N . PHE B 1 173 ? -14.797 -13.391 -23.75 1 91.56 173 PHE B N 1
ATOM 3682 C CA . PHE B 1 173 ? -15.07 -12.109 -24.375 1 91.56 173 PHE B CA 1
ATOM 3683 C C . PHE B 1 173 ? -14.039 -11.805 -25.453 1 91.56 173 PHE B C 1
ATOM 3685 O O . PHE B 1 173 ? -12.953 -12.383 -25.469 1 91.56 173 PHE B O 1
ATOM 3692 N N . GLY B 1 174 ? -14.445 -10.859 -26.328 1 94.5 174 GLY B N 1
ATOM 3693 C CA . GLY B 1 174 ? -13.508 -10.422 -27.359 1 94.5 174 GLY B CA 1
ATOM 3694 C C . GLY B 1 174 ? -13.648 -11.188 -28.656 1 94.5 174 GLY B C 1
ATOM 3695 O O . GLY B 1 174 ? -14.75 -11.594 -29.031 1 94.5 174 GLY B O 1
ATOM 3696 N N . THR B 1 175 ? -12.562 -11.312 -29.453 1 94.56 175 THR B N 1
ATOM 3697 C CA . THR B 1 175 ? -12.602 -11.906 -30.781 1 94.56 175 THR B CA 1
ATOM 3698 C C . THR B 1 175 ? -12.258 -13.391 -30.719 1 94.56 175 THR B C 1
ATOM 3700 O O . THR B 1 175 ? -12.484 -14.133 -31.688 1 94.56 175 THR B O 1
ATOM 3703 N N . GLY B 1 176 ? -11.734 -13.789 -29.625 1 93.94 176 GLY B N 1
ATOM 3704 C CA . GLY B 1 176 ? -11.25 -15.164 -29.531 1 93.94 176 GLY B CA 1
ATOM 3705 C C . GLY B 1 176 ? -9.812 -15.32 -29.969 1 93.94 176 GLY B C 1
ATOM 3706 O O . GLY B 1 176 ? -9.258 -16.422 -29.906 1 93.94 176 GLY B O 1
ATOM 3707 N N . GLU B 1 177 ? -9.211 -14.234 -30.281 1 95.19 177 GLU B N 1
ATOM 3708 C CA . GLU B 1 177 ? -7.828 -14.281 -30.75 1 95.19 177 GLU B CA 1
ATOM 3709 C C . GLU B 1 177 ? -6.852 -13.891 -29.656 1 95.19 177 GLU B C 1
ATOM 3711 O O . GLU B 1 177 ? -5.645 -14.078 -29.781 1 95.19 177 GLU B O 1
ATOM 3716 N N . GLU B 1 178 ? -7.375 -13.352 -28.562 1 95.5 178 GLU B N 1
ATOM 3717 C CA . GLU B 1 178 ? -6.523 -12.953 -27.453 1 95.5 178 GLU B CA 1
ATOM 3718 C C . GLU B 1 178 ? -5.887 -14.164 -26.766 1 95.5 178 GLU B C 1
ATOM 3720 O O . GLU B 1 178 ? -6.547 -15.188 -26.562 1 95.5 178 GLU B O 1
ATOM 3725 N N . LYS B 1 179 ? -4.629 -14.062 -26.469 1 96.56 179 LYS B N 1
ATOM 3726 C CA . LYS B 1 179 ? -3.9 -15.18 -25.859 1 96.56 179 LYS B CA 1
ATOM 3727 C C . LYS B 1 179 ? -3.752 -14.984 -24.359 1 96.56 179 LYS B C 1
ATOM 3729 O O . LYS B 1 179 ? -3.723 -13.852 -23.875 1 96.56 179 LYS B O 1
ATOM 3734 N N . MET B 1 180 ? -3.666 -16.078 -23.672 1 97 180 MET B N 1
ATOM 3735 C CA . MET B 1 180 ? -3.387 -16.109 -22.25 1 97 180 MET B CA 1
ATOM 3736 C C . MET B 1 180 ? -2.275 -17.109 -21.938 1 97 180 MET B C 1
ATOM 3738 O O . MET B 1 180 ? -2.232 -18.188 -22.5 1 97 180 MET B O 1
ATOM 3742 N N . SER B 1 181 ? -1.338 -16.672 -21.141 1 98.38 181 SER B N 1
ATOM 3743 C CA . SER B 1 181 ? -0.266 -17.562 -20.688 1 98.38 181 SER B CA 1
ATOM 3744 C C . SER B 1 181 ? -0.692 -18.375 -19.484 1 98.38 181 SER B C 1
ATOM 3746 O O . SER B 1 181 ? -1.406 -17.875 -18.609 1 98.38 181 SER B O 1
ATOM 3748 N N . PHE B 1 182 ? -0.211 -19.625 -19.438 1 98.25 182 PHE B N 1
ATOM 3749 C CA . PHE B 1 182 ? -0.501 -20.547 -18.344 1 98.25 182 PHE B CA 1
ATOM 3750 C C . PHE B 1 182 ? 0.785 -21.125 -17.781 1 98.25 182 PHE B C 1
ATOM 3752 O O . PHE B 1 182 ? 1.798 -21.219 -18.484 1 98.25 182 PHE B O 1
ATOM 3759 N N . THR B 1 183 ? 0.747 -21.469 -16.562 1 98.62 183 THR B N 1
ATOM 3760 C CA . THR B 1 183 ? 1.798 -22.219 -15.891 1 98.62 183 THR B CA 1
ATOM 3761 C C . THR B 1 183 ? 1.201 -23.344 -15.031 1 98.62 183 THR B C 1
ATOM 3763 O O . THR B 1 183 ? -0.02 -23.438 -14.898 1 98.62 183 THR B O 1
ATOM 3766 N N . THR B 1 184 ? 2.01 -24.281 -14.625 1 98.44 184 THR B N 1
ATOM 3767 C CA . THR B 1 184 ? 1.61 -25.328 -13.688 1 98.44 184 THR B CA 1
ATOM 3768 C C . THR B 1 184 ? 2.275 -25.125 -12.336 1 98.44 184 THR B C 1
ATOM 3770 O O . THR B 1 184 ? 3.297 -24.438 -12.234 1 98.44 184 THR B O 1
ATOM 3773 N N . LEU B 1 185 ? 1.734 -25.672 -11.305 1 98.19 185 LEU B N 1
ATOM 3774 C CA . LEU B 1 185 ? 2.336 -25.594 -9.984 1 98.19 185 LEU B CA 1
ATOM 3775 C C . LEU B 1 185 ? 3.762 -26.125 -10 1 98.19 185 LEU B C 1
ATOM 3777 O O . LEU B 1 185 ? 4.668 -25.516 -9.422 1 98.19 185 LEU B O 1
ATOM 3781 N N . ASP B 1 186 ? 3.945 -27.234 -10.68 1 98.19 186 ASP B N 1
ATOM 3782 C CA . ASP B 1 186 ? 5.266 -27.859 -10.727 1 98.19 186 ASP B CA 1
ATOM 3783 C C . ASP B 1 186 ? 6.27 -26.953 -11.438 1 98.19 186 ASP B C 1
ATOM 3785 O O . ASP B 1 186 ? 7.375 -26.734 -10.938 1 98.19 186 ASP B O 1
ATOM 3789 N N . ASP B 1 187 ? 5.844 -26.484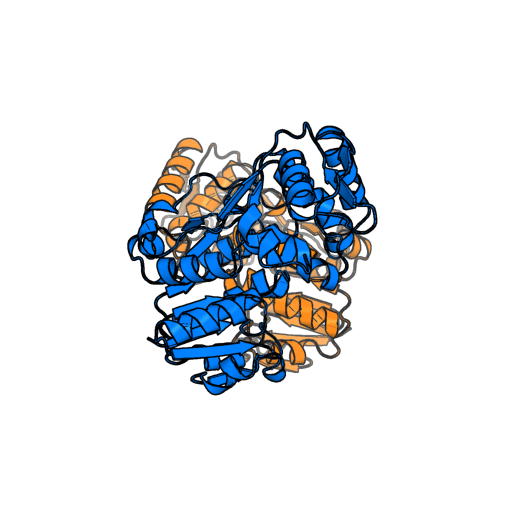 -12.602 1 98.69 187 ASP B N 1
ATOM 3790 C CA . ASP B 1 187 ? 6.754 -25.641 -13.375 1 98.69 187 ASP B CA 1
ATOM 3791 C C . ASP B 1 187 ? 7.078 -24.344 -12.625 1 98.69 187 ASP B C 1
ATOM 3793 O O . ASP B 1 187 ? 8.234 -23.922 -12.578 1 98.69 187 ASP B O 1
ATOM 3797 N N . LEU B 1 188 ? 6.031 -23.703 -12.078 1 98.56 188 LEU B N 1
ATOM 3798 C CA . LEU B 1 188 ? 6.281 -22.438 -11.406 1 98.56 188 LEU B CA 1
ATOM 3799 C C . LEU B 1 188 ? 7.219 -22.625 -10.219 1 98.56 188 LEU B C 1
ATOM 3801 O O . LEU B 1 188 ? 8.039 -21.75 -9.922 1 98.56 188 LEU B O 1
ATOM 3805 N N . ALA B 1 189 ? 7.117 -23.75 -9.484 1 98.75 189 ALA B N 1
ATOM 3806 C CA . ALA B 1 189 ? 8.008 -24.016 -8.359 1 98.75 189 ALA B CA 1
ATOM 3807 C C . ALA B 1 189 ? 9.453 -24.172 -8.828 1 98.75 189 ALA B C 1
ATOM 3809 O O . ALA B 1 189 ? 10.367 -23.594 -8.234 1 98.75 189 ALA B O 1
ATOM 3810 N N . LYS B 1 190 ? 9.641 -24.938 -9.914 1 98.75 190 LYS B N 1
ATOM 3811 C CA . LYS B 1 190 ? 10.977 -25.125 -10.461 1 98.75 190 LYS B CA 1
ATOM 3812 C C . LYS B 1 190 ? 11.578 -23.797 -10.906 1 98.75 190 LYS B C 1
ATOM 3814 O O . LYS B 1 190 ? 12.742 -23.5 -10.617 1 98.75 190 LYS B O 1
ATOM 3819 N N . TYR B 1 191 ? 10.781 -23 -11.602 1 98.81 191 TYR B N 1
ATOM 3820 C CA . TYR B 1 191 ? 11.266 -21.703 -12.055 1 98.81 191 TYR B CA 1
ATOM 3821 C C . TYR B 1 191 ? 11.594 -20.797 -10.875 1 98.81 191 TYR B C 1
ATOM 3823 O O . TYR B 1 191 ? 12.562 -20.031 -10.922 1 98.81 191 TYR B O 1
ATOM 3831 N N . THR B 1 192 ? 10.781 -20.812 -9.82 1 98.88 192 THR B N 1
ATOM 3832 C CA . THR B 1 192 ? 11.016 -19.984 -8.633 1 98.88 192 THR B CA 1
ATOM 3833 C C . THR B 1 192 ? 12.352 -20.328 -7.988 1 98.88 192 THR B C 1
ATOM 3835 O O . THR B 1 192 ? 13.141 -19.438 -7.672 1 98.88 192 THR B O 1
ATOM 3838 N N . LEU B 1 193 ? 12.617 -21.625 -7.824 1 98.69 193 LEU B N 1
ATOM 3839 C CA . LEU B 1 193 ? 13.859 -22.062 -7.207 1 98.69 193 LEU B CA 1
ATOM 3840 C C . LEU B 1 193 ? 15.062 -21.719 -8.086 1 98.69 193 LEU B C 1
ATOM 3842 O O . LEU B 1 193 ? 16.141 -21.406 -7.574 1 98.69 193 LEU B O 1
ATOM 3846 N N . ALA B 1 194 ? 14.844 -21.797 -9.43 1 98.69 194 ALA B N 1
ATOM 3847 C CA . ALA B 1 194 ? 15.906 -21.359 -10.336 1 98.69 194 ALA B CA 1
ATOM 3848 C C . ALA B 1 194 ? 16.156 -19.859 -10.203 1 98.69 194 ALA B C 1
ATOM 3850 O O . ALA B 1 194 ? 17.312 -19.422 -10.148 1 98.69 194 ALA B O 1
ATOM 3851 N N . ALA B 1 195 ? 15.141 -19.062 -10.086 1 98.69 195 ALA B N 1
ATOM 3852 C CA . ALA B 1 195 ? 15.219 -17.609 -10.062 1 98.69 195 ALA B CA 1
ATOM 3853 C C . ALA B 1 195 ? 15.922 -17.109 -8.797 1 98.69 195 ALA B C 1
ATOM 3855 O O . ALA B 1 195 ? 16.75 -16.203 -8.859 1 98.69 195 ALA B O 1
ATOM 3856 N N . ILE B 1 196 ? 15.688 -17.734 -7.637 1 98.44 196 ILE B N 1
ATOM 3857 C CA . ILE B 1 196 ? 16.219 -17.234 -6.375 1 98.44 196 ILE B CA 1
ATOM 3858 C C . ILE B 1 196 ? 17.719 -17.547 -6.285 1 98.44 196 ILE B C 1
ATOM 3860 O O . ILE B 1 196 ? 18.406 -17.047 -5.398 1 98.44 196 ILE B O 1
ATOM 3864 N N . ASN B 1 197 ? 18.219 -18.344 -7.215 1 97.75 197 ASN B N 1
ATOM 3865 C CA . ASN B 1 197 ? 19.641 -18.672 -7.258 1 97.75 197 ASN B CA 1
ATOM 3866 C C . ASN B 1 197 ? 20.344 -17.984 -8.43 1 97.75 197 ASN B C 1
ATOM 3868 O O . ASN B 1 197 ? 21.516 -18.25 -8.695 1 97.75 197 ASN B O 1
ATOM 3872 N N . ASP B 1 198 ? 19.656 -17.203 -9.195 1 98.31 198 ASP B N 1
ATOM 3873 C CA . ASP B 1 198 ? 20.188 -16.531 -10.375 1 98.31 198 ASP B CA 1
ATOM 3874 C C . ASP B 1 198 ? 20.516 -15.07 -10.078 1 98.31 198 ASP B C 1
ATOM 3876 O O . ASP B 1 198 ? 19.625 -14.234 -9.977 1 98.31 198 ASP B O 1
ATOM 3880 N N . GLN B 1 199 ? 21.797 -14.727 -10.039 1 98.12 199 GLN B N 1
ATOM 3881 C CA . GLN B 1 199 ? 22.25 -13.406 -9.609 1 98.12 199 GLN B CA 1
ATOM 3882 C C . GLN B 1 199 ? 21.75 -12.32 -10.555 1 98.12 199 GLN B C 1
ATOM 3884 O O . GLN B 1 199 ? 21.469 -11.203 -10.117 1 98.12 199 GLN B O 1
ATOM 3889 N N . ASP B 1 200 ? 21.609 -12.688 -11.805 1 98.25 200 ASP B N 1
ATOM 3890 C CA . ASP B 1 200 ? 21.094 -11.711 -12.758 1 98.25 200 ASP B CA 1
ATOM 3891 C C . ASP B 1 200 ? 19.625 -11.383 -12.477 1 98.25 200 ASP B C 1
ATOM 3893 O O . ASP B 1 200 ? 19.203 -10.227 -12.57 1 98.25 200 ASP B O 1
ATOM 3897 N N . ILE B 1 201 ? 18.859 -12.406 -12.148 1 98.38 201 ILE B N 1
ATOM 3898 C CA . ILE B 1 201 ? 17.438 -12.219 -11.828 1 98.38 201 ILE B CA 1
ATOM 3899 C C . ILE B 1 201 ? 17.312 -11.461 -10.508 1 98.38 201 ILE B C 1
ATOM 3901 O O . ILE B 1 201 ? 16.453 -10.578 -10.375 1 98.38 201 ILE B O 1
ATOM 3905 N N . ILE B 1 202 ? 18.141 -11.836 -9.508 1 98.12 202 ILE B N 1
ATOM 3906 C CA . ILE B 1 202 ? 18.125 -11.172 -8.211 1 98.12 202 ILE B CA 1
ATOM 3907 C C . ILE B 1 202 ? 18.406 -9.68 -8.391 1 98.12 202 ILE B C 1
ATOM 3909 O O . ILE B 1 202 ? 17.734 -8.844 -7.789 1 98.12 202 ILE B O 1
ATOM 3913 N N . LYS B 1 203 ? 19.312 -9.32 -9.305 1 97.06 203 LYS B N 1
ATOM 3914 C CA . LYS B 1 203 ? 19.641 -7.926 -9.578 1 97.06 203 LYS B CA 1
ATOM 3915 C C . LYS B 1 203 ? 18.516 -7.238 -10.352 1 97.06 203 LYS B C 1
ATOM 3917 O O . LYS B 1 203 ? 18.172 -6.098 -10.062 1 97.06 203 LYS B O 1
ATOM 3922 N N . ARG B 1 204 ? 17.969 -7.977 -11.32 1 97.31 204 ARG B N 1
ATOM 3923 C CA . ARG B 1 204 ? 16.906 -7.434 -12.172 1 97.31 204 ARG B CA 1
ATOM 3924 C C . ARG B 1 204 ? 15.625 -7.227 -11.383 1 97.31 204 ARG B C 1
ATOM 3926 O O . ARG B 1 204 ? 14.883 -6.273 -11.633 1 97.31 204 ARG B O 1
ATOM 3933 N N . GLY B 1 205 ? 15.273 -8.172 -10.477 1 98.19 205 GLY B N 1
ATOM 3934 C CA . GLY B 1 205 ? 14.125 -8.062 -9.586 1 98.19 205 GLY B CA 1
ATOM 3935 C C . GLY B 1 205 ? 12.859 -8.672 -10.164 1 98.19 205 GLY B C 1
ATOM 3936 O O . GLY B 1 205 ? 11.805 -8.641 -9.523 1 98.19 205 GLY B O 1
ATOM 3937 N N . VAL B 1 206 ? 12.922 -9.211 -11.398 1 98.56 206 VAL B N 1
ATOM 3938 C CA . VAL B 1 206 ? 11.727 -9.766 -12.023 1 98.56 206 VAL B CA 1
ATOM 3939 C C . VAL B 1 206 ? 12.117 -10.883 -12.984 1 98.56 206 VAL B C 1
ATOM 3941 O O . VAL B 1 206 ? 13.219 -10.875 -13.539 1 98.56 206 VAL B O 1
ATOM 3944 N N . TYR B 1 207 ? 11.289 -11.859 -13.117 1 98.75 207 TYR B N 1
ATOM 3945 C CA . TYR B 1 207 ? 11.414 -12.859 -14.172 1 98.75 207 TYR B CA 1
ATOM 3946 C C . TYR B 1 207 ? 10.055 -13.203 -14.766 1 98.75 207 TYR B C 1
ATOM 3948 O O . TYR B 1 207 ? 9.023 -13.039 -14.109 1 98.75 207 TYR B O 1
ATOM 3956 N N . TYR B 1 208 ? 10.07 -13.633 -16.016 1 98.75 208 TYR B N 1
ATOM 3957 C CA . TYR B 1 208 ? 8.891 -13.93 -16.812 1 98.75 208 TYR B CA 1
ATOM 3958 C C . TYR B 1 208 ? 8.938 -15.352 -17.359 1 98.75 208 TYR B C 1
ATOM 3960 O O . TYR B 1 208 ? 9.844 -15.695 -18.125 1 98.75 208 TYR B O 1
ATOM 3968 N N . VAL B 1 209 ? 7.938 -16.156 -16.969 1 98.75 209 VAL B N 1
ATOM 3969 C CA . VAL B 1 209 ? 7.957 -17.531 -17.453 1 98.75 209 VAL B CA 1
ATOM 3970 C C . VAL B 1 209 ? 6.535 -18 -17.734 1 98.75 209 VAL B C 1
ATOM 3972 O O . VAL B 1 209 ? 5.57 -17.422 -17.219 1 98.75 209 VAL B O 1
ATOM 3975 N N . GLU B 1 210 ? 6.348 -19 -18.531 1 98.62 210 GLU B N 1
ATOM 3976 C CA . GLU B 1 210 ? 5.086 -19.688 -18.797 1 98.62 210 GLU B CA 1
ATOM 3977 C C . GLU B 1 210 ? 5.316 -21.141 -19.156 1 98.62 210 GLU B C 1
ATOM 3979 O O . GLU B 1 210 ? 6.426 -21.531 -19.547 1 98.62 210 GLU B O 1
ATOM 3984 N N . SER B 1 211 ? 4.336 -21.969 -18.984 1 98.5 211 SER B N 1
ATOM 3985 C CA . SER B 1 211 ? 4.375 -23.359 -19.438 1 98.5 211 SER B CA 1
ATOM 3986 C C . SER B 1 211 ? 3.799 -23.484 -20.844 1 98.5 211 SER B C 1
ATOM 3988 O O . SER B 1 211 ? 4.27 -24.297 -21.656 1 98.5 211 SER B O 1
ATOM 3990 N N . SER B 1 212 ? 2.748 -22.734 -21.062 1 97.44 212 SER B N 1
ATOM 3991 C CA . SER B 1 212 ? 2.055 -22.719 -22.359 1 97.44 212 SER B CA 1
ATOM 3992 C C . SER B 1 212 ? 1.22 -21.453 -22.516 1 97.44 212 SER B C 1
ATOM 3994 O O . SER B 1 212 ? 1.119 -20.656 -21.594 1 97.44 212 SER B O 1
ATOM 3996 N N . HIS B 1 213 ? 0.789 -21.188 -23.688 1 97.38 213 HIS B N 1
ATOM 3997 C CA . HIS B 1 213 ? -0.174 -20.125 -23.953 1 97.38 213 HIS B CA 1
ATOM 3998 C C . HIS B 1 213 ? -1.144 -20.516 -25.062 1 97.38 213 HIS B C 1
ATOM 4000 O O . HIS B 1 213 ? -0.821 -21.359 -25.906 1 97.38 213 HIS B O 1
ATOM 4006 N N . CYS B 1 214 ? -2.33 -20.047 -25.016 1 96.88 214 CYS B N 1
ATOM 4007 C CA . CYS B 1 214 ? -3.328 -20.297 -26.047 1 96.88 214 CYS B CA 1
ATOM 4008 C C . CYS B 1 214 ? -4.477 -19.297 -25.953 1 96.88 214 CYS B C 1
ATOM 4010 O O . CYS B 1 214 ? -4.512 -18.469 -25.031 1 96.88 214 CYS B O 1
ATOM 4012 N N . THR B 1 215 ? -5.32 -19.328 -26.922 1 96.69 215 THR B N 1
ATOM 4013 C CA . THR B 1 215 ? -6.574 -18.578 -26.859 1 96.69 215 THR B CA 1
ATOM 4014 C C . THR B 1 215 ? -7.648 -19.375 -26.141 1 96.69 215 THR B C 1
ATOM 4016 O O . THR B 1 215 ? -7.496 -20.594 -25.938 1 96.69 215 THR B O 1
ATOM 4019 N N . MET B 1 216 ? -8.719 -18.703 -25.812 1 95.19 216 MET B N 1
ATOM 4020 C CA . MET B 1 216 ? -9.797 -19.406 -25.125 1 95.19 216 MET B CA 1
ATOM 4021 C C . MET B 1 216 ? -10.414 -20.469 -26.031 1 95.19 216 MET B C 1
ATOM 4023 O O . MET B 1 216 ? -10.664 -21.594 -25.578 1 95.19 216 MET B O 1
ATOM 4027 N N . PRO B 1 217 ? -10.609 -20.141 -27.312 1 96.12 217 PRO B N 1
ATOM 4028 C CA . PRO B 1 217 ? -11.102 -21.188 -28.203 1 96.12 217 PRO B CA 1
ATOM 4029 C C . PRO B 1 217 ? -10.125 -22.359 -28.328 1 96.12 217 PRO B C 1
ATOM 4031 O O . PRO B 1 217 ? -10.547 -23.516 -28.375 1 96.12 217 PRO B O 1
ATOM 4034 N N . GLU B 1 218 ? -8.898 -22.078 -28.391 1 97 218 GLU B N 1
ATOM 4035 C CA . GLU B 1 218 ? -7.898 -23.141 -28.453 1 97 218 GLU B CA 1
ATOM 4036 C C . GLU B 1 218 ? -7.918 -24 -27.188 1 97 218 GLU B C 1
ATOM 4038 O O . GLU B 1 218 ? -7.754 -25.219 -27.25 1 97 218 GLU B O 1
ATOM 4043 N N . LEU B 1 219 ? -8.031 -23.375 -26.031 1 96.62 219 LEU B N 1
ATOM 4044 C CA . LEU B 1 219 ? -8.148 -24.109 -24.766 1 96.62 219 LEU B CA 1
ATOM 4045 C C . LEU B 1 219 ? -9.32 -25.094 -24.812 1 96.62 219 LEU B C 1
ATOM 4047 O O . LEU B 1 219 ? -9.188 -26.234 -24.391 1 96.62 219 LEU B O 1
ATOM 4051 N N . ALA B 1 220 ? -10.422 -24.609 -25.344 1 96.75 220 ALA B N 1
ATOM 4052 C CA . ALA B 1 220 ? -11.609 -25.453 -25.5 1 96.75 220 ALA B CA 1
ATOM 4053 C C . ALA B 1 220 ? -11.312 -26.672 -26.375 1 96.75 220 ALA B C 1
ATOM 4055 O O . ALA B 1 220 ? -11.711 -27.781 -26.062 1 96.75 220 ALA B O 1
ATOM 4056 N N . ASP B 1 221 ? -10.656 -26.406 -27.469 1 97.5 221 ASP B N 1
ATOM 4057 C CA . ASP B 1 221 ? -10.336 -27.469 -28.422 1 97.5 221 ASP B CA 1
ATOM 4058 C C . ASP B 1 221 ? -9.43 -28.516 -27.766 1 97.5 221 ASP B C 1
ATOM 4060 O O . ASP B 1 221 ? -9.672 -29.719 -27.891 1 97.5 221 ASP B O 1
ATOM 4064 N N . ILE B 1 222 ? -8.414 -28.078 -27.109 1 97.56 222 ILE B N 1
ATOM 4065 C CA . ILE B 1 222 ? -7.445 -28.969 -26.484 1 97.56 222 ILE B CA 1
ATOM 4066 C C . ILE B 1 222 ? -8.117 -29.75 -25.359 1 97.56 222 ILE B C 1
ATOM 4068 O O . ILE B 1 222 ? -7.93 -30.969 -25.234 1 97.56 222 ILE B O 1
ATOM 4072 N N . TYR B 1 223 ? -8.867 -29.062 -24.547 1 97.31 223 TYR B N 1
ATOM 4073 C CA . TYR B 1 223 ? -9.594 -29.703 -23.453 1 97.31 223 TYR B CA 1
ATOM 4074 C C . TYR B 1 223 ? -10.531 -30.781 -23.984 1 97.31 223 TYR B C 1
ATOM 4076 O O . TYR B 1 223 ? -10.555 -31.891 -23.469 1 97.31 223 TYR B O 1
ATOM 4084 N N . GLY B 1 224 ? -11.312 -30.453 -25.016 1 96.81 224 GLY B N 1
ATOM 4085 C CA . GLY B 1 224 ? -12.234 -31.406 -25.609 1 96.81 224 GLY B CA 1
ATOM 4086 C C . GLY B 1 224 ? -11.531 -32.625 -26.188 1 96.81 224 GLY B C 1
ATOM 4087 O O . GLY B 1 224 ? -12.008 -33.75 -26.031 1 96.81 224 GLY B O 1
ATOM 4088 N N . LYS B 1 225 ? -10.484 -32.375 -26.828 1 97.19 225 LYS B N 1
ATOM 4089 C CA . LYS B 1 225 ? -9.695 -33.469 -27.406 1 97.19 225 LYS B CA 1
ATOM 4090 C C . LYS B 1 225 ? -9.25 -34.469 -26.344 1 97.19 225 LYS B C 1
ATOM 4092 O O . LYS B 1 225 ? -9.383 -35.656 -26.516 1 97.19 225 LYS B O 1
ATOM 4097 N N . VAL B 1 226 ? -8.727 -33.969 -25.219 1 97.5 226 VAL B N 1
ATOM 4098 C CA . VAL B 1 226 ? -8.188 -34.812 -24.141 1 97.5 226 VAL B CA 1
ATOM 4099 C C . VAL B 1 226 ? -9.32 -35.531 -23.438 1 97.5 226 VAL B C 1
ATOM 4101 O O . VAL B 1 226 ? -9.164 -36.688 -23.031 1 97.5 226 VAL B O 1
ATOM 4104 N N . ARG B 1 227 ? -10.477 -34.906 -23.391 1 96.75 227 ARG B N 1
ATOM 4105 C CA . ARG B 1 227 ? -11.586 -35.469 -22.625 1 96.75 227 ARG B CA 1
ATOM 4106 C C . ARG B 1 227 ? -12.469 -36.344 -23.516 1 96.75 227 ARG B C 1
ATOM 4108 O O . ARG B 1 227 ? -13.281 -37.125 -23.016 1 96.75 227 ARG B O 1
ATOM 4115 N N . GLY B 1 228 ? -12.383 -36.125 -24.766 1 95.69 228 GLY B N 1
ATOM 4116 C CA . GLY B 1 228 ? -13.117 -36.969 -25.703 1 95.69 228 GLY B CA 1
ATOM 4117 C C . GLY B 1 228 ? -14.508 -36.438 -26 1 95.69 228 GLY B C 1
ATOM 4118 O O . GLY B 1 228 ? -15.414 -37.219 -26.328 1 95.69 228 GLY B O 1
ATOM 4119 N N . TYR B 1 229 ? -14.758 -35.188 -25.703 1 94.38 229 TYR B N 1
ATOM 4120 C CA . TYR B 1 229 ? -16.031 -34.594 -26.062 1 94.38 229 TYR B CA 1
ATOM 4121 C C . TYR B 1 229 ? -15.844 -33.125 -26.453 1 94.38 229 TYR B C 1
ATOM 4123 O O . TYR B 1 229 ? -14.82 -32.531 -26.156 1 94.38 229 TYR B O 1
ATOM 4131 N N . GLU B 1 230 ? -16.828 -32.594 -27.203 1 94.5 230 GLU B N 1
ATOM 4132 C CA . GLU B 1 230 ? -16.734 -31.234 -27.703 1 94.5 230 GLU B CA 1
ATOM 4133 C C . GLU B 1 230 ? -17.062 -30.219 -26.609 1 94.5 230 GLU B C 1
ATOM 4135 O O . GLU B 1 230 ? -17.969 -30.438 -25.797 1 94.5 230 GLU B O 1
ATOM 4140 N N . ILE B 1 231 ? -16.281 -29.156 -26.516 1 96.31 231 ILE B N 1
ATOM 4141 C CA . ILE B 1 231 ? -16.516 -28.031 -25.609 1 96.31 231 ILE B CA 1
ATOM 4142 C C . ILE B 1 231 ? -17.141 -26.875 -26.391 1 96.31 231 ILE B C 1
ATOM 4144 O O . ILE B 1 231 ? -16.594 -26.406 -27.391 1 96.31 231 ILE B O 1
ATOM 4148 N N . LYS B 1 232 ? -18.266 -26.391 -25.922 1 96.56 232 LYS B N 1
ATOM 4149 C CA . LYS B 1 232 ? -18.938 -25.25 -26.562 1 96.56 232 LYS B CA 1
ATOM 4150 C C . LYS B 1 232 ? -18.203 -23.953 -26.266 1 96.56 232 LYS B C 1
ATOM 4152 O O . LYS B 1 232 ? -17.812 -23.688 -25.125 1 96.56 232 LYS B O 1
ATOM 4157 N N . LYS B 1 233 ? -17.953 -23.188 -27.266 1 96.38 233 LYS B N 1
ATOM 4158 C CA . LYS B 1 233 ? -17.312 -21.891 -27.156 1 96.38 233 LYS B CA 1
ATOM 4159 C C . LYS B 1 233 ? -18.344 -20.766 -27.172 1 96.38 233 LYS B C 1
ATOM 4161 O O . LYS B 1 233 ? -19.062 -20.594 -28.156 1 96.38 233 LYS B O 1
ATOM 4166 N N . GLN B 1 234 ? -18.422 -20.062 -26.141 1 93.75 234 GLN B N 1
ATOM 4167 C CA . GLN B 1 234 ? -19.453 -19.031 -26.016 1 93.75 234 GLN B CA 1
ATOM 4168 C C . GLN B 1 234 ? -18.812 -17.656 -25.875 1 93.75 234 GLN B C 1
ATOM 4170 O O . GLN B 1 234 ? -18.141 -17.359 -24.891 1 93.75 234 GLN B O 1
ATOM 4175 N N . CYS B 1 235 ? -19.094 -16.828 -26.828 1 92.75 235 CYS B N 1
ATOM 4176 C CA . CYS B 1 235 ? -18.625 -15.453 -26.781 1 92.75 235 CYS B CA 1
ATOM 4177 C C . CYS B 1 235 ? -19.688 -14.547 -26.172 1 92.75 235 CYS B C 1
ATOM 4179 O O . CYS B 1 235 ? -20.812 -14.477 -26.672 1 92.75 235 CYS B O 1
ATOM 4181 N N . PHE B 1 236 ? -19.406 -13.82 -25.141 1 89 236 PHE B N 1
ATOM 4182 C CA . PHE B 1 236 ? -20.406 -13.055 -24.406 1 89 236 PHE B CA 1
ATOM 4183 C C . PHE B 1 236 ? -20.312 -11.57 -24.75 1 89 236 PHE B C 1
ATOM 4185 O O . PHE B 1 236 ? -21.016 -10.75 -24.156 1 89 236 PHE B O 1
ATOM 4192 N N . GLY B 1 237 ? -19.5 -11.18 -25.672 1 91.12 237 GLY B N 1
ATOM 4193 C CA . GLY B 1 237 ? -19.406 -9.789 -26.062 1 91.12 237 GLY B CA 1
ATOM 4194 C C . GLY B 1 237 ? -17.984 -9.312 -26.297 1 91.12 237 GLY B C 1
ATOM 4195 O O . GLY B 1 237 ? -17.047 -10.094 -26.188 1 91.12 237 GLY B O 1
ATOM 4196 N N . GLY B 1 238 ? -17.906 -7.996 -26.672 1 94.25 238 GLY B N 1
ATOM 4197 C CA . GLY B 1 238 ? -16.594 -7.414 -26.938 1 94.25 238 GLY B CA 1
ATOM 4198 C C . GLY B 1 238 ? -16.062 -6.602 -25.781 1 94.25 238 GLY B C 1
ATOM 4199 O O . GLY B 1 238 ? -16.594 -6.668 -24.672 1 94.25 238 GLY B O 1
ATOM 4200 N N . LYS B 1 239 ? -14.984 -5.996 -26.078 1 94.81 239 LYS B N 1
ATOM 4201 C CA . LYS B 1 239 ? -14.281 -5.199 -25.078 1 94.81 239 LYS B CA 1
ATOM 4202 C C . LYS B 1 239 ? -15.172 -4.094 -24.531 1 94.81 239 LYS B C 1
ATOM 4204 O O . LYS B 1 239 ? -15.18 -3.838 -23.328 1 94.81 239 LYS B O 1
ATOM 4209 N N . ALA B 1 240 ? -15.898 -3.426 -25.406 1 96.38 240 ALA B N 1
ATOM 4210 C CA . ALA B 1 240 ? -16.75 -2.316 -25 1 96.38 240 ALA B CA 1
ATOM 4211 C C . ALA B 1 240 ? -17.844 -2.783 -24.031 1 96.38 240 ALA B C 1
ATOM 4213 O O . ALA B 1 240 ? -18.125 -2.111 -23.047 1 96.38 240 ALA B O 1
ATOM 4214 N N . GLU B 1 241 ? -18.453 -3.896 -24.375 1 96.12 241 GLU B N 1
ATOM 4215 C CA . GLU B 1 241 ? -19.484 -4.465 -23.531 1 96.12 241 GLU B CA 1
ATOM 4216 C C . GLU B 1 241 ? -18.938 -4.836 -22.156 1 96.12 241 GLU B C 1
ATOM 4218 O O . GLU B 1 241 ? -19.547 -4.539 -21.125 1 96.12 241 GLU B O 1
ATOM 4223 N N . LEU B 1 242 ? -17.812 -5.488 -22.172 1 97 242 LEU B N 1
ATOM 4224 C CA . LEU B 1 242 ? -17.188 -5.898 -20.922 1 97 242 LEU B CA 1
ATOM 4225 C C . LEU B 1 242 ? -16.828 -4.684 -20.078 1 97 242 LEU B C 1
ATOM 4227 O O . LEU B 1 242 ? -17 -4.691 -18.859 1 97 242 LEU B O 1
ATOM 4231 N N . GLN B 1 243 ? -16.281 -3.65 -20.688 1 97.44 243 GLN B N 1
ATOM 4232 C CA . GLN B 1 243 ? -15.914 -2.418 -20 1 97.44 243 GLN B CA 1
ATOM 4233 C C . GLN B 1 243 ? -17.125 -1.772 -19.344 1 97.44 243 GLN B C 1
ATOM 4235 O O . GLN B 1 243 ? -17.047 -1.274 -18.219 1 97.44 243 GLN B O 1
ATOM 4240 N N . ALA B 1 244 ? -18.219 -1.765 -20.047 1 97.62 244 ALA B N 1
ATOM 4241 C CA . ALA B 1 244 ? -19.453 -1.191 -19.516 1 97.62 244 ALA B CA 1
ATOM 4242 C C . ALA B 1 244 ? -19.938 -1.975 -18.297 1 97.62 244 ALA B C 1
ATOM 4244 O O . ALA B 1 244 ? -20.391 -1.385 -17.312 1 97.62 244 ALA B O 1
ATOM 4245 N N . MET B 1 245 ? -19.859 -3.301 -18.422 1 97.19 245 MET B N 1
ATOM 4246 C CA . MET B 1 245 ? -20.266 -4.156 -17.312 1 97.19 245 MET B CA 1
ATOM 4247 C C . MET B 1 245 ? -19.391 -3.902 -16.078 1 97.19 245 MET B C 1
ATOM 4249 O O . MET B 1 245 ? -19.906 -3.809 -14.961 1 97.19 245 MET B O 1
ATOM 4253 N N . LEU B 1 246 ? -18.125 -3.816 -16.281 1 98.12 246 LEU B N 1
ATOM 4254 C CA . LEU B 1 246 ? -17.188 -3.574 -15.188 1 98.12 246 LEU B CA 1
ATOM 4255 C C . LEU B 1 246 ? -17.453 -2.217 -14.547 1 98.12 246 LEU B C 1
ATOM 4257 O O . LEU B 1 246 ? -17.469 -2.102 -13.32 1 98.12 246 LEU B O 1
ATOM 4261 N N . GLN B 1 247 ? -17.625 -1.179 -15.367 1 98.19 247 GLN B N 1
ATOM 4262 C CA . GLN B 1 247 ? -17.891 0.159 -14.852 1 98.19 247 GLN B CA 1
ATOM 4263 C C . GLN B 1 247 ? -19.172 0.183 -14.016 1 98.19 247 GLN B C 1
ATOM 4265 O O . GLN B 1 247 ? -19.219 0.802 -12.953 1 98.19 247 GLN B O 1
ATOM 4270 N N . GLN B 1 248 ? -20.203 -0.489 -14.531 1 98.31 248 GLN B N 1
ATOM 4271 C CA . GLN B 1 248 ? -21.453 -0.564 -13.805 1 98.31 248 GLN B CA 1
ATOM 4272 C C . GLN B 1 248 ? -21.281 -1.282 -12.469 1 98.31 248 GLN B C 1
ATOM 4274 O O . GLN B 1 248 ? -21.828 -0.854 -11.453 1 98.31 248 GLN B O 1
ATOM 4279 N N . ALA B 1 249 ? -20.531 -2.383 -12.5 1 98.25 249 ALA B N 1
ATOM 4280 C CA . ALA B 1 249 ? -20.266 -3.125 -11.273 1 98.25 249 ALA B CA 1
ATOM 4281 C C . ALA B 1 249 ? -19.547 -2.254 -10.25 1 98.25 249 ALA B C 1
ATOM 4283 O O . ALA B 1 249 ? -19.906 -2.232 -9.07 1 98.25 249 ALA B O 1
ATOM 4284 N N . ARG B 1 250 ? -18.562 -1.466 -10.672 1 98.06 250 ARG B N 1
ATOM 4285 C CA . ARG B 1 250 ? -17.75 -0.635 -9.789 1 98.06 250 ARG B CA 1
ATOM 4286 C C . ARG B 1 250 ? -18.562 0.525 -9.227 1 98.06 250 ARG B C 1
ATOM 4288 O O . ARG B 1 250 ? -18.266 1.036 -8.141 1 98.06 250 ARG B O 1
ATOM 4295 N N . GLU B 1 251 ? -19.594 0.963 -9.93 1 97.19 251 GLU B N 1
ATOM 4296 C CA . GLU B 1 251 ? -20.484 2.023 -9.469 1 97.19 251 GLU B CA 1
ATOM 4297 C C . GLU B 1 251 ? -21.422 1.515 -8.383 1 97.19 251 GLU B C 1
ATOM 4299 O O . GLU B 1 251 ? -21.828 2.275 -7.5 1 97.19 251 GLU B O 1
ATOM 4304 N N . ASN B 1 252 ? -21.672 0.214 -8.406 1 97.44 252 ASN B N 1
ATOM 4305 C CA . ASN B 1 252 ? -22.719 -0.324 -7.547 1 97.44 252 ASN B CA 1
ATOM 4306 C C . ASN B 1 252 ? -22.141 -1.153 -6.406 1 97.44 252 ASN B C 1
ATOM 4308 O O . ASN B 1 252 ? -22.812 -1.4 -5.402 1 97.44 252 ASN B O 1
ATOM 4312 N N . ILE B 1 253 ? -20.984 -1.648 -6.66 1 97.5 253 ILE B N 1
ATOM 4313 C CA . ILE B 1 253 ? -20.344 -2.51 -5.672 1 97.5 253 ILE B CA 1
ATOM 4314 C C . ILE B 1 253 ? -19.016 -1.882 -5.215 1 97.5 253 ILE B C 1
ATOM 4316 O O . ILE B 1 253 ? -18.156 -1.583 -6.039 1 97.5 253 ILE B O 1
ATOM 4320 N N . GLY B 1 254 ? -18.875 -1.643 -3.908 1 95.88 254 GLY B N 1
ATOM 4321 C CA . GLY B 1 254 ? -17.656 -1.048 -3.373 1 95.88 254 GLY B CA 1
ATOM 4322 C C . GLY B 1 254 ? -16.438 -1.936 -3.531 1 95.88 254 GLY B C 1
ATOM 4323 O O . GLY B 1 254 ? -16.562 -3.158 -3.617 1 95.88 254 GLY B O 1
ATOM 4324 N N . ALA B 1 255 ? -15.289 -1.347 -3.531 1 96.81 255 ALA B N 1
ATOM 4325 C CA . ALA B 1 255 ? -14.031 -2.047 -3.76 1 96.81 255 ALA B CA 1
ATOM 4326 C C . ALA B 1 255 ? -13.805 -3.125 -2.705 1 96.81 255 ALA B C 1
ATOM 4328 O O . ALA B 1 255 ? -13.172 -4.148 -2.98 1 96.81 255 ALA B O 1
ATOM 4329 N N . PHE B 1 256 ? -14.32 -2.9 -1.527 1 96.88 256 PHE B N 1
ATOM 4330 C CA . PHE B 1 256 ? -14.195 -3.877 -0.451 1 96.88 256 PHE B CA 1
ATOM 4331 C C . PHE B 1 256 ? -14.836 -5.203 -0.841 1 96.88 256 PHE B C 1
ATOM 4333 O O . PHE B 1 256 ? -14.406 -6.266 -0.394 1 96.88 256 PHE B O 1
ATOM 4340 N N . GLU B 1 257 ? -15.82 -5.18 -1.736 1 97.25 257 GLU B N 1
ATOM 4341 C CA . GLU B 1 257 ? -16.516 -6.367 -2.213 1 97.25 257 GLU B CA 1
ATOM 4342 C C . GLU B 1 257 ? -16.156 -6.684 -3.658 1 97.25 257 GLU B C 1
ATOM 4344 O O . GLU B 1 257 ? -16.984 -7.188 -4.422 1 97.25 257 GLU B O 1
ATOM 4349 N N . ALA B 1 258 ? -14.953 -6.402 -3.992 1 96.75 258 ALA B N 1
ATOM 4350 C CA . ALA B 1 258 ? -14.5 -6.516 -5.375 1 96.75 258 ALA B CA 1
ATOM 4351 C C . ALA B 1 258 ? -14.594 -7.961 -5.863 1 96.75 258 ALA B C 1
ATOM 4353 O O . ALA B 1 258 ? -14.695 -8.211 -7.066 1 96.75 258 ALA B O 1
ATOM 4354 N N . ASN B 1 259 ? -14.555 -8.93 -4.973 1 93.75 259 ASN B N 1
ATOM 4355 C CA . ASN B 1 259 ? -14.641 -10.336 -5.352 1 93.75 259 ASN B CA 1
ATOM 4356 C C . ASN B 1 259 ? -15.914 -10.625 -6.141 1 93.75 259 ASN B C 1
ATOM 4358 O O . ASN B 1 259 ? -15.961 -11.57 -6.934 1 93.75 259 ASN B O 1
ATOM 4362 N N . LYS B 1 260 ? -16.922 -9.805 -5.973 1 94.81 260 LYS B N 1
ATOM 4363 C CA . LYS B 1 260 ? -18.219 -10.016 -6.605 1 94.81 260 LYS B CA 1
ATOM 4364 C C . LYS B 1 260 ? -18.172 -9.68 -8.094 1 94.81 260 LYS B C 1
ATOM 4366 O O . LYS B 1 260 ? -19.062 -10.078 -8.852 1 94.81 260 LYS B O 1
ATOM 4371 N N . TYR B 1 261 ? -17.125 -8.938 -8.508 1 96.12 261 TYR B N 1
ATOM 4372 C CA . TYR B 1 261 ? -17.109 -8.562 -9.922 1 96.12 261 TYR B CA 1
ATOM 4373 C C . TYR B 1 261 ? -15.703 -8.719 -10.508 1 96.12 261 TYR B C 1
ATOM 4375 O O . TYR B 1 261 ? -15.453 -8.305 -11.641 1 96.12 261 TYR B O 1
ATOM 4383 N N . ILE B 1 262 ? -14.805 -9.312 -9.797 1 95.69 262 ILE B N 1
ATOM 4384 C CA . ILE B 1 262 ? -13.383 -9.273 -10.117 1 95.69 262 ILE B CA 1
ATOM 4385 C C . ILE B 1 262 ? -13.125 -10 -11.43 1 95.69 262 ILE B C 1
ATOM 4387 O O . ILE B 1 262 ? -12.172 -9.688 -12.148 1 95.69 262 ILE B O 1
ATOM 4391 N N . ASP B 1 263 ? -13.945 -10.938 -11.797 1 93.12 263 ASP B N 1
ATOM 4392 C CA . ASP B 1 263 ? -13.781 -11.68 -13.039 1 93.12 263 ASP B CA 1
ATOM 4393 C C . ASP B 1 263 ? -13.93 -10.758 -14.25 1 93.12 263 ASP B C 1
ATOM 4395 O O . ASP B 1 263 ? -13.289 -10.969 -15.281 1 93.12 263 ASP B O 1
ATOM 4399 N N . LEU B 1 264 ? -14.82 -9.727 -14.141 1 95.31 264 LEU B N 1
ATOM 4400 C CA . LEU B 1 264 ? -14.93 -8.734 -15.211 1 95.31 264 LEU B CA 1
ATOM 4401 C C . LEU B 1 264 ? -13.617 -7.996 -15.414 1 95.31 264 LEU B C 1
ATOM 4403 O O . LEU B 1 264 ? -13.203 -7.754 -16.547 1 95.31 264 LEU B O 1
ATOM 4407 N N . ALA B 1 265 ? -12.961 -7.691 -14.305 1 97 265 ALA B N 1
ATOM 4408 C CA . ALA B 1 265 ? -11.68 -7 -14.375 1 97 265 ALA B CA 1
ATOM 4409 C C . ALA B 1 265 ? -10.609 -7.895 -15 1 97 265 ALA B C 1
ATOM 4411 O O . ALA B 1 265 ? -9.789 -7.426 -15.789 1 97 265 ALA B O 1
ATOM 4412 N N . TYR B 1 266 ? -10.586 -9.188 -14.656 1 95.25 266 TYR B N 1
ATOM 4413 C CA . TYR B 1 266 ? -9.672 -10.125 -15.297 1 95.25 266 TYR B CA 1
ATOM 4414 C C . TYR B 1 266 ? -9.93 -10.203 -16.797 1 95.25 266 TYR B C 1
ATOM 4416 O O . TYR B 1 266 ? -8.992 -10.305 -17.594 1 95.25 266 TYR B O 1
ATOM 4424 N N . GLY B 1 267 ? -11.219 -10.219 -17.109 1 95.12 267 GLY B N 1
ATOM 4425 C CA . GLY B 1 267 ? -11.555 -10.18 -18.531 1 95.12 267 GLY B CA 1
ATOM 4426 C C . GLY B 1 267 ? -10.953 -8.992 -19.25 1 95.12 267 GLY B C 1
ATOM 4427 O O . GLY B 1 267 ? -10.453 -9.125 -20.359 1 95.12 267 GLY B O 1
ATOM 4428 N N . MET B 1 268 ? -11.016 -7.832 -18.625 1 96.81 268 MET B N 1
ATOM 4429 C CA . MET B 1 268 ? -10.461 -6.625 -19.219 1 96.81 268 MET B CA 1
ATOM 4430 C C . MET B 1 268 ? -8.953 -6.75 -19.391 1 96.81 268 MET B C 1
ATOM 4432 O O . MET B 1 268 ? -8.406 -6.336 -20.422 1 96.81 268 MET B O 1
ATOM 4436 N N . VAL B 1 269 ? -8.312 -7.344 -18.406 1 96.31 269 VAL B N 1
ATOM 4437 C CA . VAL B 1 269 ? -6.871 -7.57 -18.484 1 96.31 269 VAL B CA 1
ATOM 4438 C C . VAL B 1 269 ? -6.551 -8.469 -19.672 1 96.31 269 VAL B C 1
ATOM 4440 O O . VAL B 1 269 ? -5.605 -8.211 -20.422 1 96.31 269 VAL B O 1
ATOM 4443 N N . PHE B 1 270 ? -7.344 -9.438 -19.797 1 95.06 270 PHE B N 1
ATOM 4444 C CA . PHE B 1 270 ? -7.191 -10.391 -20.891 1 95.06 270 PHE B CA 1
ATOM 4445 C C . PHE B 1 270 ? -7.383 -9.703 -22.234 1 95.06 270 PHE B C 1
ATOM 4447 O O . PHE B 1 270 ? -6.52 -9.789 -23.109 1 95.06 270 PHE B O 1
ATOM 4454 N N . LEU B 1 271 ? -8.422 -8.93 -22.375 1 95.94 271 LEU B N 1
ATOM 4455 C CA . LEU B 1 271 ? -8.773 -8.32 -23.641 1 95.94 271 LEU B CA 1
ATOM 4456 C C . LEU B 1 271 ? -7.805 -7.195 -24 1 95.94 271 LEU B C 1
ATOM 4458 O O . LEU B 1 271 ? -7.629 -6.863 -25.172 1 95.94 271 LEU B O 1
ATOM 4462 N N . ASN B 1 272 ? -7.156 -6.625 -23 1 95.31 272 ASN B N 1
ATOM 4463 C CA . ASN B 1 272 ? -6.191 -5.555 -23.234 1 95.31 272 ASN B CA 1
ATOM 4464 C C . ASN B 1 272 ? -4.801 -6.109 -23.531 1 95.31 272 ASN B C 1
ATOM 4466 O O . ASN B 1 272 ? -3.828 -5.355 -23.594 1 95.31 272 ASN B O 1
ATOM 4470 N N . GLY B 1 273 ? -4.688 -7.426 -23.656 1 93.88 273 GLY B N 1
ATOM 4471 C CA . GLY B 1 273 ? -3.443 -8.055 -24.062 1 93.88 273 GLY B CA 1
ATOM 4472 C C . GLY B 1 273 ? -2.43 -8.156 -22.938 1 93.88 273 GLY B C 1
ATOM 4473 O O . GLY B 1 273 ? -1.229 -8.281 -23.188 1 93.88 273 GLY B O 1
ATOM 4474 N N . LYS B 1 274 ? -2.916 -8.094 -21.734 1 94.94 274 LYS B N 1
ATOM 4475 C CA . LYS B 1 274 ? -2.004 -8.062 -20.594 1 94.94 274 LYS B CA 1
ATOM 4476 C C . LYS B 1 274 ? -1.958 -9.422 -19.891 1 94.94 274 LYS B C 1
ATOM 4478 O O . LYS B 1 274 ? -1.37 -9.547 -18.812 1 94.94 274 LYS B O 1
ATOM 4483 N N . ALA B 1 275 ? -2.615 -10.453 -20.5 1 95.5 275 ALA B N 1
ATOM 4484 C CA . ALA B 1 275 ? -2.654 -11.789 -19.891 1 95.5 275 ALA B CA 1
ATOM 4485 C C . ALA B 1 275 ? -1.619 -12.711 -20.531 1 95.5 275 ALA B C 1
ATOM 4487 O O . ALA B 1 275 ? -1.488 -13.867 -20.125 1 95.5 275 ALA B O 1
ATOM 4488 N N . VAL B 1 276 ? -0.922 -12.211 -21.484 1 95.88 276 VAL B N 1
ATOM 4489 C CA . VAL B 1 276 ? 0.151 -12.977 -22.094 1 95.88 276 VAL B CA 1
ATOM 4490 C C . VAL B 1 276 ? 1.5 -12.516 -21.547 1 95.88 276 VAL B C 1
ATOM 4492 O O . VAL B 1 276 ? 1.731 -11.312 -21.391 1 95.88 276 VAL B O 1
ATOM 4495 N N . ILE B 1 277 ? 2.285 -13.539 -21.234 1 96.62 277 ILE B N 1
ATOM 4496 C CA . ILE B 1 277 ? 3.623 -13.234 -20.734 1 96.62 277 ILE B CA 1
ATOM 4497 C C . ILE B 1 277 ? 4.543 -12.891 -21.891 1 96.62 277 ILE B C 1
ATOM 4499 O O . ILE B 1 277 ? 4.766 -13.719 -22.781 1 96.62 277 ILE B O 1
ATOM 4503 N N . ASP B 1 278 ? 4.922 -11.75 -21.906 1 93.69 278 ASP B N 1
ATOM 4504 C CA . ASP B 1 278 ? 5.852 -11.227 -22.906 1 93.69 278 ASP B CA 1
ATOM 4505 C C . ASP B 1 278 ? 6.668 -10.07 -22.344 1 93.69 278 ASP B C 1
ATOM 4507 O O . ASP B 1 278 ? 6.109 -9.039 -21.953 1 93.69 278 ASP B O 1
ATOM 4511 N N . PRO B 1 279 ? 7.984 -10.195 -22.266 1 95.81 279 PRO B N 1
ATOM 4512 C CA . PRO B 1 279 ? 8.867 -11.234 -22.797 1 95.81 279 PRO B CA 1
ATOM 4513 C C . PRO B 1 279 ? 8.82 -12.516 -21.969 1 95.81 279 PRO B C 1
ATOM 4515 O O . PRO B 1 279 ? 8.055 -12.609 -21 1 95.81 279 PRO B O 1
ATOM 4518 N N . ILE B 1 280 ? 9.57 -13.555 -22.453 1 97.38 280 ILE B N 1
ATOM 4519 C CA . ILE B 1 280 ? 9.641 -14.836 -21.766 1 97.38 280 ILE B CA 1
ATOM 4520 C C . ILE B 1 280 ? 11.102 -15.18 -21.469 1 97.38 280 ILE B C 1
ATOM 4522 O O . ILE B 1 280 ? 11.953 -15.094 -22.359 1 97.38 280 ILE B O 1
ATOM 4526 N N . ASP B 1 281 ? 11.352 -15.633 -20.188 1 98.12 281 ASP B N 1
ATOM 4527 C CA . ASP B 1 281 ? 12.703 -15.953 -19.75 1 98.12 281 ASP B CA 1
ATOM 4528 C C . ASP B 1 281 ? 12.922 -17.469 -19.688 1 98.12 281 ASP B C 1
ATOM 4530 O O . ASP B 1 281 ? 13.914 -17.938 -19.125 1 98.12 281 ASP B O 1
ATOM 4534 N N . ASN B 1 282 ? 12.094 -18.281 -20.234 1 98.38 282 ASN B N 1
ATOM 4535 C CA . ASN B 1 282 ? 12.141 -19.734 -20.109 1 98.38 282 ASN B CA 1
ATOM 4536 C C . ASN B 1 282 ? 13.5 -20.297 -20.5 1 98.38 282 ASN B C 1
ATOM 4538 O O . ASN B 1 282 ? 14.031 -21.188 -19.844 1 98.38 282 ASN B O 1
ATOM 4542 N N . GLU B 1 283 ? 13.977 -19.781 -21.562 1 97.88 283 GLU B N 1
ATOM 4543 C CA . GLU B 1 283 ? 15.211 -20.328 -22.141 1 97.88 283 GLU B CA 1
ATOM 4544 C C . GLU B 1 283 ? 16.375 -20.203 -21.156 1 97.88 283 GLU B C 1
ATOM 4546 O O . GLU B 1 283 ? 17.328 -20.969 -21.203 1 97.88 283 GLU B O 1
ATOM 4551 N N . ARG B 1 284 ? 16.297 -19.219 -20.297 1 97.56 284 ARG B N 1
ATOM 4552 C CA . ARG B 1 284 ? 17.328 -18.984 -19.297 1 97.56 284 ARG B CA 1
ATOM 4553 C C . ARG B 1 284 ? 17.578 -20.234 -18.453 1 97.56 284 ARG B C 1
ATOM 4555 O O . ARG B 1 284 ? 18.688 -20.484 -18 1 97.56 284 ARG B O 1
ATOM 4562 N N . TRP B 1 285 ? 16.516 -21.016 -18.234 1 98.31 285 TRP B N 1
ATOM 4563 C CA . TRP B 1 285 ? 16.609 -22.188 -17.359 1 98.31 285 TRP B CA 1
ATOM 4564 C C . TRP B 1 285 ? 16.172 -23.453 -18.078 1 98.31 285 TRP B C 1
ATOM 4566 O O . TRP B 1 285 ? 15.602 -24.359 -17.453 1 98.31 285 TRP B O 1
ATOM 4576 N N . ALA B 1 286 ? 16.391 -23.531 -19.406 1 97.69 286 ALA B N 1
ATOM 4577 C CA . ALA B 1 286 ? 15.938 -24.625 -20.234 1 97.69 286 ALA B CA 1
ATOM 4578 C C . ALA B 1 286 ? 16.578 -25.953 -19.812 1 97.69 286 ALA B C 1
ATOM 4580 O O . ALA B 1 286 ? 16.016 -27.016 -20.031 1 97.69 286 ALA B O 1
ATOM 4581 N N . SER B 1 287 ? 17.781 -25.875 -19.219 1 96.88 287 SER B N 1
ATOM 4582 C CA . SER B 1 287 ? 18.484 -27.094 -18.766 1 96.88 287 SER B CA 1
ATOM 4583 C C . SER B 1 287 ? 17.859 -27.641 -17.484 1 96.88 287 SER B C 1
ATOM 4585 O O . SER B 1 287 ? 18.062 -28.812 -17.156 1 96.88 287 SER B O 1
ATOM 4587 N N . LYS B 1 288 ? 17.094 -26.859 -16.75 1 95.69 288 LYS B N 1
ATOM 4588 C CA . LYS B 1 288 ? 16.562 -27.25 -15.445 1 95.69 288 LYS B CA 1
ATOM 4589 C C . LYS B 1 288 ? 15.062 -27.484 -15.5 1 95.69 288 LYS B C 1
ATOM 4591 O O . LYS B 1 288 ? 14.516 -28.266 -14.719 1 95.69 288 LYS B O 1
ATOM 4596 N N . VAL B 1 289 ? 14.391 -26.75 -16.391 1 97.81 289 VAL B N 1
ATOM 4597 C CA . VAL B 1 289 ? 12.93 -26.797 -16.406 1 97.81 289 VAL B CA 1
ATOM 4598 C C . VAL B 1 289 ? 12.445 -27.031 -17.844 1 97.81 289 VAL B C 1
ATOM 4600 O O . VAL B 1 289 ? 12.789 -26.266 -18.75 1 97.81 289 VAL B O 1
ATOM 4603 N N . THR B 1 290 ? 11.75 -28.062 -18.062 1 97.88 290 THR B N 1
ATOM 4604 C CA . THR B 1 290 ? 10.984 -28.297 -19.281 1 97.88 290 THR B CA 1
ATOM 4605 C C . THR B 1 290 ? 9.516 -27.938 -19.062 1 97.88 290 THR B C 1
ATOM 4607 O O . THR B 1 290 ? 8.805 -28.609 -18.312 1 97.88 290 THR B O 1
ATOM 4610 N N . PRO B 1 291 ? 9.062 -26.859 -19.672 1 98 291 PRO B N 1
ATOM 4611 C CA . PRO B 1 291 ? 7.676 -26.438 -19.453 1 98 291 PRO B CA 1
ATOM 4612 C C . PRO B 1 291 ? 6.672 -27.531 -19.812 1 98 291 PRO B C 1
ATOM 4614 O O . PRO B 1 291 ? 6.859 -28.234 -20.812 1 98 291 PRO B O 1
ATOM 4617 N N . THR B 1 292 ? 5.672 -27.641 -19.031 1 98.25 292 THR B N 1
ATOM 4618 C CA . THR B 1 292 ? 4.633 -28.656 -19.25 1 98.25 292 THR B CA 1
ATOM 4619 C C . THR B 1 292 ? 3.609 -28.156 -20.266 1 98.25 292 THR B C 1
ATOM 4621 O O . THR B 1 292 ? 3.027 -27.078 -20.109 1 98.25 292 THR B O 1
ATOM 4624 N N . GLY B 1 293 ? 3.402 -28.953 -21.281 1 97.75 293 GLY B N 1
ATOM 4625 C CA . GLY B 1 293 ? 2.371 -28.625 -22.25 1 97.75 293 GLY B CA 1
ATOM 4626 C C . GLY B 1 293 ? 0.965 -28.766 -21.703 1 97.75 293 GLY B C 1
ATOM 4627 O O . GLY B 1 293 ? 0.72 -29.609 -20.828 1 97.75 293 GLY B O 1
ATOM 4628 N N . LEU B 1 294 ? 0.078 -28.016 -22.312 1 97.69 294 LEU B N 1
ATOM 4629 C CA . LEU B 1 294 ? -1.3 -28.016 -21.828 1 97.69 294 LEU B CA 1
ATOM 4630 C C . LEU B 1 294 ? -1.936 -29.391 -21.969 1 97.69 294 LEU B C 1
ATOM 4632 O O . LEU B 1 294 ? -2.566 -29.891 -21.047 1 97.69 294 LEU B O 1
ATOM 4636 N N . GLU B 1 295 ? -1.775 -30.031 -23.078 1 97.56 295 GLU B N 1
ATOM 4637 C CA . GLU B 1 295 ? -2.355 -31.344 -23.328 1 97.56 295 GLU B CA 1
ATOM 4638 C C . GLU B 1 295 ? -1.812 -32.375 -22.344 1 97.56 295 GLU B C 1
ATOM 4640 O O . GLU B 1 295 ? -2.572 -33.188 -21.797 1 97.56 295 GLU B O 1
ATOM 4645 N N . GLN B 1 296 ? -0.547 -32.375 -22.203 1 97.81 296 GLN B N 1
ATOM 4646 C CA . GLN B 1 296 ? 0.092 -33.281 -21.266 1 97.81 296 GLN B CA 1
ATOM 4647 C C . GLN B 1 296 ? -0.443 -33.094 -19.844 1 97.81 296 GLN B C 1
ATOM 4649 O O . GLN B 1 296 ? -0.754 -34.062 -19.156 1 97.81 296 GLN B O 1
ATOM 4654 N N . TRP B 1 297 ? -0.505 -31.844 -19.375 1 98.25 297 TRP B N 1
ATOM 4655 C CA . TRP B 1 297 ? -0.99 -31.547 -18.031 1 98.25 297 TRP B CA 1
ATOM 4656 C C . TRP B 1 297 ? -2.418 -32.031 -17.844 1 98.25 297 TRP B C 1
ATOM 4658 O O . TRP B 1 297 ? -2.742 -32.625 -16.812 1 98.25 297 TRP B O 1
ATOM 4668 N N . LEU B 1 298 ? -3.311 -31.812 -18.844 1 97.62 298 LEU B N 1
ATOM 4669 C CA . LEU B 1 298 ? -4.703 -32.25 -18.766 1 97.62 298 LEU B CA 1
ATOM 4670 C C . LEU B 1 298 ? -4.805 -33.75 -18.672 1 97.62 298 LEU B C 1
ATOM 4672 O O . LEU B 1 298 ? -5.656 -34.281 -17.938 1 97.62 298 LEU B O 1
ATOM 4676 N N . LYS B 1 299 ? -3.92 -34.469 -19.359 1 97.88 299 LYS B N 1
ATOM 4677 C CA . LYS B 1 299 ? -3.906 -35.938 -19.281 1 97.88 299 LYS B CA 1
ATOM 4678 C C . LYS B 1 299 ? -3.508 -36.406 -17.891 1 97.88 299 LYS B C 1
ATOM 4680 O O . LYS B 1 299 ? -4.027 -37.406 -17.406 1 97.88 299 LYS B O 1
ATOM 4685 N N . GLU B 1 300 ? -2.637 -35.688 -17.297 1 97.44 300 GLU B N 1
ATOM 4686 C CA . GLU B 1 300 ? -2.121 -36.062 -15.977 1 97.44 300 GLU B CA 1
ATOM 4687 C C . GLU B 1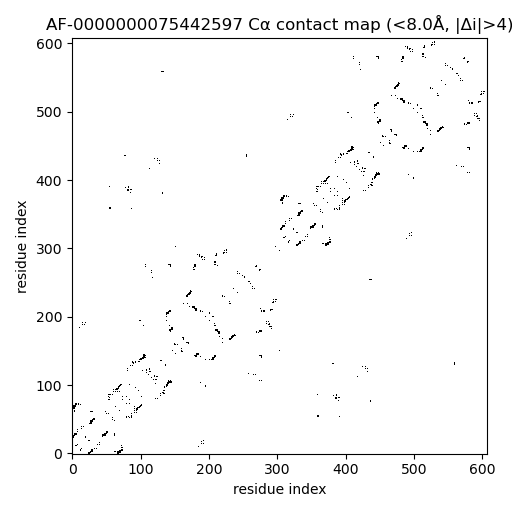 300 ? -3.082 -35.625 -14.867 1 97.44 300 GLU B C 1
ATOM 4689 O O . GLU B 1 300 ? -2.93 -36.062 -13.719 1 97.44 300 GLU B O 1
ATOM 4694 N N . HIS B 1 301 ? -4.086 -34.812 -15.18 1 96.62 301 HIS B N 1
ATOM 4695 C CA . HIS B 1 301 ? -5.043 -34.312 -14.195 1 96.62 301 HIS B CA 1
ATOM 4696 C C . HIS B 1 301 ? -6.48 -34.562 -14.648 1 96.62 301 HIS B C 1
ATOM 4698 O O . HIS B 1 301 ? -7.207 -33.625 -14.977 1 96.62 301 HIS B O 1
ATOM 4704 N N . PRO B 1 302 ? -6.918 -35.75 -14.508 1 94.56 302 PRO B N 1
ATOM 4705 C CA . PRO B 1 302 ? -8.273 -36.062 -14.953 1 94.56 302 PRO B CA 1
ATOM 4706 C C . PRO B 1 302 ? -9.352 -35.344 -14.148 1 94.56 302 PRO B C 1
ATOM 4708 O O . PRO B 1 302 ? -10.492 -35.25 -14.602 1 94.56 302 PRO B O 1
ATOM 4711 N N . GLU B 1 303 ? -8.984 -34.812 -12.945 1 91.75 303 GLU B N 1
ATOM 4712 C CA . GLU B 1 303 ? -9.945 -34.125 -12.078 1 91.75 303 GLU B CA 1
ATOM 4713 C C . GLU B 1 303 ? -10.234 -32.719 -12.562 1 91.75 303 GLU B C 1
ATOM 4715 O O . GLU B 1 303 ? -11.188 -32.062 -12.109 1 91.75 303 GLU B O 1
ATOM 4720 N N . ALA B 1 304 ? -9.383 -32.25 -13.43 1 91.94 304 ALA B N 1
ATOM 4721 C CA . ALA B 1 304 ? -9.562 -30.906 -13.945 1 91.94 304 ALA B CA 1
ATOM 4722 C C . ALA B 1 304 ? -10.766 -30.828 -14.883 1 91.94 304 ALA B C 1
ATOM 4724 O O . ALA B 1 304 ? -11.078 -31.797 -15.578 1 91.94 304 ALA B O 1
#